Protein AF-A0A084Q913-F1 (afdb_monomer_lite)

InterPro domains:
  IPR001563 Peptidase S10, serine carboxypeptidase [PF00450] (87-529)
  IPR001563 Peptidase S10, serine carboxypeptidase [PR00724] (131-143)
  IPR001563 Peptidase S10, serine carboxypeptidase [PR00724] (144-154)
  IPR001563 Peptidase S10, serine carboxypeptidase [PR00724] (502-515)
  IPR001563 Peptidase S10, serine carboxypeptidase [PTHR11802] (35-519)
  IPR029058 Alpha/Beta hydrolase fold [G3DSA:3.40.50.1820] (17-543)
  IPR029058 Alpha/Beta hydrolase fold [SSF53474] (23-534)

Foldseek 3Di:
DDDDDPDPDDFLCPPQWDWDKFWFPALNPQPFKIKIKTWTWHAPVLQPLLPLPDNPWTKTKIKIKIAGDDDDDDPPDPDDDDDDDDCWRSNCRQAAEEEEEEEALPQFFLLFLLALGQWDQDLLLAGTGGRPLHLSGHHTYMGIRDDAQHWLIETAKFKWKAFLLVRDTGGDDPPDDDPDDDLRIDIWIGHPLPPSRFDQALLSGLSVVLSVCQCCLRPVPPNNYPDLEYEYAYFANCLCNQLSNLLLLVVQLVCVVVVHDGSDRSGDRRHYAAYEYELYLNALLLLQLVQLCCCCAAQAPHNLDDPVLSVVLVCQQPPCCRHLNNLLVVLQVCCVVPVVSPSLPDVVSQVSLLSSLCHSPLNNSVVSLVRFQAPLQFNLAGQQADPPPRSNLLSQQDPVNCVSSVRPTHTDSGDLSNSLSHNSSNNSSHDHLVSVQVCVQVPHQYEAEYESRRSSSHLSSVVSSLQVHDHPCSVLLLVFAWAFQDLDPPDTQFIWWDFQRDIRTYGYPAGGSRCSGCVSLSSLQSVCRSQCADRRYSPDRSVVVRGDTHHDHSDCSNVHHHRDDFDWQWQASSNNNRGHDPVQSVCVVVVVFDDRSRTGPPPHTDTPVPVPRVDHPPDPDDDDDDDDDDDDDDDDDDDDDDDDDPDPVVVVSVVSSVSVSSVD

pLDDT: mean 85.12, std 22.08, range [20.58, 98.88]

Secondary structure (DSSP, 8-state):
--------PPPTTTTT----EEEE-TT---TTEEEEEEEEEEEGGG-TTGGGS-TT-EEEEEEEEEEE--S---TT---S--------TTT-TTT--EEEEE--TTTB-TTSS-S--SEEEPTTSS-EEE-TT-GGGTSEEEEE--STTSBT-BSSEEEEEEETTTTEEEE--TTSPPPPP-SSEEEEEEE---TTT---SHHHHHHHHHHHHHHHHHH-TT---S---EEEEEEETHHHHHHHHHHHHHHHHHHHHTT---SSTT-----EEEEEEEEE---HHHHTTHHHHHHHH-TT----S-HHHHHHHHHHHH-TTTSHHHHHHHHHHHHHHH-TT--S--HHHHHHHHHHHIIIIIIIITHHHHH-SB-SS-TTSBTT--SS--THHHHTTSHHHHHHHT-SS--BSB-HHHHHHHHHHTHHHH--THHHHHHHHTT-EEEEEEETT-STT-HHHHHHHHHH--STTHHHHHHPPPEEEEEETTEEEEEEEEETTEEEEEETT--SSGGGT-HHHHHHHHHHHHTTB-TTTS-SBGGG-TT-B--S-S--TT---PPPPPPBP--BGGGHHHH--HHHHHHHHHT--EEETTEEEESPP-BGGGS-TTS----TT--------------------------THHHHHHHHHHHHTTT-

Radius of gyration: 25.47 Å; chains: 1; bounding box: 56×90×84 Å

Organism: Stachybotrys chlorohalonatus (strain IBT 40285) (NCBI:txid1283841)

Sequence (664 aa):
MCVTPAKAALPPFAGLADIPIVQTSICETTAGINAYSGYVTLPKSLLPDAQGWRDDQAAHLFFWYFGKAYGKLAHSDYHRTRVTGGVEARNDPENAPTSLYLGGGPGTSSFDGMSNFPCFINADSNSTTLNQHSWNNHVNMLYVDQPVLTGFSYVTLQHVTLNFVTNEVTPVVAGVDVPELNVTVRQATLDSGNSATVPNNTMTAMRTLWAFSQVWFNEFPERRTSSSEISLWTVSYGGFYGPSFFEYVQLQNDLIEDHRAPALANATVLELATLGLADACIDARAMALGYPTFSHNNTYGLEVYPLEIYEDVVANITNSESGCYALIDQCRALAEEADASSFGINPTVNAACGAATQLCYFDLQGAYSKATDRSTYDVTLSNITAYPRPYQSAFYNQRWVQEELGVPLNFSLLSHITSVAFFQLGDPMRRSVHSLERVLDNGINVALMYGDRDYQCNWYGGERISVSLDFLSSQAFRNAGYAPIITNATYQGGLVREHGNLSFSRIFQAGHGAAGYQPETMSRLFDRAMFRRDMATGEVELATNEDYTTEGPRIVYDVLSELPDPQENVCFLHQAPTTCTREQLAALVDGSAVVRDFIVIEPRGVLASGLDSSNPPSEAGNGSYGERASGETESVGAAAGGTIRTTTAALALVIVIMVMQAFF

Structure (mmCIF, N/CA/C/O backbone):
data_AF-A0A084Q913-F1
#
_entry.id   AF-A0A084Q913-F1
#
loop_
_atom_site.group_PDB
_atom_site.id
_atom_site.type_symbol
_atom_site.label_atom_id
_atom_site.label_alt_id
_atom_site.label_comp_id
_atom_site.label_asym_id
_atom_site.label_entity_id
_atom_site.label_seq_id
_atom_site.pdbx_PDB_ins_code
_atom_site.Cartn_x
_atom_site.Cartn_y
_atom_site.Cartn_z
_atom_site.occupancy
_atom_site.B_iso_or_equiv
_atom_site.auth_seq_id
_atom_site.auth_comp_id
_atom_site.auth_asym_id
_atom_site.auth_atom_id
_atom_site.pdbx_PDB_model_num
ATOM 1 N N . MET A 1 1 ? -24.117 -11.377 51.839 1.00 35.75 1 MET A N 1
ATOM 2 C CA . MET A 1 1 ? -23.206 -10.771 50.849 1.00 35.75 1 MET A CA 1
ATOM 3 C C . MET A 1 1 ? -24.070 -10.191 49.747 1.00 35.75 1 MET A C 1
ATOM 5 O O . MET A 1 1 ? -24.693 -10.955 49.024 1.00 35.75 1 MET A O 1
ATOM 9 N N . CYS A 1 2 ? -24.214 -8.866 49.703 1.00 30.44 2 CYS A N 1
ATOM 10 C CA . CYS A 1 2 ? -24.892 -8.197 48.596 1.00 30.44 2 CYS A CA 1
ATOM 11 C C . CYS A 1 2 ? -23.942 -8.203 47.401 1.00 30.44 2 CYS A C 1
ATOM 13 O O . CYS A 1 2 ? -22.867 -7.614 47.472 1.00 30.44 2 CYS A O 1
ATOM 15 N N . VAL A 1 3 ? -24.333 -8.895 46.335 1.00 34.00 3 VAL A N 1
ATOM 16 C CA . VAL A 1 3 ? -23.681 -8.795 45.032 1.00 34.00 3 VAL A CA 1
ATOM 17 C C . VAL A 1 3 ? -24.064 -7.431 44.470 1.00 34.00 3 VAL A C 1
ATOM 19 O O . VAL A 1 3 ? -25.225 -7.189 44.145 1.00 34.00 3 VAL A O 1
ATOM 22 N N . THR A 1 4 ? -23.112 -6.506 44.430 1.00 30.16 4 THR A N 1
ATOM 23 C CA . THR A 1 4 ? -23.247 -5.277 43.648 1.00 30.16 4 THR A CA 1
ATOM 24 C C . THR A 1 4 ? -23.280 -5.656 42.168 1.00 30.16 4 THR A C 1
ATOM 26 O O . THR A 1 4 ? -22.373 -6.363 41.725 1.00 30.16 4 THR A O 1
ATOM 29 N N . PRO A 1 5 ? -24.284 -5.219 41.391 1.00 34.84 5 PRO A N 1
ATOM 30 C CA . PRO A 1 5 ? -24.264 -5.413 39.951 1.00 34.84 5 PRO A CA 1
ATOM 31 C C . PRO A 1 5 ? -23.097 -4.604 39.380 1.00 34.84 5 PRO A C 1
ATOM 33 O O . PRO A 1 5 ? -22.962 -3.414 39.679 1.00 34.84 5 PRO A O 1
ATOM 36 N N . ALA A 1 6 ? -22.244 -5.249 38.584 1.00 34.25 6 ALA A N 1
ATOM 37 C CA . ALA A 1 6 ? -21.279 -4.543 37.758 1.00 34.25 6 ALA A CA 1
ATOM 38 C C . ALA A 1 6 ? -22.071 -3.561 36.884 1.00 34.25 6 ALA A C 1
ATOM 40 O O . ALA A 1 6 ? -22.900 -3.975 36.073 1.00 34.25 6 ALA A O 1
ATOM 41 N N . LYS A 1 7 ? -21.877 -2.253 37.092 1.00 33.84 7 LYS A N 1
ATOM 42 C CA . LYS A 1 7 ? -22.281 -1.264 36.093 1.00 33.84 7 LYS A CA 1
ATOM 43 C C . LYS A 1 7 ? -21.545 -1.657 34.818 1.00 33.84 7 LYS A C 1
ATOM 45 O O . LYS A 1 7 ? -20.317 -1.648 34.826 1.00 33.84 7 LYS A O 1
ATOM 50 N N . ALA A 1 8 ? -22.277 -2.017 33.768 1.00 39.56 8 ALA A N 1
ATOM 51 C CA . ALA A 1 8 ? -21.707 -2.057 32.431 1.00 39.56 8 ALA A CA 1
ATOM 52 C C . ALA A 1 8 ? -21.066 -0.683 32.195 1.00 39.56 8 ALA A C 1
ATOM 54 O O . ALA A 1 8 ? -21.763 0.336 32.241 1.00 39.56 8 ALA A O 1
ATOM 55 N N . ALA A 1 9 ? -19.737 -0.644 32.095 1.00 50.97 9 ALA A N 1
ATOM 56 C CA . ALA A 1 9 ? -19.043 0.565 31.690 1.00 50.97 9 ALA A CA 1
ATOM 57 C C . ALA A 1 9 ? -19.575 0.937 30.301 1.00 50.97 9 ALA A C 1
ATOM 59 O O . ALA A 1 9 ? -19.778 0.057 29.463 1.00 50.97 9 ALA A O 1
ATOM 60 N N . LEU A 1 10 ? -19.887 2.215 30.093 1.00 51.34 10 LEU A N 1
ATOM 61 C CA . LEU A 1 10 ? -20.239 2.695 28.760 1.00 51.34 10 LEU A CA 1
ATOM 62 C C . LEU A 1 10 ? -19.049 2.434 27.816 1.00 51.34 10 LEU A C 1
ATOM 64 O O . LEU A 1 10 ? -17.910 2.515 28.286 1.00 51.34 10 LEU A O 1
ATOM 68 N N . PRO A 1 11 ? -19.296 2.129 26.528 1.00 61.28 11 PRO A N 1
ATOM 69 C CA . PRO A 1 11 ? -18.234 2.021 25.534 1.00 61.28 11 PRO A CA 1
ATOM 70 C C . PRO A 1 11 ? -17.318 3.256 25.567 1.00 61.28 11 PRO A C 1
ATOM 72 O O . PRO A 1 11 ? -17.822 4.357 25.828 1.00 61.28 11 PRO A O 1
ATOM 75 N N . PRO A 1 12 ? -16.004 3.109 25.317 1.00 62.44 12 PRO A N 1
ATOM 76 C CA . PRO A 1 12 ? -15.042 4.201 25.475 1.00 62.44 12 PRO A CA 1
ATOM 77 C C . PRO A 1 12 ? -15.374 5.456 24.647 1.00 62.44 12 PRO A C 1
ATOM 79 O O . PRO A 1 12 ? -15.057 6.567 25.085 1.00 62.44 12 PRO A O 1
ATOM 82 N N . PHE A 1 13 ? -16.067 5.292 23.512 1.00 70.31 13 PHE A N 1
ATOM 83 C CA . PHE A 1 13 ? -16.444 6.344 22.564 1.00 70.31 13 PHE A CA 1
ATOM 84 C C . PHE A 1 13 ? -17.967 6.470 22.365 1.00 70.31 13 PHE A C 1
ATOM 86 O O . PHE A 1 13 ? -18.422 7.078 21.392 1.00 70.31 13 PHE A O 1
ATOM 93 N N . ALA A 1 14 ? -18.773 5.974 23.313 1.00 61.78 14 ALA A N 1
ATOM 94 C CA . ALA A 1 14 ? -20.232 5.994 23.227 1.00 61.78 14 ALA A CA 1
ATOM 95 C C . ALA A 1 14 ? -20.796 7.399 22.922 1.00 61.78 14 ALA A C 1
ATOM 97 O O . ALA A 1 14 ? -20.686 8.322 23.732 1.00 61.78 14 ALA A O 1
ATOM 98 N N . GLY A 1 15 ? -21.449 7.541 21.763 1.00 61.59 15 GLY A N 1
ATOM 99 C CA . GLY A 1 15 ? -22.062 8.792 21.299 1.00 61.59 15 GLY A CA 1
ATOM 100 C C . GLY A 1 15 ? -21.135 9.730 20.513 1.00 61.59 15 GLY A C 1
ATOM 101 O O . GLY A 1 15 ? -21.577 10.816 20.143 1.00 61.59 15 GLY A O 1
ATOM 102 N N . LEU A 1 16 ? -19.881 9.334 20.257 1.00 61.72 16 LEU A N 1
ATOM 103 C CA . LEU A 1 16 ? -18.906 10.099 19.464 1.00 61.72 16 LEU A CA 1
ATOM 104 C C . LEU A 1 16 ? -18.699 9.543 18.047 1.00 61.72 16 LEU A C 1
ATOM 106 O O . LEU A 1 16 ? -18.263 10.289 17.174 1.00 61.72 16 LEU A O 1
ATOM 110 N N . ALA A 1 17 ? -19.026 8.270 17.815 1.00 62.66 17 ALA A N 1
ATOM 111 C CA . ALA A 1 17 ? -18.966 7.614 16.513 1.00 62.66 17 ALA A CA 1
ATOM 112 C C . ALA A 1 17 ? -20.184 6.690 16.319 1.00 62.66 17 ALA A C 1
ATOM 114 O O . ALA A 1 17 ? -20.733 6.166 17.289 1.00 62.66 17 ALA A O 1
ATOM 115 N N . ASP A 1 18 ? -20.610 6.520 15.067 1.00 68.38 18 ASP A N 1
ATOM 116 C CA . ASP A 1 18 ? -21.632 5.552 14.651 1.00 68.38 18 ASP A CA 1
ATOM 117 C C . ASP A 1 18 ? -20.996 4.563 13.667 1.00 68.38 18 ASP A C 1
ATOM 119 O O . ASP A 1 18 ? -20.134 4.953 12.866 1.00 68.38 18 ASP A O 1
ATOM 123 N N . ILE A 1 19 ? -21.411 3.297 13.746 1.00 76.06 19 ILE A N 1
ATOM 124 C CA . ILE A 1 19 ? -20.952 2.218 12.869 1.00 76.06 19 ILE A CA 1
ATOM 125 C C . ILE A 1 19 ? -22.171 1.604 12.167 1.00 76.06 19 ILE A C 1
ATOM 127 O O . ILE A 1 19 ? -22.668 0.557 12.593 1.00 76.06 19 ILE A O 1
ATOM 131 N N . PRO A 1 20 ? -22.699 2.243 11.104 1.00 81.06 20 PRO A N 1
ATOM 132 C CA . PRO A 1 20 ? -23.711 1.619 10.265 1.00 81.06 20 PRO A CA 1
ATOM 133 C C . PRO A 1 20 ? -23.102 0.403 9.559 1.00 81.06 20 PRO A C 1
ATOM 135 O O . PRO A 1 20 ? -22.081 0.525 8.879 1.00 81.06 20 PRO A O 1
ATOM 138 N N . ILE A 1 21 ? -23.734 -0.762 9.729 1.00 88.31 21 ILE A N 1
ATOM 139 C CA . ILE A 1 21 ? -23.277 -2.036 9.162 1.00 88.31 21 ILE A CA 1
ATOM 140 C C . ILE A 1 21 ? -24.314 -2.631 8.220 1.00 88.31 21 ILE A C 1
ATOM 142 O O . ILE A 1 21 ? -25.518 -2.596 8.486 1.00 88.31 21 ILE A O 1
ATOM 146 N N . VAL A 1 22 ? -23.824 -3.241 7.150 1.00 92.56 22 VAL A N 1
ATOM 147 C CA . VAL A 1 22 ? -24.592 -4.084 6.242 1.00 92.56 22 VAL A CA 1
ATOM 148 C C . VAL A 1 22 ? -23.928 -5.452 6.207 1.00 92.56 22 VAL A C 1
ATOM 150 O O . VAL A 1 22 ? -22.717 -5.568 6.042 1.00 92.56 22 VAL A O 1
ATOM 153 N N . GLN A 1 23 ? -24.721 -6.504 6.402 1.00 92.38 23 GLN A N 1
ATOM 154 C CA . GLN A 1 23 ? -24.261 -7.865 6.155 1.00 92.38 23 GLN A CA 1
ATOM 155 C C . GLN A 1 23 ? -24.426 -8.166 4.663 1.00 92.38 23 GLN A C 1
ATOM 157 O O . GLN A 1 23 ? -25.507 -7.962 4.112 1.00 92.38 23 GLN A O 1
ATOM 162 N N . THR A 1 24 ? -23.374 -8.674 4.030 1.00 92.81 24 THR A N 1
ATOM 163 C CA . THR A 1 24 ? -23.318 -8.959 2.591 1.00 92.81 24 THR A CA 1
ATOM 164 C C . THR A 1 24 ? -22.917 -10.413 2.342 1.00 92.81 24 THR A C 1
ATOM 166 O O . THR A 1 24 ? -22.310 -11.058 3.199 1.00 92.81 24 THR A O 1
ATOM 169 N N . SER A 1 25 ? -23.291 -10.937 1.176 1.00 91.12 25 SER A N 1
ATOM 170 C CA . SER A 1 25 ? -22.871 -12.252 0.679 1.00 91.12 25 SER A CA 1
ATOM 171 C C . SER A 1 25 ? -21.780 -12.168 -0.389 1.00 91.12 25 SER A C 1
ATOM 173 O O . SER A 1 25 ? -21.222 -13.188 -0.803 1.00 91.12 25 SER A O 1
ATOM 175 N N . ILE A 1 26 ? -21.458 -10.954 -0.846 1.00 94.56 26 ILE A N 1
ATOM 176 C CA . ILE A 1 26 ? -20.405 -10.741 -1.830 1.00 94.56 26 ILE A CA 1
ATOM 177 C C . ILE A 1 26 ? -19.088 -11.244 -1.242 1.00 94.56 26 ILE A C 1
ATOM 179 O O . ILE A 1 26 ? -18.721 -10.920 -0.115 1.00 94.56 26 ILE A O 1
ATOM 183 N N . CYS A 1 27 ? -18.378 -12.055 -2.025 1.00 94.06 27 CYS A N 1
ATOM 184 C CA . CYS A 1 27 ? -17.070 -12.606 -1.682 1.00 94.06 27 CYS A CA 1
ATOM 185 C C . CYS A 1 27 ? -17.014 -13.526 -0.458 1.00 94.06 27 CYS A C 1
ATOM 187 O O . CYS A 1 27 ? -15.930 -13.994 -0.114 1.00 94.06 27 CYS A O 1
ATOM 189 N N . GLU A 1 28 ? -18.153 -13.852 0.154 1.00 92.12 28 GLU A N 1
ATOM 190 C CA . GLU A 1 28 ? -18.211 -14.820 1.238 1.00 92.12 28 GLU A CA 1
ATOM 191 C C . GLU A 1 28 ? -19.569 -15.522 1.280 1.00 92.12 28 GLU A C 1
ATOM 193 O O . GLU A 1 28 ? -20.584 -14.973 1.705 1.00 92.12 28 GLU A O 1
ATOM 198 N N . THR A 1 29 ? -19.573 -16.775 0.831 1.00 89.19 29 THR A N 1
ATOM 199 C CA . THR A 1 29 ? -20.752 -17.650 0.826 1.00 89.19 29 THR A CA 1
ATOM 200 C C . THR A 1 29 ? -20.539 -18.903 1.678 1.00 89.19 29 THR A C 1
ATOM 202 O O . THR A 1 29 ? -21.341 -19.837 1.619 1.00 89.19 29 THR A O 1
ATOM 205 N N . THR A 1 30 ? -19.439 -18.973 2.434 1.00 85.75 30 THR A N 1
ATOM 206 C CA . THR A 1 30 ? -19.097 -20.115 3.287 1.00 85.75 30 THR A CA 1
ATOM 207 C C . THR A 1 30 ? -20.059 -20.187 4.466 1.00 85.75 30 THR A C 1
ATOM 209 O O . THR A 1 30 ? -20.273 -19.216 5.192 1.00 85.75 30 THR A O 1
ATOM 212 N N . ALA A 1 31 ? -20.646 -21.363 4.690 1.00 82.75 31 ALA A N 1
ATOM 213 C CA . ALA A 1 31 ? -21.570 -21.563 5.798 1.00 82.75 31 ALA A CA 1
ATOM 214 C C . ALA A 1 31 ? -20.881 -21.293 7.148 1.00 82.75 31 ALA A C 1
ATOM 216 O O . ALA A 1 31 ? -19.858 -21.896 7.456 1.00 82.75 31 ALA A O 1
ATOM 217 N N . GLY A 1 32 ? -21.473 -20.424 7.972 1.00 77.00 32 GLY A N 1
ATOM 218 C CA . GLY A 1 32 ? -20.930 -20.080 9.290 1.00 77.00 32 GLY A CA 1
ATOM 219 C C . GLY A 1 32 ? -19.959 -18.894 9.301 1.00 77.00 32 GLY A C 1
ATOM 220 O O . GLY A 1 32 ? -19.507 -18.519 10.383 1.00 77.00 32 GLY A O 1
ATOM 221 N N . ILE A 1 33 ? -19.704 -18.268 8.149 1.00 83.06 33 ILE A N 1
ATOM 222 C CA . ILE A 1 33 ? -18.880 -17.062 7.995 1.00 83.06 33 ILE A CA 1
ATOM 223 C C . ILE A 1 33 ? -19.755 -15.939 7.433 1.00 83.06 33 ILE A C 1
ATOM 225 O O . ILE A 1 33 ? -20.579 -16.169 6.552 1.00 83.06 33 ILE A O 1
ATOM 229 N N . ASN A 1 34 ? -19.621 -14.740 7.995 1.00 88.00 34 ASN A N 1
ATOM 230 C CA . ASN A 1 34 ? -20.327 -13.539 7.576 1.00 88.00 34 ASN A CA 1
ATOM 231 C C . ASN A 1 34 ? -19.326 -12.497 7.082 1.00 88.00 34 ASN A C 1
ATOM 233 O O . ASN A 1 34 ? -18.237 -12.335 7.639 1.00 88.00 34 ASN A O 1
ATOM 237 N N . ALA A 1 35 ? -19.755 -11.734 6.083 1.00 93.69 35 ALA A N 1
ATOM 238 C CA . ALA A 1 35 ? -19.096 -10.511 5.677 1.00 93.69 35 ALA A CA 1
ATOM 239 C C . ALA A 1 35 ? -19.949 -9.305 6.088 1.00 93.69 35 ALA A C 1
ATOM 241 O O . ALA A 1 35 ? -21.169 -9.295 5.898 1.00 93.69 35 ALA A O 1
ATOM 242 N N . TYR A 1 36 ? -19.300 -8.293 6.655 1.00 94.94 36 TYR A N 1
ATOM 243 C CA . TYR A 1 36 ? -19.929 -7.053 7.093 1.00 94.94 36 TYR A CA 1
ATOM 244 C C . TYR A 1 36 ? -19.186 -5.867 6.496 1.00 94.94 36 TYR A C 1
ATOM 246 O O . TYR A 1 36 ? -17.992 -5.700 6.740 1.00 94.94 36 TYR A O 1
ATOM 254 N N . SER A 1 37 ? -19.887 -5.038 5.737 1.00 96.31 37 SER A N 1
ATOM 255 C CA . SER A 1 37 ? -19.385 -3.752 5.264 1.00 96.31 37 SER A CA 1
ATOM 256 C C . SER A 1 37 ? -20.004 -2.615 6.067 1.00 96.31 37 SER A C 1
ATOM 258 O O . SER A 1 37 ? -21.081 -2.757 6.653 1.00 96.31 37 SER A O 1
ATOM 260 N N . GLY A 1 38 ? -19.327 -1.476 6.122 1.00 95.69 38 GLY A N 1
ATOM 261 C CA . GLY A 1 38 ? -19.845 -0.324 6.839 1.00 95.69 38 GLY A CA 1
ATOM 262 C C . GLY A 1 38 ? -18.873 0.835 6.889 1.00 95.69 38 GLY A C 1
ATOM 263 O O . GLY A 1 38 ? -17.830 0.830 6.238 1.00 95.69 38 GLY A O 1
ATOM 264 N N . TYR A 1 39 ? -19.226 1.825 7.699 1.00 96.56 39 TYR A N 1
ATOM 265 C CA . TYR A 1 39 ? -18.409 3.010 7.916 1.00 96.56 39 TYR A CA 1
ATOM 266 C C . TYR A 1 39 ? -18.096 3.180 9.389 1.00 96.56 39 TYR A C 1
ATOM 268 O O . TYR A 1 39 ? -18.975 3.021 10.226 1.00 96.56 39 TYR A O 1
ATOM 276 N N . VAL A 1 40 ? -16.873 3.587 9.706 1.00 96.50 40 VAL A N 1
ATOM 277 C CA . VAL A 1 40 ? -16.606 4.275 10.971 1.00 96.50 40 VAL A CA 1
ATOM 278 C C . VAL A 1 40 ? -16.608 5.765 10.672 1.00 96.50 40 VAL A C 1
ATOM 280 O O . VAL A 1 40 ? -15.803 6.249 9.873 1.00 96.50 40 VAL A O 1
ATOM 283 N N . THR A 1 41 ? -17.535 6.487 11.300 1.00 95.31 41 THR A N 1
ATOM 284 C CA . THR A 1 41 ? -17.646 7.940 11.145 1.00 95.31 41 THR A CA 1
ATOM 285 C C . THR A 1 41 ? -16.893 8.647 12.266 1.00 95.31 41 THR A C 1
ATOM 287 O O . THR A 1 41 ? -17.282 8.559 13.429 1.00 95.31 41 THR A O 1
ATOM 290 N N . LEU A 1 42 ? -15.830 9.368 11.912 1.00 94.38 42 LEU A N 1
ATOM 291 C CA . LEU A 1 42 ? -14.977 10.107 12.840 1.00 94.38 42 LEU A CA 1
ATOM 292 C C . LEU A 1 42 ? -15.234 11.614 12.693 1.00 94.38 42 LEU A C 1
ATOM 294 O O . LEU A 1 42 ? -14.826 12.203 11.688 1.00 94.38 42 LEU A O 1
ATOM 298 N N . PRO A 1 43 ? -15.900 12.274 13.656 1.00 93.00 43 PRO A N 1
ATOM 299 C CA . PRO A 1 43 ? -16.070 13.720 13.608 1.00 93.00 43 PRO A CA 1
ATOM 300 C C . PRO A 1 43 ? -14.720 14.432 13.724 1.00 93.00 43 PRO A C 1
ATOM 302 O O . PRO A 1 43 ? -13.777 13.919 14.332 1.00 93.00 43 PRO A O 1
ATOM 305 N N . LYS A 1 44 ? -14.658 15.670 13.221 1.00 91.56 44 LYS A N 1
ATOM 306 C CA . LYS A 1 44 ? -13.487 16.558 13.329 1.00 91.56 44 LYS A CA 1
ATOM 307 C C . LYS A 1 44 ? -12.860 16.586 14.731 1.00 91.56 44 LYS A C 1
ATOM 309 O O . LYS A 1 44 ? -11.645 16.665 14.856 1.00 91.56 44 LYS A O 1
ATOM 314 N N . SER A 1 45 ? -13.661 16.493 15.795 1.00 88.81 45 SER A N 1
ATOM 315 C CA . SER A 1 45 ? -13.176 16.505 17.184 1.00 88.81 45 SER A CA 1
ATOM 316 C C . SER A 1 45 ? -12.267 15.329 17.559 1.00 88.81 45 SER A C 1
ATOM 318 O O . SER A 1 45 ? -11.538 15.438 18.540 1.00 88.81 45 SER A O 1
ATOM 320 N N . LEU A 1 46 ? -12.311 14.217 16.817 1.00 90.31 46 LEU A N 1
ATOM 321 C CA . LEU A 1 46 ? -11.417 13.066 17.004 1.00 90.31 46 LEU A CA 1
ATOM 322 C C . LEU A 1 46 ? -10.175 13.130 16.101 1.00 90.31 46 LEU A C 1
ATOM 324 O O . LEU A 1 46 ? -9.309 12.265 16.191 1.00 90.31 46 LEU A O 1
ATOM 328 N N . LEU A 1 47 ? -10.085 14.135 15.226 1.00 91.25 47 LEU A N 1
ATOM 329 C CA . LEU A 1 47 ? -9.070 14.234 14.184 1.00 91.25 47 LEU A CA 1
ATOM 330 C C . LEU A 1 47 ? -8.246 15.517 14.381 1.00 91.25 47 LEU A C 1
ATOM 332 O O . LEU A 1 47 ? -8.638 16.582 13.900 1.00 91.25 47 LEU A O 1
ATOM 336 N N . PRO A 1 48 ? -7.090 15.459 15.065 1.00 84.25 48 PRO A N 1
ATOM 337 C CA . PRO A 1 48 ? -6.288 16.654 15.348 1.00 84.25 48 PRO A CA 1
ATOM 338 C C . PRO A 1 48 ? -5.776 17.356 14.077 1.00 84.25 48 PRO A C 1
ATOM 340 O O . PRO A 1 48 ? -5.567 18.570 14.077 1.00 84.25 48 PRO A O 1
ATOM 343 N N . ASP A 1 49 ? -5.616 16.606 12.986 1.00 88.25 49 ASP A N 1
ATOM 344 C CA . ASP A 1 49 ? -5.205 17.086 11.665 1.00 88.25 49 ASP A CA 1
ATOM 345 C C . ASP A 1 49 ? -6.323 17.791 10.878 1.00 88.25 49 ASP A C 1
ATOM 347 O O . ASP A 1 49 ? -6.057 18.498 9.908 1.00 88.25 49 ASP A O 1
ATOM 351 N N . ALA A 1 50 ? -7.582 17.651 11.298 1.00 87.69 50 ALA A N 1
ATOM 352 C CA . ALA A 1 50 ? -8.751 18.161 10.584 1.00 87.69 50 ALA A CA 1
ATOM 353 C C . ALA A 1 50 ? -9.016 19.662 10.833 1.00 87.69 50 ALA A C 1
ATOM 355 O O . ALA A 1 50 ? -10.159 20.120 10.841 1.00 87.69 50 ALA A O 1
ATOM 356 N N . GLN A 1 51 ? -7.974 20.474 11.046 1.00 79.94 51 GLN A N 1
ATOM 357 C CA . GLN A 1 51 ? -8.133 21.895 11.395 1.00 79.94 51 GLN A CA 1
ATOM 358 C C . GLN A 1 51 ? -8.835 22.706 10.294 1.00 79.94 51 GLN A C 1
ATOM 360 O O . GLN A 1 51 ? -9.592 23.626 10.602 1.00 79.94 51 GLN A O 1
ATOM 365 N N . GLY A 1 52 ? -8.621 22.340 9.025 1.00 83.06 52 GLY A N 1
ATOM 366 C CA . GLY A 1 52 ? -9.258 22.966 7.860 1.00 83.06 52 GLY A CA 1
ATOM 367 C C . GLY A 1 52 ? -10.718 22.559 7.628 1.00 83.06 52 GLY A C 1
ATOM 368 O O . GLY A 1 52 ? -11.362 23.092 6.726 1.00 83.06 52 GLY A O 1
ATOM 369 N N . TRP A 1 53 ? -11.247 21.623 8.418 1.00 92.94 53 TRP A N 1
ATOM 370 C CA . TRP A 1 53 ? -12.586 21.077 8.227 1.00 92.94 53 TRP A CA 1
ATOM 371 C C . TRP A 1 53 ? -13.628 21.972 8.893 1.00 92.94 53 TRP A C 1
ATOM 373 O O . TRP A 1 53 ? -13.368 22.621 9.912 1.00 92.94 53 TRP A O 1
ATOM 383 N N . ARG A 1 54 ? -14.845 21.985 8.355 1.00 92.69 54 ARG A N 1
ATOM 384 C CA . ARG A 1 54 ? -15.997 22.570 9.045 1.00 92.69 54 ARG A CA 1
ATOM 385 C C . ARG A 1 54 ? -16.403 21.690 10.227 1.00 92.69 54 ARG A C 1
ATOM 387 O O . ARG A 1 54 ? -16.142 20.491 10.238 1.00 92.69 54 ARG A O 1
ATOM 394 N N . ASP A 1 55 ? -17.061 22.285 11.215 1.00 89.62 55 ASP A N 1
ATOM 395 C CA . ASP A 1 55 ? -17.443 21.571 12.442 1.00 89.62 55 ASP A CA 1
ATOM 396 C C . ASP A 1 55 ? -18.531 20.506 12.212 1.00 89.62 55 ASP A C 1
ATOM 398 O O . ASP A 1 55 ? -18.694 19.615 13.039 1.00 89.62 55 ASP A O 1
ATOM 402 N N . ASP A 1 56 ? -19.249 20.576 11.087 1.00 90.56 56 ASP A N 1
ATOM 403 C CA . ASP A 1 56 ? -20.248 19.593 10.659 1.00 90.56 56 ASP A CA 1
ATOM 404 C C . ASP A 1 56 ? -19.667 18.443 9.815 1.00 90.56 56 ASP A C 1
ATOM 406 O O . ASP A 1 56 ? -20.396 17.516 9.470 1.00 90.56 56 ASP A O 1
ATOM 410 N N . GLN A 1 57 ? -18.378 18.492 9.463 1.00 93.88 57 GLN A N 1
ATOM 411 C CA . GLN A 1 57 ? -17.729 17.464 8.649 1.00 93.88 57 GLN A CA 1
ATOM 412 C C . GLN A 1 57 ? -17.148 16.329 9.502 1.00 93.88 57 GLN A C 1
ATOM 414 O O . GLN A 1 57 ? -16.637 16.533 10.609 1.00 93.88 57 GLN A O 1
ATOM 419 N N . ALA A 1 58 ? -17.183 15.124 8.937 1.00 95.62 58 ALA A N 1
ATOM 420 C CA . ALA A 1 58 ? -16.647 13.905 9.526 1.00 95.62 58 ALA A CA 1
ATOM 421 C C . ALA A 1 58 ? -15.962 13.047 8.454 1.00 95.62 58 ALA A C 1
ATOM 423 O O . ALA A 1 58 ? -16.285 13.139 7.272 1.00 95.62 58 ALA A O 1
ATOM 424 N N . ALA A 1 59 ? -14.983 12.243 8.870 1.00 96.62 59 ALA A N 1
ATOM 425 C CA . ALA A 1 59 ? -14.337 11.266 8.011 1.00 96.62 59 ALA A CA 1
ATOM 426 C C . ALA A 1 59 ? -15.175 9.995 8.056 1.00 96.62 59 ALA A C 1
ATOM 428 O O . ALA A 1 59 ? -15.393 9.449 9.136 1.00 96.62 59 ALA A O 1
ATOM 429 N N . HIS A 1 60 ? -15.624 9.515 6.907 1.00 97.31 60 HIS A N 1
ATOM 430 C CA . HIS A 1 60 ? -16.335 8.252 6.782 1.00 97.31 60 HIS A CA 1
ATOM 431 C C . HIS A 1 60 ? -15.371 7.239 6.173 1.00 97.31 60 HIS A C 1
ATOM 433 O O . HIS A 1 60 ? -15.174 7.223 4.960 1.00 97.31 60 HIS A O 1
ATOM 439 N N . LEU A 1 61 ? -14.730 6.428 7.018 1.00 98.00 61 LEU A N 1
ATOM 440 C CA . LEU A 1 61 ? -13.816 5.378 6.567 1.00 98.00 61 LEU A CA 1
ATOM 441 C C . LEU A 1 61 ? -14.591 4.084 6.342 1.00 98.00 61 LEU A C 1
ATOM 443 O O . LEU A 1 61 ? -15.158 3.531 7.288 1.00 98.00 61 LEU A O 1
ATOM 447 N N . PHE A 1 62 ? -14.621 3.628 5.093 1.00 98.38 62 PHE A N 1
ATOM 448 C CA . PHE A 1 62 ? -15.250 2.376 4.713 1.00 98.38 62 PHE A CA 1
ATOM 449 C C . PHE A 1 62 ? -14.389 1.191 5.145 1.00 98.38 62 PHE A C 1
ATOM 451 O O . PHE A 1 62 ? -13.166 1.187 4.970 1.00 98.38 62 PHE A O 1
ATOM 458 N N . PHE A 1 63 ? -15.043 0.168 5.681 1.00 97.81 63 PHE A N 1
ATOM 459 C CA . PHE A 1 63 ? -14.413 -1.099 6.000 1.00 97.81 63 PHE A CA 1
ATOM 460 C C . PHE A 1 63 ? -15.232 -2.272 5.477 1.00 97.81 63 PHE A C 1
ATOM 462 O O . PHE A 1 63 ? -16.456 -2.197 5.349 1.00 97.81 63 PHE A O 1
ATOM 469 N N . TRP A 1 64 ? -14.543 -3.385 5.247 1.00 97.44 64 TRP A N 1
ATOM 470 C CA . TRP A 1 64 ? -15.151 -4.670 4.945 1.00 97.44 64 TRP A CA 1
ATOM 471 C C . TRP A 1 64 ? -14.490 -5.758 5.786 1.00 97.44 64 TRP A C 1
ATOM 473 O O . TRP A 1 64 ? -13.299 -6.046 5.654 1.00 97.44 64 TRP A O 1
ATOM 483 N N . TYR A 1 65 ? -15.267 -6.323 6.700 1.00 96.12 65 TYR A N 1
ATOM 484 C CA . TYR A 1 65 ? -14.835 -7.329 7.655 1.00 96.12 65 TYR A CA 1
ATOM 485 C C . TYR A 1 65 ? -15.356 -8.710 7.268 1.00 96.12 65 TYR A C 1
ATOM 487 O O . TYR A 1 65 ? -16.545 -8.870 6.995 1.00 96.12 65 TYR A O 1
ATOM 495 N N . PHE A 1 66 ? -14.480 -9.708 7.314 1.00 93.31 66 PHE A N 1
ATOM 496 C CA . PHE A 1 66 ? -14.796 -11.110 7.070 1.00 93.31 66 PHE A CA 1
ATOM 497 C C . PHE A 1 66 ? -14.471 -11.913 8.329 1.00 93.31 66 PHE A C 1
ATOM 499 O O . PHE A 1 66 ? -13.306 -12.039 8.712 1.00 93.31 66 PHE A O 1
ATOM 506 N N . GLY A 1 67 ? -15.510 -12.442 8.976 1.00 84.00 67 GLY A N 1
ATOM 507 C CA . GLY A 1 67 ? -15.402 -13.158 10.246 1.00 84.00 67 GLY A CA 1
ATOM 508 C C . GLY A 1 67 ? -16.610 -14.055 10.512 1.00 84.00 67 GLY A C 1
ATOM 509 O O . GLY A 1 67 ? -17.376 -14.382 9.612 1.00 84.00 67 GLY A O 1
ATOM 510 N N . LYS A 1 68 ? -16.800 -14.500 11.755 1.00 67.50 68 LYS A N 1
ATOM 511 C CA . LYS A 1 68 ? -17.857 -15.465 12.109 1.00 67.50 68 LYS A CA 1
ATOM 512 C C . LYS A 1 68 ? -19.283 -14.983 11.787 1.00 67.50 68 LYS A C 1
ATOM 514 O O . LYS A 1 68 ? -19.652 -13.858 12.116 1.00 67.50 68 LYS A O 1
ATOM 519 N N . ALA A 1 69 ? -20.130 -15.897 11.298 1.00 54.91 69 ALA A N 1
ATOM 520 C CA . ALA A 1 69 ? -21.583 -15.729 11.258 1.00 54.91 69 ALA A CA 1
ATOM 521 C C . ALA A 1 69 ? -22.293 -16.135 12.556 1.00 54.91 69 ALA A C 1
ATOM 523 O O . ALA A 1 69 ? -21.952 -17.151 13.167 1.00 54.91 69 ALA A O 1
ATOM 524 N N . TYR A 1 70 ? -23.368 -15.429 12.933 1.00 45.25 70 TYR A N 1
ATOM 525 C CA . TYR A 1 70 ? -24.276 -15.894 13.989 1.00 45.25 70 TYR A CA 1
ATOM 526 C C . TYR A 1 70 ? -25.681 -16.260 13.484 1.00 45.25 70 TYR A C 1
ATOM 528 O O . TYR A 1 70 ? -26.419 -15.438 12.951 1.00 45.25 70 TYR A O 1
ATOM 536 N N . GLY A 1 71 ? -26.069 -17.508 13.766 1.00 37.84 71 GLY A N 1
ATOM 537 C CA . GLY A 1 71 ? -27.402 -18.096 13.619 1.00 37.84 71 GLY A CA 1
ATOM 538 C C . GLY A 1 71 ? -27.321 -19.590 13.960 1.00 37.84 71 GLY A C 1
ATOM 539 O O . GLY A 1 71 ? -26.350 -20.241 13.592 1.00 37.84 71 GLY A O 1
ATOM 540 N N . LYS A 1 72 ? -28.274 -20.141 14.729 1.00 32.12 72 LYS A N 1
ATOM 541 C CA . LYS A 1 72 ? -28.253 -21.532 15.239 1.00 32.12 72 LYS A CA 1
ATOM 542 C C . LYS A 1 72 ? -27.966 -22.568 14.135 1.00 32.12 72 LYS A C 1
ATOM 544 O O . LYS A 1 72 ? -28.895 -23.011 13.465 1.00 32.12 72 LYS A O 1
ATOM 549 N N . LEU A 1 73 ? -26.733 -23.060 14.037 1.00 36.47 73 LEU A N 1
ATOM 550 C CA . LEU A 1 73 ? -26.495 -24.393 13.491 1.00 36.47 73 LEU A CA 1
ATOM 551 C C . LEU A 1 73 ? -26.836 -25.400 14.590 1.00 36.47 73 LEU A C 1
ATOM 553 O O . LEU A 1 73 ? -26.278 -25.378 15.688 1.00 36.47 73 LEU A O 1
ATOM 557 N N . ALA A 1 74 ? -27.844 -26.226 14.314 1.00 34.28 74 ALA A N 1
ATOM 558 C CA . ALA A 1 74 ? -28.231 -27.321 15.182 1.00 34.28 74 ALA A CA 1
ATOM 559 C C . ALA A 1 74 ? -27.039 -28.265 15.382 1.00 34.28 74 ALA A C 1
ATOM 561 O O . ALA A 1 74 ? -26.262 -28.541 14.473 1.00 34.28 74 ALA A O 1
ATOM 562 N N . HIS A 1 75 ? -26.920 -28.752 16.607 1.00 37.44 75 HIS A N 1
ATOM 563 C CA . HIS A 1 75 ? -25.812 -29.528 17.147 1.00 37.44 75 HIS A CA 1
ATOM 564 C C . HIS A 1 75 ? -25.730 -30.969 16.583 1.00 37.44 75 HIS A C 1
ATOM 566 O O . HIS A 1 75 ? -25.499 -31.898 17.352 1.00 37.44 75 HIS A O 1
ATOM 572 N N . SER A 1 76 ? -25.982 -31.199 15.284 1.00 36.56 76 SER A N 1
ATOM 573 C CA . SER A 1 76 ? -26.179 -32.558 14.745 1.00 36.56 76 SER A CA 1
ATOM 574 C C . SER A 1 76 ? -25.319 -33.017 13.563 1.00 36.56 76 SER A C 1
ATOM 576 O O . SER A 1 76 ? -25.371 -34.209 13.294 1.00 36.56 76 SER A O 1
ATOM 578 N N . ASP A 1 77 ? -24.474 -32.196 12.927 1.00 36.28 77 ASP A N 1
ATOM 579 C CA . ASP A 1 77 ? -23.690 -32.659 11.752 1.00 36.28 77 ASP A CA 1
ATOM 580 C C . ASP A 1 77 ? -22.159 -32.701 11.946 1.00 36.28 77 ASP A C 1
ATOM 582 O O . ASP A 1 77 ? -21.392 -32.732 10.987 1.00 36.28 77 ASP A O 1
ATOM 586 N N . TYR A 1 78 ? -21.672 -32.814 13.187 1.00 36.41 78 TYR A N 1
ATOM 587 C CA . TYR A 1 78 ? -20.230 -32.897 13.493 1.00 36.41 78 TYR A CA 1
ATOM 588 C C . TYR A 1 78 ? -19.580 -34.281 13.227 1.00 36.41 78 TYR A C 1
ATOM 590 O O . TYR A 1 78 ? -18.604 -34.660 13.873 1.00 36.41 78 TYR A O 1
ATOM 598 N N . HIS A 1 79 ? -20.072 -35.087 12.281 1.00 34.88 79 HIS A N 1
ATOM 599 C CA . HIS A 1 79 ? -19.470 -36.398 11.993 1.00 34.88 79 HIS A CA 1
ATOM 600 C C . HIS A 1 79 ? -19.422 -36.750 10.501 1.00 34.88 79 HIS A C 1
ATOM 602 O O . HIS A 1 79 ? -20.249 -37.523 10.025 1.00 34.88 79 HIS A O 1
ATOM 608 N N . ARG A 1 80 ? -18.376 -36.279 9.798 1.00 37.25 80 ARG A N 1
ATOM 609 C CA . ARG A 1 80 ? -17.475 -37.079 8.925 1.00 37.25 80 ARG A CA 1
ATOM 610 C C . ARG A 1 80 ? -16.667 -36.187 7.971 1.00 37.25 80 ARG A C 1
ATOM 612 O O . ARG A 1 80 ? -17.131 -35.917 6.878 1.00 37.25 80 ARG A O 1
ATOM 619 N N . THR A 1 81 ? -15.421 -35.894 8.345 1.00 30.73 81 THR A N 1
ATOM 620 C CA . THR A 1 81 ? -14.213 -36.114 7.519 1.00 30.73 81 THR A CA 1
ATOM 621 C C . THR A 1 81 ? -12.987 -35.809 8.374 1.00 30.73 81 THR A C 1
ATOM 623 O O . THR A 1 81 ? -12.704 -34.664 8.695 1.00 30.73 81 THR A O 1
ATOM 626 N N . ARG A 1 82 ? -12.264 -36.857 8.781 1.00 32.47 82 ARG A N 1
ATOM 627 C CA . ARG A 1 82 ? -10.911 -36.736 9.333 1.00 32.47 82 ARG A CA 1
ATOM 628 C C . ARG A 1 82 ? -9.964 -36.595 8.140 1.00 32.47 82 ARG A C 1
ATOM 630 O O . ARG A 1 82 ? -9.610 -37.602 7.533 1.00 32.47 82 ARG A O 1
ATOM 637 N N . VAL A 1 83 ? -9.593 -35.365 7.810 1.00 35.88 83 VAL A N 1
ATOM 638 C CA . VAL A 1 83 ? -8.325 -35.062 7.138 1.00 35.88 83 VAL A CA 1
ATOM 639 C C . VAL A 1 83 ? -7.468 -34.349 8.181 1.00 35.88 83 VAL A C 1
ATOM 641 O O . VAL A 1 83 ? -7.958 -33.551 8.973 1.00 35.88 83 VAL A O 1
ATOM 644 N N . THR A 1 84 ? -6.226 -34.785 8.299 1.00 31.72 84 THR A N 1
ATOM 645 C CA . THR A 1 84 ? -5.268 -34.409 9.337 1.00 31.72 84 THR A CA 1
ATOM 646 C C . THR A 1 84 ? -4.752 -32.979 9.163 1.00 31.72 84 THR A C 1
ATOM 648 O O . THR A 1 84 ? -4.135 -32.707 8.141 1.00 31.72 84 THR A O 1
ATOM 651 N N . GLY A 1 85 ? -4.901 -32.151 10.206 1.00 30.22 85 GLY A N 1
ATOM 652 C CA . GLY A 1 85 ? -4.006 -31.028 10.534 1.00 30.22 85 GLY A CA 1
ATOM 653 C C . GLY A 1 85 ? -4.361 -29.661 9.940 1.00 30.22 85 GLY A C 1
ATOM 654 O O . GLY A 1 85 ? -3.968 -29.368 8.821 1.00 30.22 85 GLY A O 1
ATOM 655 N N . GLY A 1 86 ? -5.017 -28.814 10.740 1.00 31.30 86 GLY A N 1
ATOM 656 C CA . GLY A 1 86 ? -5.237 -27.388 10.467 1.00 31.30 86 GLY A CA 1
ATOM 657 C C . GLY A 1 86 ? -6.418 -26.850 11.278 1.00 31.30 86 GLY A C 1
ATOM 658 O O . GLY A 1 86 ? -7.546 -27.299 11.092 1.00 31.30 86 GLY A O 1
ATOM 659 N N . VAL A 1 87 ? -6.163 -25.950 12.228 1.00 32.97 87 VAL A N 1
ATOM 660 C CA . VAL A 1 87 ? -7.209 -25.151 12.887 1.00 32.97 87 VAL A CA 1
ATOM 661 C C . VAL A 1 87 ? -7.272 -23.845 12.090 1.00 32.97 87 VAL A C 1
ATOM 663 O O . VAL A 1 87 ? -6.276 -23.134 12.026 1.00 32.97 87 VAL A O 1
ATOM 666 N N . GLU A 1 88 ? -8.382 -23.596 11.396 1.00 40.22 88 GLU A N 1
ATOM 667 C CA . GLU A 1 88 ? -8.564 -22.512 10.403 1.00 40.22 88 GLU A CA 1
ATOM 668 C C . GLU A 1 88 ? -9.583 -21.482 10.929 1.00 40.22 88 GLU A C 1
ATOM 670 O O . GLU A 1 88 ? -10.327 -21.833 11.811 1.00 40.22 88 GLU A O 1
ATOM 675 N N . ALA A 1 89 ? -9.685 -20.242 10.449 1.00 42.94 89 ALA A N 1
ATOM 676 C CA . ALA A 1 89 ? -10.679 -19.216 10.824 1.00 42.94 89 ALA A CA 1
ATOM 677 C C . ALA A 1 89 ? -11.981 -19.297 10.021 1.00 42.94 89 ALA A C 1
ATOM 679 O O . ALA A 1 89 ? -13.031 -18.934 10.540 1.00 42.94 89 ALA A O 1
ATOM 680 N N . ARG A 1 90 ? -11.970 -19.889 8.821 1.00 52.97 90 ARG A N 1
ATOM 681 C CA . ARG A 1 90 ? -13.182 -20.530 8.285 1.00 52.97 90 ARG A CA 1
ATOM 682 C C . ARG A 1 90 ? -13.591 -21.760 9.126 1.00 52.97 90 ARG A C 1
ATOM 684 O O . ARG A 1 90 ? -14.738 -22.190 9.031 1.00 52.97 90 ARG A O 1
ATOM 691 N N . ASN A 1 91 ? -12.712 -22.256 10.015 1.00 59.28 91 ASN A N 1
ATOM 692 C CA . ASN A 1 91 ? -12.943 -23.439 10.863 1.00 59.28 91 ASN A CA 1
ATOM 693 C C . ASN A 1 91 ? -13.027 -23.175 12.396 1.00 59.28 91 ASN A C 1
ATOM 695 O O . ASN A 1 91 ? -13.487 -24.059 13.116 1.00 59.28 91 ASN A O 1
ATOM 699 N N . ASP A 1 92 ? -12.618 -22.000 12.894 1.00 67.56 92 ASP A N 1
ATOM 700 C CA . ASP A 1 92 ? -12.495 -21.552 14.297 1.00 67.56 92 ASP A CA 1
ATOM 701 C C . ASP A 1 92 ? -12.289 -20.013 14.393 1.00 67.56 92 ASP A C 1
ATOM 703 O O . ASP A 1 92 ? -11.302 -19.506 14.939 1.00 67.56 92 ASP A O 1
ATOM 707 N N . PRO A 1 93 ? -13.226 -19.214 13.858 1.00 69.75 93 PRO A N 1
ATOM 708 C CA . PRO A 1 93 ? -13.110 -17.754 13.890 1.00 69.75 93 PRO A CA 1
ATOM 709 C C . PRO A 1 93 ? -13.184 -17.164 15.310 1.00 69.75 93 PRO A C 1
ATOM 711 O O . PRO A 1 93 ? -12.865 -15.991 15.496 1.00 69.75 93 PRO A O 1
ATOM 714 N N . GLU A 1 94 ? -13.600 -17.955 16.310 1.00 75.56 94 GLU A N 1
ATOM 715 C CA . GLU A 1 94 ? -13.708 -17.525 17.711 1.00 75.56 94 GLU A CA 1
ATOM 716 C C . GLU A 1 94 ? -12.351 -17.360 18.392 1.00 75.56 94 GLU A C 1
ATOM 718 O O . GLU A 1 94 ? -12.277 -16.635 19.377 1.00 75.56 94 GLU A O 1
ATOM 723 N N . ASN A 1 95 ? -11.296 -18.007 17.892 1.00 82.56 95 ASN A N 1
ATOM 724 C CA . ASN A 1 95 ? -9.944 -17.900 18.451 1.00 82.56 95 ASN A CA 1
ATOM 725 C C . ASN A 1 95 ? -8.945 -17.266 17.476 1.00 82.56 95 ASN A C 1
ATOM 727 O O . ASN A 1 95 ? -7.803 -16.999 17.846 1.00 82.56 95 ASN A O 1
ATOM 731 N N . ALA A 1 96 ? -9.368 -17.005 16.238 1.00 86.31 96 ALA A N 1
ATOM 732 C CA . ALA A 1 96 ? -8.509 -16.430 15.218 1.00 86.31 96 ALA A CA 1
ATOM 733 C C . ALA A 1 96 ? -8.153 -14.960 15.526 1.00 86.31 96 ALA A C 1
ATOM 735 O O . ALA A 1 96 ? -9.045 -14.177 15.899 1.00 86.31 96 ALA A O 1
ATOM 736 N N . PRO A 1 97 ? -6.886 -14.548 15.327 1.00 92.00 97 PRO A N 1
ATOM 737 C CA . PRO A 1 97 ? -6.494 -13.146 15.434 1.00 92.00 97 PRO A CA 1
ATOM 738 C C . PRO A 1 97 ? -7.220 -12.299 14.383 1.00 92.00 97 PRO A C 1
ATOM 740 O O . PRO A 1 97 ? -7.805 -12.816 13.425 1.00 92.00 97 PRO A O 1
ATOM 743 N N . THR A 1 98 ? -7.205 -10.978 14.566 1.00 94.56 98 THR A N 1
ATOM 744 C CA . THR A 1 98 ? -7.719 -10.040 13.558 1.00 94.56 98 THR A CA 1
ATOM 745 C C . THR A 1 98 ? -6.554 -9.367 12.847 1.00 94.56 98 THR A C 1
ATOM 747 O O . THR A 1 98 ? -5.652 -8.844 13.500 1.00 94.56 98 THR A O 1
ATOM 750 N N . SER A 1 99 ? -6.580 -9.343 11.516 1.00 96.94 99 SER A N 1
ATOM 751 C CA . SER A 1 99 ? -5.609 -8.587 10.728 1.00 96.94 99 SER A CA 1
ATOM 752 C C . SER A 1 99 ? -6.291 -7.534 9.878 1.00 96.94 99 SER A C 1
ATOM 754 O O . SER A 1 99 ? -7.262 -7.821 9.178 1.00 96.94 99 SER A O 1
ATOM 756 N N . LEU A 1 100 ? -5.734 -6.326 9.894 1.00 98.19 100 LEU A N 1
ATOM 757 C CA . LEU A 1 100 ? -6.058 -5.307 8.911 1.00 98.19 100 LEU A CA 1
ATOM 758 C C . LEU A 1 100 ? -5.326 -5.594 7.598 1.00 98.19 100 LEU A C 1
ATOM 760 O O . LEU A 1 100 ? -4.213 -6.128 7.617 1.00 98.19 100 LEU A O 1
ATOM 764 N N . TYR A 1 101 ? -5.921 -5.188 6.479 1.00 98.50 101 TYR A N 1
ATOM 765 C CA . TYR A 1 101 ? -5.216 -5.011 5.213 1.00 98.50 101 TYR A CA 1
ATOM 766 C C . TYR A 1 101 ? -5.398 -3.590 4.689 1.00 98.50 101 TYR A C 1
ATOM 768 O O . TYR A 1 101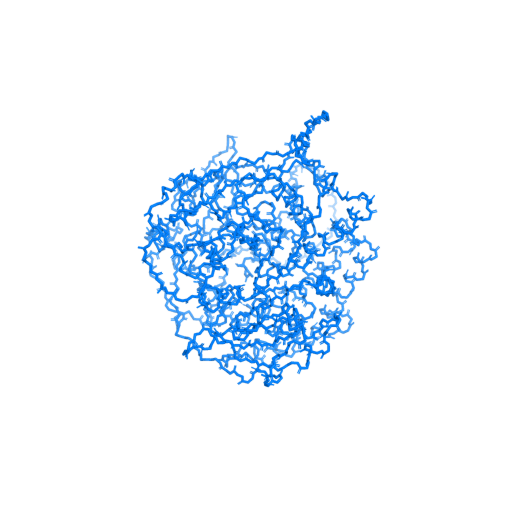 ? -6.527 -3.087 4.661 1.00 98.50 101 TYR A O 1
ATOM 776 N N . LEU A 1 102 ? -4.294 -2.979 4.253 1.00 98.12 102 LEU A N 1
ATOM 777 C CA . LEU A 1 102 ? -4.281 -1.666 3.618 1.00 98.12 102 LEU A CA 1
ATOM 778 C C . LEU A 1 102 ? -3.653 -1.734 2.223 1.00 98.12 102 LEU A C 1
ATOM 780 O O . LEU A 1 102 ? -2.514 -2.186 2.069 1.00 98.12 102 LEU A O 1
ATOM 784 N N . GLY A 1 103 ? -4.372 -1.192 1.243 1.00 95.44 103 GLY A N 1
ATOM 785 C CA . GLY A 1 103 ? -3.821 -0.843 -0.062 1.00 95.44 103 GLY A CA 1
ATOM 786 C C . GLY A 1 103 ? -2.736 0.241 0.029 1.00 95.44 103 GLY A C 1
ATOM 787 O O . GLY A 1 103 ? -2.509 0.865 1.073 1.00 95.44 103 GLY A O 1
ATOM 788 N N . GLY A 1 104 ? -2.044 0.453 -1.091 1.00 95.00 104 GLY A N 1
ATOM 789 C CA . GLY A 1 104 ? -0.948 1.415 -1.211 1.00 95.00 104 GLY A CA 1
ATOM 790 C C . GLY A 1 104 ? -1.338 2.724 -1.903 1.00 95.00 104 GLY A C 1
ATOM 791 O O . GLY A 1 104 ? -2.221 3.458 -1.454 1.00 95.00 104 GLY A O 1
ATOM 792 N N . GLY A 1 105 ? -0.639 3.043 -2.997 1.00 93.06 105 GLY A N 1
ATOM 793 C CA . GLY A 1 105 ? -0.818 4.268 -3.778 1.00 93.06 105 GLY A CA 1
ATOM 794 C C . GLY A 1 105 ? 0.290 5.302 -3.545 1.00 93.06 105 GLY A C 1
ATOM 795 O O . GLY A 1 105 ? 1.382 5.122 -4.082 1.00 93.06 105 GLY A O 1
ATOM 796 N N . PRO A 1 106 ? 0.041 6.386 -2.786 1.00 95.06 106 PRO A N 1
ATOM 797 C CA . PRO A 1 106 ? -0.949 6.510 -1.717 1.00 95.06 106 PRO A CA 1
ATOM 798 C C . PRO A 1 106 ? -2.371 6.805 -2.209 1.00 95.06 106 PRO A C 1
ATOM 800 O O . PRO A 1 106 ? -2.570 7.476 -3.219 1.00 95.06 106 PRO A O 1
ATOM 803 N N . GLY A 1 107 ? -3.369 6.310 -1.474 1.00 95.25 107 GLY A N 1
ATOM 804 C CA . GLY A 1 107 ? -4.787 6.494 -1.793 1.00 95.25 107 GLY A CA 1
ATOM 805 C C . GLY A 1 107 ? -5.379 5.439 -2.728 1.00 95.25 107 GLY A C 1
ATOM 806 O O . GLY A 1 107 ? -6.383 5.716 -3.382 1.00 95.25 107 GLY A O 1
ATOM 807 N N . THR A 1 108 ? -4.756 4.261 -2.832 1.00 95.88 108 THR A N 1
ATOM 808 C CA . THR A 1 108 ? -5.345 3.103 -3.522 1.00 95.88 108 THR A CA 1
ATOM 809 C C . THR A 1 108 ? -6.214 2.303 -2.558 1.00 95.88 108 THR A C 1
ATOM 811 O O . THR A 1 108 ? -5.829 2.084 -1.411 1.00 95.88 108 THR A O 1
ATOM 814 N N . SER A 1 109 ? -7.388 1.877 -3.018 1.00 97.19 109 SER A N 1
ATOM 815 C CA . SER A 1 109 ? -8.330 1.088 -2.226 1.00 97.19 109 SER A CA 1
ATOM 816 C C . SER A 1 109 ? -7.734 -0.232 -1.748 1.00 97.19 109 SER A C 1
ATOM 818 O O . SER A 1 109 ? -6.980 -0.885 -2.461 1.00 97.19 109 SER A O 1
ATOM 820 N N . SER A 1 110 ? -8.160 -0.677 -0.568 1.00 97.06 110 SER A N 1
ATOM 821 C CA . SER A 1 110 ? -7.816 -1.995 -0.018 1.00 97.06 110 SER A CA 1
ATOM 822 C C . SER A 1 110 ? -8.533 -3.156 -0.722 1.00 97.06 110 SER A C 1
ATOM 824 O O . SER A 1 110 ? -8.332 -4.317 -0.367 1.00 97.06 110 SER A O 1
ATOM 826 N N . PHE A 1 111 ? -9.356 -2.855 -1.730 1.00 93.25 111 PHE A N 1
ATOM 827 C CA . PHE A 1 111 ? -10.009 -3.811 -2.627 1.00 93.25 111 PHE A CA 1
ATOM 828 C C . PHE A 1 111 ? -9.309 -3.876 -3.996 1.00 93.25 111 PHE A C 1
ATOM 830 O O . PHE A 1 111 ? -9.949 -4.088 -5.027 1.00 93.25 111 PHE A O 1
ATOM 837 N N . ASP A 1 112 ? -7.993 -3.660 -3.997 1.00 81.88 112 ASP A N 1
ATOM 838 C CA . ASP A 1 112 ? -7.107 -3.583 -5.166 1.00 81.88 112 ASP A CA 1
ATOM 839 C C . ASP A 1 112 ? -6.860 -4.921 -5.883 1.00 81.88 112 ASP A C 1
ATOM 841 O O . ASP A 1 112 ? -6.462 -4.926 -7.047 1.00 81.88 112 ASP A O 1
ATOM 845 N N . GLY A 1 113 ? -7.118 -6.049 -5.217 1.00 82.38 113 GLY A N 1
ATOM 846 C CA . GLY A 1 113 ? -6.813 -7.387 -5.731 1.00 82.38 113 GLY A CA 1
ATOM 847 C C . GLY A 1 113 ? -5.346 -7.803 -5.565 1.00 82.38 113 GLY A C 1
ATOM 848 O O . GLY A 1 113 ? -4.930 -8.796 -6.158 1.00 82.38 113 GLY A O 1
ATOM 849 N N . MET A 1 114 ? -4.566 -7.069 -4.765 1.00 88.31 114 MET A N 1
ATOM 850 C CA . MET A 1 114 ? -3.146 -7.336 -4.498 1.00 88.31 114 MET A CA 1
ATOM 851 C C . MET A 1 114 ? -2.914 -8.190 -3.245 1.00 88.31 114 MET A C 1
ATOM 853 O O . MET A 1 114 ? -1.807 -8.684 -3.029 1.00 88.31 114 MET A O 1
ATOM 857 N N . SER A 1 115 ? -3.954 -8.397 -2.435 1.00 90.94 115 SER A N 1
ATOM 858 C CA . SER A 1 115 ? -3.977 -9.389 -1.358 1.00 90.94 115 SER A CA 1
ATOM 859 C C . SER A 1 115 ? -4.590 -10.709 -1.820 1.00 90.94 115 SER A C 1
ATOM 861 O O . SER A 1 115 ? -5.283 -10.785 -2.836 1.00 90.94 115 SER A O 1
ATOM 863 N N . ASN A 1 116 ? -4.435 -11.757 -1.010 1.00 94.62 116 ASN A N 1
ATOM 864 C CA . ASN A 1 116 ? -5.269 -12.955 -1.097 1.00 94.62 116 ASN A CA 1
ATOM 865 C C . ASN A 1 116 ? -6.694 -12.668 -0.566 1.00 94.62 116 ASN A C 1
ATOM 867 O O . ASN A 1 116 ? -7.140 -13.229 0.443 1.00 94.62 116 ASN A O 1
ATOM 871 N N . PHE A 1 117 ? -7.409 -11.776 -1.253 1.00 95.75 117 PHE A N 1
ATOM 872 C CA . PHE A 1 117 ? -8.773 -11.357 -0.932 1.00 95.75 117 PHE A CA 1
ATOM 873 C C . PHE A 1 117 ? -9.740 -12.564 -0.877 1.00 95.75 117 PHE A C 1
ATOM 875 O O . PHE A 1 117 ? -9.464 -13.575 -1.533 1.00 95.75 117 PHE A O 1
ATOM 882 N N . PRO A 1 118 ? -10.860 -12.516 -0.121 1.00 95.31 118 PRO A N 1
ATOM 883 C CA . PRO A 1 118 ? -11.800 -13.643 0.034 1.00 95.31 118 PRO A CA 1
ATOM 884 C C . PRO A 1 118 ? -12.368 -14.238 -1.258 1.00 95.31 118 PRO A C 1
ATOM 886 O O . PRO A 1 118 ? -12.753 -15.412 -1.290 1.00 95.31 118 PRO A O 1
ATOM 889 N N . CYS A 1 119 ? -12.364 -13.469 -2.342 1.00 95.06 119 CYS A N 1
ATOM 890 C CA . CYS A 1 119 ? -12.839 -13.875 -3.656 1.00 95.06 119 CYS A CA 1
ATOM 891 C C . CYS A 1 119 ? -11.943 -13.325 -4.771 1.00 95.06 119 CYS A C 1
ATOM 893 O O . CYS A 1 119 ? -11.217 -12.348 -4.590 1.00 95.06 119 CYS A O 1
ATOM 895 N N . PHE A 1 120 ? -12.089 -13.907 -5.954 1.00 94.88 120 PHE A N 1
ATOM 896 C CA . PHE A 1 120 ? -11.732 -13.281 -7.217 1.00 94.88 120 PHE A CA 1
ATOM 897 C C . PHE A 1 120 ? -12.974 -12.653 -7.845 1.00 94.88 120 PHE A C 1
ATOM 899 O O . PHE A 1 120 ? -14.057 -13.245 -7.824 1.00 94.88 120 PHE A O 1
ATOM 906 N N . ILE A 1 121 ? -12.801 -11.478 -8.446 1.00 96.00 121 ILE A N 1
ATOM 907 C CA . ILE A 1 121 ? -13.801 -10.889 -9.335 1.00 96.00 121 ILE A CA 1
ATOM 908 C C . ILE A 1 121 ? -13.651 -11.539 -10.712 1.00 96.00 121 ILE A C 1
ATOM 910 O O . ILE A 1 121 ? -12.550 -11.587 -11.265 1.00 96.00 121 ILE A O 1
ATOM 914 N N . ASN A 1 122 ? -14.744 -12.071 -11.255 1.00 95.88 122 ASN A N 1
ATOM 915 C CA . ASN A 1 122 ? -14.719 -12.786 -12.526 1.00 95.88 122 ASN A CA 1
ATOM 916 C C . ASN A 1 122 ? -14.675 -11.817 -13.720 1.00 95.88 122 ASN A C 1
ATOM 918 O O . ASN A 1 122 ? -14.955 -10.625 -13.603 1.00 95.88 122 ASN A O 1
ATOM 922 N N . ALA A 1 123 ? -14.342 -12.350 -14.898 1.00 94.69 123 ALA A N 1
ATOM 923 C CA . ALA A 1 123 ? -14.144 -11.563 -16.117 1.00 94.69 123 ALA A CA 1
ATOM 924 C C . ALA A 1 123 ? -15.413 -10.887 -16.671 1.00 94.69 123 ALA A C 1
ATOM 926 O O . ALA A 1 123 ? -15.308 -10.024 -17.534 1.00 94.69 123 ALA A O 1
ATOM 927 N N . ASP A 1 124 ? -16.596 -11.275 -16.189 1.00 95.56 124 ASP A N 1
ATOM 928 C CA . ASP A 1 124 ? -17.863 -10.595 -16.485 1.00 95.56 124 ASP A CA 1
ATOM 929 C C . ASP A 1 124 ? -18.040 -9.303 -15.666 1.00 95.56 124 ASP A C 1
ATOM 931 O O . ASP A 1 124 ? -19.032 -8.593 -15.834 1.00 95.56 124 ASP A O 1
ATOM 935 N N . SER A 1 125 ? -17.115 -9.032 -14.734 1.00 96.44 125 SER A N 1
ATOM 936 C CA . SER A 1 125 ? -17.198 -7.976 -13.728 1.00 96.44 125 SER A CA 1
ATOM 937 C C . SER A 1 125 ? -18.525 -7.970 -12.973 1.00 96.44 125 SER A C 1
ATOM 939 O O . SER A 1 125 ? -18.901 -6.935 -12.438 1.00 96.44 125 SER A O 1
ATOM 941 N N . ASN A 1 126 ? -19.241 -9.097 -12.921 1.00 96.62 126 ASN A N 1
ATOM 942 C CA . ASN A 1 126 ? -20.608 -9.220 -12.408 1.00 96.62 126 ASN A CA 1
ATOM 943 C C . ASN A 1 126 ? -20.801 -10.431 -11.492 1.00 96.62 126 ASN A C 1
ATOM 945 O O . ASN A 1 126 ? -21.856 -10.598 -10.887 1.00 96.62 126 ASN A O 1
ATOM 949 N N . SER A 1 127 ? -19.792 -11.285 -11.372 1.00 96.31 127 SER A N 1
ATOM 950 C CA . SER A 1 127 ? -19.800 -12.410 -10.452 1.00 96.31 127 SER A CA 1
ATOM 951 C C . SER A 1 127 ? -18.466 -12.537 -9.726 1.00 96.31 127 SER A C 1
ATOM 953 O O . SER A 1 127 ? -17.451 -11.957 -10.117 1.00 96.31 127 SER A O 1
ATOM 955 N N . THR A 1 128 ? -18.479 -13.298 -8.634 1.00 96.69 128 THR A N 1
ATOM 956 C CA . THR A 1 128 ? -17.289 -13.568 -7.825 1.00 96.69 128 THR A CA 1
ATOM 957 C C . THR A 1 128 ? -17.105 -15.068 -7.646 1.00 96.69 128 THR A C 1
ATOM 959 O O . THR A 1 128 ? -18.072 -15.831 -7.686 1.00 96.69 128 THR A O 1
ATOM 962 N N . THR A 1 129 ? -15.858 -15.495 -7.470 1.00 95.25 129 THR A N 1
ATOM 963 C CA . THR A 1 129 ? -15.493 -16.882 -7.156 1.00 95.25 129 THR A CA 1
ATOM 964 C C . THR A 1 129 ? -14.707 -16.894 -5.854 1.00 95.25 129 THR A C 1
ATOM 966 O O . THR A 1 129 ? -13.787 -16.097 -5.703 1.00 95.25 129 THR A O 1
ATOM 969 N N . LEU A 1 130 ? -15.037 -17.784 -4.913 1.00 94.56 130 LEU A N 1
ATOM 970 C CA . LEU A 1 130 ? -14.291 -17.877 -3.654 1.00 94.56 130 LEU A CA 1
ATOM 971 C C . LEU A 1 130 ? -12.811 -18.185 -3.907 1.00 94.56 130 LEU A C 1
ATOM 973 O O . LEU A 1 130 ? -12.466 -19.062 -4.701 1.00 94.56 130 LEU A O 1
ATOM 977 N N . ASN A 1 131 ? -11.941 -17.479 -3.191 1.00 94.25 131 ASN A N 1
ATOM 978 C CA . ASN A 1 131 ? -10.510 -17.709 -3.234 1.00 94.25 131 ASN A CA 1
ATOM 979 C C . ASN A 1 131 ? -10.137 -18.809 -2.232 1.00 94.25 131 ASN A C 1
ATOM 981 O O . ASN A 1 131 ? -10.228 -18.626 -1.015 1.00 94.25 131 ASN A O 1
ATOM 985 N N . GLN A 1 132 ? -9.692 -19.955 -2.748 1.00 94.00 132 GLN A N 1
ATOM 986 C CA . GLN A 1 132 ? -9.241 -21.083 -1.927 1.00 94.00 132 GLN A CA 1
ATOM 987 C C . GLN A 1 132 ? -7.977 -20.767 -1.112 1.00 94.00 132 GLN A C 1
ATOM 989 O O . GLN A 1 132 ? -7.714 -21.425 -0.112 1.00 94.00 132 GLN A O 1
ATOM 994 N N . HIS A 1 133 ? -7.211 -19.756 -1.521 1.00 94.62 133 HIS A N 1
ATOM 995 C CA . HIS A 1 133 ? -6.003 -19.291 -0.847 1.00 94.62 133 HIS A CA 1
ATOM 996 C C . HIS A 1 133 ? -6.252 -17.991 -0.081 1.00 94.62 133 HIS A C 1
ATOM 998 O O . HIS A 1 133 ? -5.318 -17.218 0.099 1.00 94.62 133 HIS A O 1
ATOM 1004 N N . SER A 1 134 ? -7.496 -17.680 0.298 1.00 94.94 134 SER A N 1
ATOM 1005 C CA . SER A 1 134 ? -7.755 -16.427 0.998 1.00 94.94 134 SER A CA 1
ATOM 1006 C C . SER A 1 134 ? -7.096 -16.392 2.375 1.00 94.94 134 SER A C 1
ATOM 1008 O O . SER A 1 134 ? -7.125 -17.370 3.118 1.00 94.94 134 SER A O 1
ATOM 1010 N N . TRP A 1 135 ? -6.587 -15.225 2.759 1.00 94.81 135 TRP A N 1
ATOM 1011 C CA . TRP A 1 135 ? -6.120 -14.973 4.121 1.00 94.81 135 TRP A CA 1
ATOM 1012 C C . TRP A 1 135 ? -7.229 -15.106 5.171 1.00 94.81 135 TRP A C 1
ATOM 1014 O O . TRP A 1 135 ? -6.948 -15.472 6.314 1.00 94.81 135 TRP A O 1
ATOM 1024 N N . ASN A 1 136 ? -8.502 -14.926 4.786 1.00 92.25 136 ASN A N 1
ATOM 1025 C CA . ASN A 1 136 ? -9.616 -15.162 5.704 1.00 92.25 136 ASN A CA 1
ATOM 1026 C C . ASN A 1 136 ? -9.868 -16.650 6.009 1.00 92.25 136 ASN A C 1
ATOM 1028 O O . ASN A 1 136 ? -10.730 -16.974 6.825 1.00 92.25 136 ASN A O 1
ATOM 1032 N N . ASN A 1 137 ? -9.093 -17.559 5.404 1.00 89.44 137 ASN A N 1
ATOM 1033 C CA . ASN A 1 137 ? -9.098 -18.968 5.769 1.00 89.44 137 ASN A CA 1
ATOM 1034 C C . ASN A 1 137 ? -8.649 -19.186 7.214 1.00 89.44 137 ASN A C 1
ATOM 1036 O O . ASN A 1 137 ? -9.253 -20.032 7.856 1.00 89.44 137 ASN A O 1
ATOM 1040 N N . HIS A 1 138 ? -7.653 -18.448 7.735 1.00 86.81 138 HIS A N 1
ATOM 1041 C CA . HIS A 1 138 ? -7.085 -18.638 9.088 1.00 86.81 138 HIS A CA 1
ATOM 1042 C C . HIS A 1 138 ? -7.107 -17.391 9.982 1.00 86.81 138 HIS A C 1
ATOM 1044 O O . HIS A 1 138 ? -6.851 -17.494 11.179 1.00 86.81 138 HIS A O 1
ATOM 1050 N N . VAL A 1 139 ? -7.475 -16.229 9.443 1.00 92.19 139 VAL A N 1
ATOM 1051 C CA . VAL A 1 139 ? -7.474 -14.955 10.171 1.00 92.19 139 VAL A CA 1
ATOM 1052 C C . VAL A 1 139 ? -8.784 -14.210 9.932 1.00 92.19 139 VAL A C 1
ATOM 1054 O O . VAL A 1 139 ? -9.334 -14.248 8.838 1.00 92.19 139 VAL A O 1
ATOM 1057 N N . ASN A 1 140 ? -9.300 -13.503 10.939 1.00 94.50 140 ASN A N 1
ATOM 1058 C CA . ASN A 1 140 ? -10.408 -12.577 10.711 1.00 94.50 140 ASN A CA 1
ATOM 1059 C C . ASN A 1 140 ? -9.864 -11.335 9.982 1.00 94.50 140 ASN A C 1
ATOM 1061 O O . ASN A 1 140 ? -9.046 -10.602 10.543 1.00 94.50 140 ASN A O 1
ATOM 1065 N N . MET A 1 141 ? -10.295 -11.095 8.743 1.00 96.38 141 MET A N 1
ATOM 1066 C CA . MET A 1 141 ? -9.726 -10.040 7.895 1.00 96.38 141 MET A CA 1
ATOM 1067 C C . MET A 1 141 ? -10.569 -8.765 7.931 1.00 96.38 141 MET A C 1
ATOM 1069 O O . MET A 1 141 ? -11.777 -8.811 7.703 1.00 96.38 141 MET A O 1
ATOM 1073 N N . LEU A 1 142 ? -9.921 -7.625 8.180 1.00 97.75 142 LEU A N 1
ATOM 1074 C CA . LEU A 1 142 ? -10.506 -6.286 8.136 1.00 97.75 142 LEU A CA 1
ATOM 1075 C C . LEU A 1 142 ? -9.837 -5.451 7.038 1.00 97.75 142 LEU A C 1
ATOM 1077 O O . LEU A 1 142 ? -8.726 -4.956 7.198 1.00 97.75 142 LEU A O 1
ATOM 1081 N N . TYR A 1 143 ? -10.528 -5.254 5.925 1.00 98.44 143 TYR A N 1
ATOM 1082 C CA . TYR A 1 143 ? -10.075 -4.379 4.848 1.00 98.44 143 TYR A CA 1
ATOM 1083 C C . TYR A 1 143 ? -10.566 -2.960 5.117 1.00 98.44 143 TYR A C 1
ATOM 1085 O O . TYR A 1 143 ? -11.747 -2.778 5.412 1.00 98.44 143 TYR A O 1
ATOM 1093 N N . VAL A 1 144 ? -9.685 -1.961 5.029 1.00 98.56 144 VAL A N 1
ATOM 1094 C CA . VAL A 1 144 ? -10.042 -0.560 5.311 1.00 98.56 144 VAL A CA 1
ATOM 1095 C C . VAL A 1 144 ? -9.584 0.328 4.170 1.00 98.56 144 VAL A C 1
ATOM 1097 O O . VAL A 1 144 ? -8.396 0.366 3.856 1.00 98.56 144 VAL A O 1
ATOM 1100 N N . ASP A 1 145 ? -10.502 1.077 3.571 1.00 98.44 145 ASP A N 1
ATOM 1101 C CA . ASP A 1 145 ? -10.146 2.094 2.589 1.00 98.44 145 ASP A CA 1
ATOM 1102 C C . ASP A 1 145 ? -9.581 3.325 3.301 1.00 98.44 145 ASP A C 1
ATOM 1104 O O . ASP A 1 145 ? -10.310 4.107 3.916 1.00 98.44 145 ASP A O 1
ATOM 1108 N N . GLN A 1 146 ? -8.265 3.501 3.218 1.00 96.81 146 GLN A N 1
ATOM 1109 C CA . GLN A 1 146 ? -7.549 4.615 3.829 1.00 96.81 146 GLN A CA 1
ATOM 1110 C C . GLN A 1 146 ? -6.427 5.099 2.897 1.00 96.81 146 GLN A C 1
ATOM 1112 O O . GLN A 1 146 ? -5.882 4.284 2.154 1.00 96.81 146 GLN A O 1
ATOM 1117 N N . PRO A 1 147 ? -6.028 6.382 2.949 1.00 97.31 147 PRO A N 1
ATOM 1118 C CA . PRO A 1 147 ? -6.577 7.473 3.767 1.00 97.31 147 PRO A CA 1
ATOM 1119 C C . PRO A 1 147 ? -8.026 7.840 3.391 1.00 97.31 147 PRO A C 1
ATOM 1121 O O . PRO A 1 147 ? -8.535 7.372 2.375 1.00 97.31 147 PRO A O 1
ATOM 1124 N N . VAL A 1 148 ? -8.705 8.692 4.171 1.00 95.94 148 VAL A N 1
ATOM 1125 C CA . VAL A 1 148 ? -10.037 9.201 3.774 1.00 95.94 148 VAL A CA 1
ATOM 1126 C C . VAL A 1 148 ? -9.971 9.816 2.359 1.00 95.94 148 VAL A C 1
ATOM 1128 O O . VAL A 1 148 ? -8.945 10.405 2.023 1.00 95.94 148 VAL A O 1
ATOM 1131 N N . LEU A 1 149 ? -11.036 9.654 1.554 1.00 95.69 149 LEU A N 1
ATOM 1132 C CA . LEU A 1 149 ? -11.136 9.857 0.085 1.00 95.69 149 LEU A CA 1
ATOM 1133 C C . LEU A 1 149 ? -10.733 8.647 -0.782 1.00 95.69 149 LEU A C 1
ATOM 1135 O O . LEU A 1 149 ? -10.913 8.682 -1.995 1.00 95.69 149 LEU A O 1
ATOM 1139 N N . THR A 1 150 ? -10.188 7.584 -0.195 1.00 97.31 150 THR A N 1
ATOM 1140 C CA . THR A 1 150 ? -9.800 6.367 -0.928 1.00 97.31 150 THR A CA 1
ATOM 1141 C C . THR A 1 150 ? -10.990 5.432 -1.120 1.00 97.31 150 THR A C 1
ATOM 1143 O O . THR A 1 150 ? -11.732 5.218 -0.167 1.00 97.31 150 THR A O 1
ATOM 1146 N N . GLY A 1 151 ? -11.151 4.827 -2.303 1.00 96.81 151 GLY A N 1
ATOM 1147 C CA . GLY A 1 151 ? -12.178 3.805 -2.535 1.00 96.81 151 GLY A CA 1
ATOM 1148 C C . GLY A 1 151 ? -13.588 4.301 -2.221 1.00 96.81 151 GLY A C 1
ATOM 1149 O O . GLY A 1 151 ? -14.090 5.215 -2.873 1.00 96.81 151 GLY A O 1
ATOM 1150 N N . PHE A 1 152 ? -14.223 3.694 -1.221 1.00 98.12 152 PHE A N 1
ATOM 1151 C CA . PHE A 1 152 ? -15.538 4.087 -0.719 1.00 98.12 152 PHE A CA 1
ATOM 1152 C C . PHE A 1 152 ? -15.496 5.037 0.490 1.00 98.12 152 PHE A C 1
ATOM 1154 O O . PHE A 1 152 ? -16.552 5.406 1.009 1.00 98.12 152 PHE A O 1
ATOM 1161 N N . SER A 1 153 ? -14.318 5.447 0.958 1.00 98.19 153 SER A N 1
ATOM 1162 C CA . SER A 1 153 ? -14.157 6.399 2.062 1.00 98.19 153 SER A CA 1
ATOM 1163 C C . SER A 1 153 ? -14.299 7.847 1.594 1.00 98.19 153 SER A C 1
ATOM 1165 O O . SER A 1 153 ? -13.742 8.231 0.571 1.00 98.19 153 SER A O 1
ATOM 1167 N N . TYR A 1 154 ? -14.983 8.694 2.366 1.00 97.75 154 TYR A N 1
ATOM 1168 C CA . TYR A 1 154 ? -15.284 10.077 1.966 1.00 97.75 154 TYR A CA 1
ATOM 1169 C C . TYR A 1 154 ? -15.431 11.038 3.157 1.00 97.75 154 TYR A C 1
ATOM 1171 O O . TYR A 1 154 ? -15.503 10.626 4.313 1.00 97.75 154 TYR A O 1
ATOM 1179 N N . VAL A 1 155 ? -15.495 12.337 2.865 1.00 96.62 155 VAL A N 1
ATOM 1180 C CA . VAL A 1 155 ? -15.834 13.428 3.797 1.00 96.62 155 VAL A CA 1
ATOM 1181 C C . VAL A 1 155 ? -17.080 14.176 3.329 1.00 96.62 155 VAL A C 1
ATOM 1183 O O . VAL A 1 155 ? -17.945 14.538 4.123 1.00 96.62 155 VAL A O 1
ATOM 1186 N N . THR A 1 156 ? -17.196 14.474 2.036 1.00 95.50 156 THR A N 1
ATOM 1187 C CA . THR A 1 156 ? -18.328 15.224 1.482 1.00 95.50 156 THR A CA 1
ATOM 1188 C C . THR A 1 156 ? -18.653 14.713 0.091 1.00 95.50 156 THR A C 1
ATOM 1190 O O . THR A 1 156 ? -17.863 14.876 -0.829 1.00 95.50 156 THR A O 1
ATOM 1193 N N . LEU A 1 157 ? -19.842 14.133 -0.067 1.00 96.31 157 LEU A N 1
ATOM 1194 C CA . LEU A 1 157 ? -20.298 13.602 -1.348 1.00 96.31 157 LEU A CA 1
ATOM 1195 C C . LEU A 1 157 ? -20.647 14.717 -2.337 1.00 96.31 157 LEU A C 1
ATOM 1197 O O . LEU A 1 157 ? -21.257 15.728 -1.978 1.00 96.31 157 LEU A O 1
ATOM 1201 N N . GLN A 1 158 ? -20.309 14.492 -3.601 1.00 95.06 158 GLN A N 1
ATOM 1202 C CA . GLN A 1 158 ? -20.601 15.372 -4.718 1.00 95.06 158 GLN A CA 1
ATOM 1203 C C . GLN A 1 158 ? -21.002 14.561 -5.951 1.00 95.06 158 GLN A C 1
ATOM 1205 O O . GLN A 1 158 ? -20.350 13.586 -6.321 1.00 95.06 158 GLN A O 1
ATOM 1210 N N . HIS A 1 159 ? -22.079 14.986 -6.613 1.00 95.75 159 HIS A N 1
ATOM 1211 C CA . HIS A 1 159 ? -22.451 14.448 -7.917 1.00 95.75 159 HIS A CA 1
ATOM 1212 C C . HIS A 1 159 ? -21.527 15.002 -9.000 1.00 95.75 159 HIS A C 1
ATOM 1214 O O . HIS A 1 159 ? -21.284 16.210 -9.063 1.00 95.75 159 HIS A O 1
ATOM 1220 N N . VAL A 1 160 ? -21.041 14.117 -9.864 1.00 94.06 160 VAL A N 1
ATOM 1221 C CA . VAL A 1 160 ? -20.066 14.418 -10.913 1.00 94.06 160 VAL A CA 1
ATOM 1222 C C . VAL A 1 160 ? -20.413 13.681 -12.208 1.00 94.06 160 VAL A C 1
ATOM 1224 O O . VAL A 1 160 ? -21.180 12.715 -12.207 1.00 94.06 160 VAL A O 1
ATOM 1227 N N . THR A 1 161 ? -19.823 14.111 -13.317 1.00 93.88 161 THR A N 1
ATOM 1228 C CA . THR A 1 161 ? -19.622 13.275 -14.502 1.00 93.88 161 THR A CA 1
ATOM 1229 C C . THR A 1 161 ? -18.166 12.846 -14.590 1.00 93.88 161 THR A C 1
ATOM 1231 O O . THR A 1 161 ? -17.271 13.647 -14.332 1.00 93.88 161 THR A O 1
ATOM 1234 N N . LEU A 1 162 ? -17.946 11.589 -14.962 1.00 91.88 162 LEU A N 1
ATOM 1235 C CA . LEU A 1 162 ? -16.643 10.969 -15.158 1.00 91.88 162 LEU A CA 1
ATOM 1236 C C . LEU A 1 162 ? -16.455 10.641 -16.626 1.00 91.88 162 LEU A C 1
ATOM 1238 O O . LEU A 1 162 ? -17.311 9.978 -17.211 1.00 91.88 162 LEU A O 1
ATOM 1242 N N . ASN A 1 163 ? -15.329 11.061 -17.189 1.00 92.38 163 ASN A N 1
ATOM 1243 C CA . ASN A 1 163 ? -14.893 10.642 -18.510 1.00 92.38 163 ASN A CA 1
ATOM 1244 C C . ASN A 1 163 ? -13.780 9.600 -18.372 1.00 92.38 163 ASN A C 1
ATOM 1246 O O . ASN A 1 163 ? -12.664 9.923 -17.980 1.00 92.38 163 ASN A O 1
ATOM 1250 N N . PHE A 1 164 ? -14.074 8.352 -18.724 1.00 91.50 164 PHE A N 1
ATOM 1251 C CA . PHE A 1 164 ? -13.135 7.241 -18.603 1.00 91.50 164 PHE A CA 1
ATOM 1252 C C . PHE A 1 164 ? -11.948 7.305 -19.570 1.00 91.50 164 PHE A C 1
ATOM 1254 O O . PHE A 1 164 ? -10.973 6.600 -19.359 1.00 91.50 164 PHE A O 1
ATOM 1261 N N . VAL A 1 165 ? -12.007 8.125 -20.623 1.00 91.50 165 VAL A N 1
ATOM 1262 C CA . VAL A 1 165 ? -10.895 8.295 -21.574 1.00 91.50 165 VAL A CA 1
ATOM 1263 C C . VAL A 1 165 ? -9.939 9.398 -21.126 1.00 91.50 165 VAL A C 1
ATOM 1265 O O . VAL A 1 165 ? -8.742 9.299 -21.363 1.00 91.50 165 VAL A O 1
ATOM 1268 N N . THR A 1 166 ? -10.443 10.457 -20.491 1.00 89.50 166 THR A N 1
ATOM 1269 C CA . THR A 1 166 ? -9.608 11.588 -20.045 1.00 89.50 166 THR A CA 1
ATOM 1270 C C . THR A 1 166 ? -9.316 11.574 -18.546 1.00 89.50 166 THR A C 1
ATOM 1272 O O . THR A 1 166 ? -8.517 12.381 -18.078 1.00 89.50 166 THR A O 1
ATOM 1275 N N . ASN A 1 167 ? -9.969 10.688 -17.785 1.00 87.75 167 ASN A N 1
ATOM 1276 C CA . ASN A 1 167 ? -10.056 10.718 -16.321 1.00 87.75 167 ASN A CA 1
ATOM 1277 C C . ASN A 1 167 ? -10.596 12.047 -15.760 1.00 87.75 167 ASN A C 1
ATOM 1279 O O . ASN A 1 167 ? -10.388 12.368 -14.589 1.00 87.75 167 ASN A O 1
ATOM 1283 N N . GLU A 1 168 ? -11.290 12.838 -16.581 1.00 88.00 168 GLU A N 1
ATOM 1284 C CA . GLU A 1 168 ? -11.857 14.106 -16.139 1.00 88.00 168 GLU A CA 1
ATOM 1285 C C . GLU A 1 168 ? -13.050 13.865 -15.209 1.00 88.00 168 GLU A C 1
ATOM 1287 O O . GLU A 1 168 ? -13.960 13.089 -15.521 1.00 88.00 168 GLU A O 1
ATOM 1292 N N . VAL A 1 169 ? -13.042 14.570 -14.076 1.00 89.12 169 VAL A N 1
ATOM 1293 C CA . VAL A 1 169 ? -14.130 14.601 -13.098 1.00 89.12 169 VAL A CA 1
ATOM 1294 C C . VAL A 1 169 ? -14.737 15.998 -13.096 1.00 89.12 169 VAL A C 1
ATOM 1296 O O . VAL A 1 169 ? -14.099 16.959 -12.667 1.00 89.12 169 VAL A O 1
ATOM 1299 N N . THR A 1 170 ? -15.981 16.119 -13.551 1.00 90.19 170 THR A N 1
ATOM 1300 C CA . THR A 1 170 ? -16.671 17.411 -13.650 1.00 90.19 170 THR A CA 1
ATOM 1301 C C . THR A 1 170 ? -17.831 17.467 -12.655 1.00 90.19 170 THR A C 1
ATOM 1303 O O . THR A 1 170 ? -18.747 16.649 -12.748 1.00 90.19 170 THR A O 1
ATOM 1306 N N . PRO A 1 171 ? -17.853 18.420 -11.706 1.00 91.31 171 PRO A N 1
ATOM 1307 C CA . PRO A 1 171 ? -18.982 18.597 -10.799 1.00 91.31 171 PRO A CA 1
ATOM 1308 C C . PRO A 1 171 ? -20.296 18.893 -11.524 1.00 91.31 171 PRO A C 1
ATOM 1310 O O . PRO A 1 171 ? -20.362 19.777 -12.378 1.00 91.31 171 PRO A O 1
ATOM 1313 N N . VAL A 1 172 ? -21.371 18.214 -11.124 1.00 90.06 172 VAL A N 1
ATOM 1314 C CA . VAL A 1 172 ? -22.728 18.526 -11.588 1.00 90.06 172 VAL A CA 1
ATOM 1315 C C . VAL A 1 172 ? -23.262 19.696 -10.766 1.00 90.06 172 VAL A C 1
ATOM 1317 O O . VAL A 1 172 ? -23.564 19.558 -9.579 1.00 90.06 172 VAL A O 1
ATOM 1320 N N . VAL A 1 173 ? -23.373 20.865 -11.399 1.00 86.88 173 VAL A N 1
ATOM 1321 C CA . VAL A 1 173 ? -23.829 22.111 -10.765 1.00 86.88 173 VAL A CA 1
ATOM 1322 C C . VAL A 1 173 ? -25.202 22.505 -11.306 1.00 86.88 173 VAL A C 1
ATOM 1324 O O . VAL A 1 173 ? -25.449 22.471 -12.509 1.00 86.88 173 VAL A O 1
ATOM 1327 N N . ALA A 1 174 ? -26.108 22.911 -10.415 1.00 83.38 174 ALA A N 1
ATOM 1328 C CA . ALA A 1 174 ? -27.445 23.347 -10.804 1.00 83.38 174 ALA A CA 1
ATOM 1329 C C . ALA A 1 174 ? -27.391 24.546 -11.771 1.00 83.38 174 ALA A C 1
ATOM 1331 O O . ALA A 1 174 ? -26.768 25.565 -11.474 1.00 83.38 174 ALA A O 1
ATOM 1332 N N . GLY A 1 175 ? -28.082 24.434 -12.908 1.00 80.69 175 GLY A N 1
ATOM 1333 C CA . GLY A 1 175 ? -28.135 25.480 -13.936 1.00 80.69 175 GLY A CA 1
ATOM 1334 C C . GLY A 1 175 ? -26.957 25.487 -14.916 1.00 80.69 175 GLY A C 1
ATOM 1335 O O . GLY A 1 175 ? -26.901 26.379 -15.759 1.00 80.69 175 GLY A O 1
ATOM 1336 N N . VAL A 1 176 ? -26.044 24.516 -14.821 1.00 85.25 176 VAL A N 1
ATOM 1337 C CA . VAL A 1 176 ? -24.988 24.262 -15.810 1.00 85.25 176 VAL A CA 1
ATOM 1338 C C . VAL A 1 176 ? -25.358 23.011 -16.604 1.00 85.25 176 VAL A C 1
ATOM 1340 O O . VAL A 1 176 ? -25.801 22.021 -16.020 1.00 85.25 176 VAL A O 1
ATOM 1343 N N . ASP A 1 177 ? -25.197 23.062 -17.926 1.00 81.81 177 ASP A N 1
ATOM 1344 C CA . ASP A 1 177 ? -25.448 21.909 -18.790 1.00 81.81 177 ASP A CA 1
ATOM 1345 C C . ASP A 1 177 ? -24.470 20.773 -18.459 1.00 81.81 177 ASP A C 1
ATOM 1347 O O . ASP A 1 177 ? -23.261 20.979 -18.342 1.00 81.81 177 ASP A O 1
ATOM 1351 N N . VAL A 1 178 ? -25.010 19.565 -18.299 1.00 81.81 178 VAL A N 1
ATOM 1352 C CA . VAL A 1 178 ? -24.228 18.350 -18.048 1.00 81.81 178 VAL A CA 1
ATOM 1353 C C . VAL A 1 178 ? -23.818 17.748 -19.397 1.00 81.81 178 VAL A C 1
ATOM 1355 O O . VAL A 1 178 ? -24.656 17.717 -20.304 1.00 81.81 178 VAL A O 1
ATOM 1358 N N . PRO A 1 179 ? -22.572 17.257 -19.553 1.00 81.06 179 PRO A N 1
ATOM 1359 C CA . PRO A 1 179 ? -22.160 16.540 -20.756 1.00 81.06 179 PRO A CA 1
ATOM 1360 C C . PRO A 1 179 ? -23.117 15.394 -21.111 1.00 81.06 179 PRO A C 1
ATOM 1362 O O . PRO A 1 179 ? -23.693 14.752 -20.228 1.00 81.06 179 PRO A O 1
ATOM 1365 N N . GLU A 1 180 ? -23.270 15.113 -22.407 1.00 84.81 180 GLU A N 1
ATOM 1366 C CA . GLU A 1 180 ? -24.068 13.974 -22.863 1.00 84.81 180 GLU A CA 1
ATOM 1367 C C . GLU A 1 180 ? -23.474 12.664 -22.327 1.00 84.81 180 GLU A C 1
ATOM 1369 O O . GLU A 1 180 ? -22.288 12.380 -22.502 1.00 84.81 180 GLU A O 1
ATOM 1374 N N . LEU A 1 181 ? -24.307 11.863 -21.658 1.00 90.06 181 LEU A N 1
ATOM 1375 C CA . LEU A 1 181 ? -23.885 10.584 -21.096 1.00 90.06 181 LEU A CA 1
ATOM 1376 C C . LEU A 1 181 ? -23.799 9.525 -22.195 1.00 90.06 181 LEU A C 1
ATOM 1378 O O . LEU A 1 181 ? -24.750 9.298 -22.941 1.00 90.06 181 LEU A O 1
ATOM 1382 N N . ASN A 1 182 ? -22.680 8.813 -22.247 1.00 90.00 182 ASN A N 1
ATOM 1383 C CA . ASN A 1 182 ? -22.412 7.761 -23.223 1.00 90.00 182 ASN A CA 1
ATOM 1384 C C . ASN A 1 182 ? -21.463 6.714 -22.615 1.00 90.00 182 ASN A C 1
ATOM 1386 O O . ASN A 1 182 ? -21.195 6.746 -21.417 1.00 90.00 182 ASN A O 1
ATOM 1390 N N . VAL A 1 183 ? -20.981 5.751 -23.407 1.00 88.56 183 VAL A N 1
ATOM 1391 C CA . VAL A 1 183 ? -20.139 4.657 -22.889 1.00 88.56 183 VAL A CA 1
ATOM 1392 C C . VAL A 1 183 ? -18.882 5.131 -22.152 1.00 88.56 183 VAL A C 1
ATOM 1394 O O . VAL A 1 183 ? -18.507 4.496 -21.170 1.00 88.56 183 VAL A O 1
ATOM 1397 N N . THR A 1 184 ? -18.296 6.260 -22.550 1.00 92.31 184 THR A N 1
ATOM 1398 C CA . THR A 1 184 ? -17.095 6.839 -21.937 1.00 92.31 184 THR A CA 1
ATOM 1399 C C . THR A 1 184 ? -17.406 7.885 -20.870 1.00 92.31 184 THR A C 1
ATOM 1401 O O . THR A 1 184 ? -16.592 8.065 -19.971 1.00 92.31 184 THR A O 1
ATOM 1404 N N . VAL A 1 185 ? -18.573 8.538 -20.921 1.00 93.06 185 VAL A N 1
ATOM 1405 C CA . VAL A 1 185 ? -18.989 9.585 -19.976 1.00 93.06 185 VAL A CA 1
ATOM 1406 C C . VAL A 1 185 ? -20.177 9.127 -19.133 1.00 93.06 185 VAL A C 1
ATOM 1408 O O . VAL A 1 185 ? -21.294 8.963 -19.632 1.00 93.06 185 VAL A O 1
ATOM 1411 N N . ARG A 1 186 ? -19.959 8.943 -17.828 1.00 92.00 186 ARG A N 1
ATOM 1412 C CA . ARG A 1 186 ? -20.975 8.461 -16.878 1.00 92.00 186 ARG A CA 1
ATOM 1413 C C . ARG A 1 186 ? -21.196 9.440 -15.739 1.00 92.00 186 ARG A C 1
ATOM 1415 O O . ARG A 1 186 ? -20.272 10.111 -15.299 1.00 92.00 186 ARG A O 1
ATOM 1422 N N . GLN A 1 187 ? -22.418 9.481 -15.223 1.00 93.38 187 GLN A N 1
ATOM 1423 C CA . GLN A 1 187 ? -22.691 10.152 -13.958 1.00 93.38 187 GLN A CA 1
ATOM 1424 C C . GLN A 1 187 ? -22.211 9.279 -12.795 1.00 93.38 187 GLN A C 1
ATOM 1426 O O . GLN A 1 187 ? -22.360 8.057 -12.833 1.00 93.38 187 GLN A O 1
ATOM 1431 N N . ALA A 1 188 ? -21.676 9.919 -11.762 1.00 94.62 188 ALA A N 1
ATOM 1432 C CA . ALA A 1 188 ? -21.251 9.275 -10.534 1.00 94.62 188 ALA A CA 1
ATOM 1433 C C . ALA A 1 188 ? -21.490 10.182 -9.320 1.00 94.62 188 ALA A C 1
ATOM 1435 O O . ALA A 1 188 ? -21.755 11.381 -9.447 1.00 94.62 188 ALA A O 1
ATOM 1436 N N . THR A 1 189 ? -21.369 9.605 -8.133 1.00 96.62 189 THR A N 1
ATOM 1437 C CA . THR A 1 189 ? -21.202 10.337 -6.876 1.00 96.62 189 THR A CA 1
ATOM 1438 C C . THR A 1 189 ? -19.828 9.989 -6.330 1.00 96.62 189 THR A C 1
ATOM 1440 O O . THR A 1 189 ? -19.544 8.810 -6.171 1.00 96.62 189 THR A O 1
ATOM 1443 N N . LEU A 1 190 ? -18.986 10.977 -6.049 1.00 95.94 190 LEU A N 1
ATOM 1444 C CA . LEU A 1 190 ? -17.657 10.794 -5.452 1.00 95.94 190 LEU A CA 1
ATOM 1445 C C . LEU A 1 190 ? -17.499 11.722 -4.244 1.00 95.94 190 LEU A C 1
ATOM 1447 O O . LEU A 1 190 ? -18.395 12.513 -3.951 1.00 95.94 190 LEU A O 1
ATOM 1451 N N . ASP A 1 191 ? -16.364 11.661 -3.551 1.00 95.88 191 ASP A N 1
ATOM 1452 C CA . ASP A 1 191 ? -15.987 12.761 -2.665 1.00 95.88 191 ASP A CA 1
ATOM 1453 C C . ASP A 1 191 ? -15.729 14.047 -3.474 1.00 95.88 191 ASP A C 1
ATOM 1455 O O . ASP A 1 191 ? -15.250 14.011 -4.606 1.00 95.88 191 ASP A O 1
ATOM 1459 N N . SER A 1 192 ? -16.030 15.197 -2.875 1.00 92.62 192 SER A N 1
ATOM 1460 C CA . SER A 1 192 ? -15.810 16.525 -3.452 1.00 92.62 192 SER A CA 1
ATOM 1461 C C . SER A 1 192 ? -14.346 16.853 -3.765 1.00 92.62 192 SER A C 1
ATOM 1463 O O . SER A 1 192 ? -14.085 17.811 -4.491 1.00 92.62 192 SER A O 1
ATOM 1465 N N . GLY A 1 193 ? -13.383 16.125 -3.186 1.00 89.81 193 GLY A N 1
ATOM 1466 C CA . GLY A 1 193 ? -11.958 16.397 -3.368 1.00 89.81 193 GLY A CA 1
ATOM 1467 C C . GLY A 1 193 ? -11.556 17.775 -2.840 1.00 89.81 193 GLY A C 1
ATOM 1468 O O . GLY A 1 193 ? -10.662 18.423 -3.382 1.00 89.81 193 GLY A O 1
ATOM 1469 N N . ASN A 1 194 ? -12.238 18.279 -1.810 1.00 90.56 194 ASN A N 1
ATOM 1470 C CA . ASN A 1 194 ? -11.910 19.578 -1.239 1.00 90.56 194 ASN A CA 1
ATOM 1471 C C . ASN A 1 194 ? -10.495 19.542 -0.642 1.00 90.56 194 ASN A C 1
ATOM 1473 O O . ASN A 1 194 ? -10.233 18.807 0.306 1.00 90.56 194 ASN A O 1
ATOM 1477 N N . SER A 1 195 ? -9.593 20.384 -1.148 1.00 88.75 195 SER A N 1
ATOM 1478 C CA . SER A 1 195 ? -8.197 20.430 -0.698 1.00 88.75 195 SER A CA 1
ATOM 1479 C C . SER A 1 195 ? -8.033 20.725 0.797 1.00 88.75 195 SER A C 1
ATOM 1481 O O . SER A 1 195 ? -7.018 20.351 1.374 1.00 88.75 195 SER A O 1
ATOM 1483 N N . ALA A 1 196 ? -9.025 21.344 1.448 1.00 88.75 196 ALA A N 1
ATOM 1484 C CA . ALA A 1 196 ? -9.025 21.561 2.896 1.00 88.75 196 ALA A CA 1
ATOM 1485 C C . ALA A 1 196 ? -9.260 20.277 3.716 1.00 88.75 196 ALA A C 1
ATOM 1487 O O . ALA A 1 196 ? -8.969 20.260 4.914 1.00 88.75 196 ALA A O 1
ATOM 1488 N N . THR A 1 197 ? -9.805 19.226 3.095 1.00 92.88 197 THR A N 1
ATOM 1489 C CA . THR A 1 197 ? -10.126 17.947 3.745 1.00 92.88 197 THR A CA 1
ATOM 1490 C C . THR A 1 197 ? -9.281 16.773 3.258 1.00 92.88 197 THR A C 1
ATOM 1492 O O . THR A 1 197 ? -9.378 15.684 3.818 1.00 92.88 197 THR A O 1
ATOM 1495 N N . VAL A 1 198 ? -8.444 16.985 2.241 1.00 92.81 198 VAL A N 1
ATOM 1496 C CA . VAL A 1 198 ? -7.564 15.959 1.675 1.00 92.81 198 VAL A CA 1
ATOM 1497 C C . VAL A 1 198 ? -6.406 15.670 2.641 1.00 92.81 198 VAL A C 1
ATOM 1499 O O . VAL A 1 198 ? -5.666 16.595 2.991 1.00 92.81 198 VAL A O 1
ATOM 1502 N N . PRO A 1 199 ? -6.197 14.409 3.060 1.00 93.50 199 PRO A N 1
ATOM 1503 C CA . PRO A 1 199 ? -4.979 14.033 3.767 1.00 93.50 199 PRO A CA 1
ATOM 1504 C C . PRO A 1 199 ? -3.776 14.175 2.827 1.00 93.50 199 PRO A C 1
ATOM 1506 O O . PRO A 1 199 ? -3.855 13.811 1.655 1.00 93.50 199 PRO A O 1
ATOM 1509 N N . ASN A 1 200 ? -2.657 14.692 3.334 1.00 93.00 200 ASN A N 1
ATOM 1510 C CA . ASN A 1 200 ? -1.490 15.038 2.513 1.00 93.00 200 ASN A CA 1
ATOM 1511 C C . ASN A 1 200 ? -0.177 14.381 2.966 1.00 93.00 200 ASN A C 1
ATOM 1513 O O . ASN A 1 200 ? 0.872 14.696 2.415 1.00 93.00 200 ASN A O 1
ATOM 1517 N N . ASN A 1 201 ? -0.211 13.523 3.987 1.00 95.38 201 ASN A N 1
ATOM 1518 C CA . ASN A 1 201 ? 0.963 12.809 4.474 1.00 95.38 201 ASN A CA 1
ATOM 1519 C C . ASN A 1 201 ? 0.582 11.535 5.232 1.00 95.38 201 ASN A C 1
ATOM 1521 O O . ASN A 1 201 ? -0.558 11.361 5.684 1.00 95.38 201 ASN A O 1
ATOM 1525 N N . THR A 1 202 ? 1.571 10.662 5.399 1.00 97.25 202 THR A N 1
ATOM 1526 C CA . THR A 1 202 ? 1.440 9.364 6.057 1.00 97.25 202 THR A CA 1
ATOM 1527 C C . THR A 1 202 ? 0.965 9.497 7.499 1.00 97.25 202 THR A C 1
ATOM 1529 O O . THR A 1 202 ? 0.047 8.788 7.902 1.00 97.25 202 THR A O 1
ATOM 1532 N N . MET A 1 203 ? 1.511 10.424 8.288 1.00 96.19 203 MET A N 1
ATOM 1533 C CA . MET A 1 203 ? 1.155 10.527 9.706 1.00 96.19 203 MET A CA 1
ATOM 1534 C C . MET A 1 203 ? -0.274 11.029 9.926 1.00 96.19 203 MET A C 1
ATOM 1536 O O . MET A 1 203 ? -0.964 10.503 10.794 1.00 96.19 203 MET A O 1
ATOM 1540 N N . THR A 1 204 ? -0.771 11.960 9.113 1.00 95.69 204 THR A N 1
ATOM 1541 C CA . THR A 1 204 ? -2.185 12.364 9.123 1.00 95.69 204 THR A CA 1
ATOM 1542 C C . THR A 1 204 ? -3.100 11.166 8.838 1.00 95.69 204 THR A C 1
ATOM 1544 O O . THR A 1 204 ? -4.103 10.969 9.533 1.00 95.69 204 THR A O 1
ATOM 1547 N N . ALA A 1 205 ? -2.738 10.315 7.871 1.00 97.06 205 ALA A N 1
ATOM 1548 C CA . ALA A 1 205 ? -3.477 9.087 7.593 1.00 97.06 205 ALA A CA 1
ATOM 1549 C C . ALA A 1 205 ? -3.415 8.093 8.765 1.00 97.06 205 ALA A C 1
ATOM 1551 O O . ALA A 1 205 ? -4.452 7.588 9.189 1.00 97.06 205 ALA A O 1
ATOM 1552 N N . MET A 1 206 ? -2.235 7.863 9.351 1.00 97.25 206 MET A N 1
ATOM 1553 C CA . MET A 1 206 ? -2.059 6.893 10.439 1.00 97.25 206 MET A CA 1
ATOM 1554 C C . MET A 1 206 ? -2.705 7.340 11.755 1.00 97.25 206 MET A C 1
ATOM 1556 O O . MET A 1 206 ? -3.251 6.501 12.467 1.00 97.25 206 MET A O 1
ATOM 1560 N N . ARG A 1 207 ? -2.737 8.644 12.069 1.00 97.25 207 ARG A N 1
ATOM 1561 C CA . ARG A 1 207 ? -3.502 9.166 13.219 1.00 97.25 207 ARG A CA 1
ATOM 1562 C C . ARG A 1 207 ? -5.005 8.973 13.026 1.00 97.25 207 ARG A C 1
ATOM 1564 O O . ARG A 1 207 ? -5.697 8.577 13.962 1.00 97.25 207 ARG A O 1
ATOM 1571 N N . THR A 1 208 ? -5.496 9.181 11.802 1.00 97.25 208 THR A N 1
ATOM 1572 C CA . THR A 1 208 ? -6.898 8.911 11.442 1.00 97.25 208 THR A CA 1
ATOM 1573 C C . THR A 1 208 ? -7.210 7.413 11.538 1.00 97.25 208 THR A C 1
ATOM 1575 O O . THR A 1 208 ? -8.224 7.035 12.121 1.00 97.25 208 THR A O 1
ATOM 1578 N N . LEU A 1 209 ? -6.322 6.545 11.042 1.00 98.00 209 LEU A N 1
ATOM 1579 C CA . LEU A 1 209 ? -6.467 5.090 11.142 1.00 98.00 209 LEU A CA 1
ATOM 1580 C C . LEU A 1 209 ? -6.378 4.594 12.594 1.00 98.00 209 LEU A C 1
ATOM 1582 O O . LEU A 1 209 ? -7.050 3.633 12.965 1.00 98.00 209 LEU A O 1
ATOM 1586 N N . TRP A 1 210 ? -5.587 5.246 13.446 1.00 97.81 210 TRP A N 1
ATOM 1587 C CA . TRP A 1 210 ? -5.539 4.928 14.872 1.00 97.81 210 TRP A CA 1
ATOM 1588 C C . TRP A 1 210 ? -6.849 5.296 15.566 1.00 97.81 210 TRP A C 1
ATOM 1590 O O . TRP A 1 210 ? -7.390 4.472 16.298 1.00 97.81 210 TRP A O 1
ATOM 1600 N N . ALA A 1 211 ? -7.418 6.467 15.266 1.00 96.81 211 ALA A N 1
ATOM 1601 C CA . ALA A 1 211 ? -8.749 6.845 15.741 1.00 96.81 211 ALA A CA 1
ATOM 1602 C C . ALA A 1 211 ? -9.833 5.865 15.261 1.00 96.81 211 ALA A C 1
ATOM 1604 O O . ALA A 1 211 ? -10.654 5.412 16.058 1.00 96.81 211 ALA A O 1
ATOM 1605 N N . PHE A 1 212 ? -9.785 5.467 13.985 1.00 97.06 212 PHE A N 1
ATOM 1606 C CA . PHE A 1 212 ? -10.623 4.398 13.440 1.00 97.06 212 PHE A CA 1
ATOM 1607 C C . PHE A 1 212 ? -10.475 3.106 14.246 1.00 97.06 212 PHE A C 1
ATOM 1609 O O . PHE A 1 212 ? -11.471 2.520 14.654 1.00 97.06 212 PHE A O 1
ATOM 1616 N N . SER A 1 213 ? -9.238 2.683 14.506 1.00 97.25 213 SER A N 1
ATOM 1617 C CA . SER A 1 213 ? -8.935 1.428 15.198 1.00 97.25 213 SER A CA 1
ATOM 1618 C C . SER A 1 213 ? -9.431 1.452 16.641 1.00 97.25 213 SER A C 1
ATOM 1620 O O . SER A 1 213 ? -10.016 0.477 17.100 1.00 97.25 213 SER A O 1
ATOM 1622 N N . GLN A 1 214 ? -9.271 2.579 17.337 1.00 95.56 214 GLN A N 1
ATOM 1623 C CA . GLN A 1 214 ? -9.801 2.773 18.685 1.00 95.56 214 GLN A CA 1
ATOM 1624 C C . GLN A 1 214 ? -11.322 2.608 18.726 1.00 95.56 214 GLN A C 1
ATOM 1626 O O . GLN A 1 214 ? -11.826 1.938 19.622 1.00 95.56 214 GLN A O 1
ATOM 1631 N N . VAL A 1 215 ? -12.056 3.147 17.750 1.00 94.00 215 VAL A N 1
ATOM 1632 C CA . VAL A 1 215 ? -13.512 2.957 17.672 1.00 94.00 215 VAL A CA 1
ATOM 1633 C C . VAL A 1 215 ? -13.850 1.518 17.278 1.00 94.00 215 VAL A C 1
ATOM 1635 O O . VAL A 1 215 ? -14.587 0.834 17.983 1.00 94.00 215 VAL A O 1
ATOM 1638 N N . TRP A 1 216 ? -13.290 1.023 16.175 1.00 95.00 216 TRP A N 1
ATOM 1639 C CA . TRP A 1 216 ? -13.674 -0.262 15.598 1.00 95.00 216 TRP A CA 1
ATOM 1640 C C . TRP A 1 216 ? -13.348 -1.438 16.529 1.00 95.00 216 TRP A C 1
ATOM 1642 O O . TRP A 1 216 ? -14.223 -2.251 16.813 1.00 95.00 216 TRP A O 1
ATOM 1652 N N . PHE A 1 217 ? -12.131 -1.515 17.080 1.00 93.19 217 PHE A N 1
ATOM 1653 C CA . PHE A 1 217 ? -11.735 -2.647 17.928 1.00 93.19 217 PHE A CA 1
ATOM 1654 C C . PHE A 1 217 ? -12.432 -2.678 19.290 1.00 93.19 217 PHE A C 1
ATOM 1656 O O . PHE A 1 217 ? -12.546 -3.763 19.866 1.00 93.19 217 PHE A O 1
ATOM 1663 N N . ASN A 1 218 ? -12.905 -1.531 19.785 1.00 89.94 218 ASN A N 1
ATOM 1664 C CA . ASN A 1 218 ? -13.621 -1.447 21.057 1.00 89.94 218 ASN A CA 1
ATOM 1665 C C . ASN A 1 218 ? -15.143 -1.563 20.910 1.00 89.94 218 ASN A C 1
ATOM 1667 O O . ASN A 1 218 ? -15.802 -2.001 21.853 1.00 89.94 218 ASN A O 1
ATOM 1671 N N . GLU A 1 219 ? -15.714 -1.160 19.772 1.00 88.44 219 GLU A N 1
ATOM 1672 C CA . GLU A 1 219 ? -17.167 -0.976 19.650 1.00 88.44 219 GLU A CA 1
ATOM 1673 C C . GLU A 1 219 ? -17.832 -1.824 18.565 1.00 88.44 219 GLU A C 1
ATOM 1675 O O . GLU A 1 219 ? -19.049 -1.999 18.620 1.00 88.44 219 GLU A O 1
ATOM 1680 N N . PHE A 1 220 ? -17.085 -2.390 17.609 1.00 90.06 220 PHE A N 1
ATOM 1681 C CA . PHE A 1 220 ? -17.678 -3.181 16.530 1.00 90.06 220 PHE A CA 1
ATOM 1682 C C . PHE A 1 220 ? -18.250 -4.515 17.060 1.00 90.06 220 PHE A C 1
ATOM 1684 O O . PHE A 1 220 ? -17.494 -5.424 17.416 1.00 90.06 220 PHE A O 1
ATOM 1691 N N . PRO A 1 221 ? -19.587 -4.685 17.094 1.00 83.81 221 PRO A N 1
ATOM 1692 C CA . PRO A 1 221 ? -20.234 -5.757 17.862 1.00 83.81 221 PRO A CA 1
ATOM 1693 C C . PRO A 1 221 ? -20.104 -7.151 17.229 1.00 83.81 221 PRO A C 1
ATOM 1695 O O . PRO A 1 221 ? -20.343 -8.171 17.893 1.00 83.81 221 PRO A O 1
ATOM 1698 N N . GLU A 1 222 ? -19.755 -7.199 15.943 1.00 87.44 222 GLU A N 1
ATOM 1699 C CA . GLU A 1 222 ? -19.617 -8.439 15.180 1.00 87.44 222 GLU A CA 1
ATOM 1700 C C . GLU A 1 222 ? -18.192 -9.011 15.244 1.00 87.44 222 GLU A C 1
ATOM 1702 O O . GLU A 1 222 ? -17.996 -10.185 14.929 1.00 87.44 222 GLU A O 1
ATOM 1707 N N . ARG A 1 223 ? -17.199 -8.254 15.746 1.00 87.31 223 ARG A N 1
ATOM 1708 C CA . ARG A 1 223 ? -15.885 -8.821 16.084 1.00 87.31 223 ARG A CA 1
ATOM 1709 C C . ARG A 1 223 ? -16.016 -9.642 17.363 1.00 87.31 223 ARG A C 1
ATOM 1711 O O . ARG A 1 223 ? -15.986 -9.119 18.474 1.00 87.31 223 ARG A O 1
ATOM 1718 N N . ARG A 1 224 ? -16.151 -10.957 17.200 1.00 80.44 224 ARG A N 1
ATOM 1719 C CA . ARG A 1 224 ? -16.281 -11.918 18.304 1.00 80.44 224 ARG A CA 1
ATOM 1720 C C . ARG A 1 224 ? -15.171 -12.957 18.245 1.00 80.44 224 ARG A C 1
ATOM 1722 O O . ARG A 1 224 ? -15.395 -14.087 17.823 1.00 80.44 224 ARG A O 1
ATOM 1729 N N . THR A 1 225 ? -13.988 -12.539 18.680 1.00 86.38 225 THR A N 1
ATOM 1730 C CA . THR A 1 225 ? -12.811 -13.397 18.861 1.00 86.38 225 THR A CA 1
ATOM 1731 C C . THR A 1 225 ? -12.285 -13.273 20.292 1.00 86.38 225 THR A C 1
ATOM 1733 O O . THR A 1 225 ? -12.420 -12.221 20.919 1.00 86.38 225 THR A O 1
ATOM 1736 N N . SER A 1 226 ? -11.722 -14.359 20.817 1.00 86.69 226 SER A N 1
ATOM 1737 C CA . SER A 1 226 ? -11.010 -14.418 22.092 1.00 86.69 226 SER A CA 1
ATOM 1738 C C . SER A 1 226 ? -9.595 -13.841 21.994 1.00 86.69 226 SER A C 1
ATOM 1740 O O . SER A 1 226 ? -9.013 -13.504 23.023 1.00 86.69 226 SER A O 1
ATOM 1742 N N . SER A 1 227 ? -9.061 -13.694 20.774 1.00 89.38 227 SER A N 1
ATOM 1743 C CA . SER A 1 227 ? -7.757 -13.088 20.528 1.00 89.38 227 SER A CA 1
ATOM 1744 C C . SER A 1 227 ? -7.846 -11.560 20.517 1.00 89.38 227 SER A C 1
ATOM 1746 O O . SER A 1 227 ? -8.596 -10.948 19.748 1.00 89.38 227 SER A O 1
ATOM 1748 N N . SER A 1 228 ? -7.044 -10.937 21.373 1.00 91.31 228 SER A N 1
ATOM 1749 C CA . SER A 1 228 ? -6.809 -9.495 21.416 1.00 91.31 228 SER A CA 1
ATOM 1750 C C . SER A 1 228 ? -5.776 -9.028 20.389 1.00 91.31 228 SER A C 1
ATOM 1752 O O . SER A 1 228 ? -5.710 -7.828 20.136 1.00 91.31 228 SER A O 1
ATOM 1754 N N . GLU A 1 229 ? -5.033 -9.949 19.763 1.00 93.75 229 GLU A N 1
ATOM 1755 C CA . GLU A 1 229 ? -3.967 -9.625 18.819 1.00 93.75 229 GLU A CA 1
ATOM 1756 C C . GLU A 1 229 ? -4.500 -8.928 17.561 1.00 93.75 229 GLU A C 1
ATOM 1758 O O . GLU A 1 229 ? -5.458 -9.367 16.908 1.00 93.75 229 GLU A O 1
ATOM 1763 N N . ILE A 1 230 ? -3.814 -7.846 17.207 1.00 95.44 230 ILE A N 1
ATOM 1764 C CA . ILE A 1 230 ? -4.058 -7.016 16.038 1.00 95.44 230 ILE A CA 1
ATOM 1765 C C . ILE A 1 230 ? -2.813 -7.073 15.163 1.00 95.44 230 ILE A C 1
ATOM 1767 O O . ILE A 1 230 ? -1.711 -6.703 15.568 1.00 95.44 230 ILE A O 1
ATOM 1771 N N . SER A 1 231 ? -2.996 -7.541 13.937 1.00 98.19 231 SER A N 1
ATOM 1772 C CA . SER A 1 231 ? -1.952 -7.534 12.914 1.00 98.19 231 SER A CA 1
ATOM 1773 C C . SER A 1 231 ? -2.311 -6.582 11.782 1.00 98.19 231 SER A C 1
ATOM 1775 O O . SER A 1 231 ? -3.463 -6.170 11.636 1.00 98.19 231 SER A O 1
ATOM 1777 N N . LEU A 1 232 ? -1.320 -6.221 10.979 1.00 98.69 232 LEU A N 1
ATOM 1778 C CA . LEU A 1 232 ? -1.498 -5.367 9.816 1.00 98.69 232 LEU A CA 1
ATOM 1779 C C . LEU A 1 232 ? -0.687 -5.912 8.655 1.00 98.69 232 LEU A C 1
ATOM 1781 O O . LEU A 1 232 ? 0.505 -6.172 8.791 1.00 98.69 232 LEU A O 1
ATOM 1785 N N . TRP A 1 233 ? -1.342 -6.019 7.509 1.00 98.44 233 TRP A N 1
ATOM 1786 C CA . TRP A 1 233 ? -0.704 -6.300 6.238 1.00 98.44 233 TRP A CA 1
ATOM 1787 C C . TRP A 1 233 ? -0.903 -5.131 5.298 1.00 98.44 233 TRP A C 1
ATOM 1789 O O . TRP A 1 233 ? -2.000 -4.583 5.196 1.00 98.44 233 TRP A O 1
ATOM 1799 N N . THR A 1 234 ? 0.154 -4.734 4.610 1.00 98.12 234 THR A N 1
ATOM 1800 C CA . THR A 1 234 ? 0.079 -3.651 3.636 1.00 98.12 234 THR A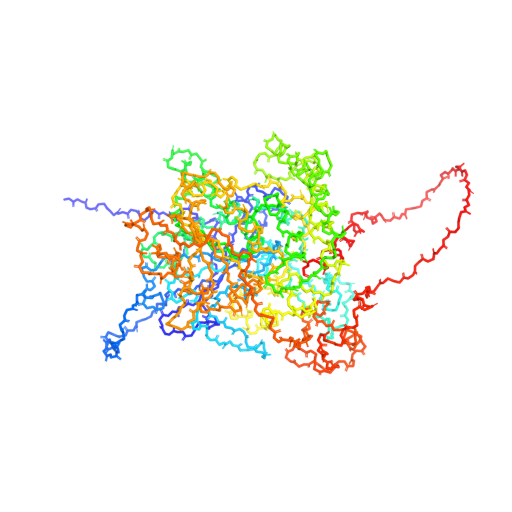 CA 1
ATOM 1801 C C . THR A 1 234 ? 0.866 -3.994 2.383 1.00 98.12 234 THR A C 1
ATOM 1803 O O . THR A 1 234 ? 1.689 -4.915 2.381 1.00 98.12 234 THR A O 1
ATOM 1806 N N . VAL A 1 235 ? 0.599 -3.246 1.312 1.00 97.50 235 VAL A N 1
ATOM 1807 C CA . VAL A 1 235 ? 1.289 -3.397 0.032 1.00 97.50 235 VAL A CA 1
ATOM 1808 C C . VAL A 1 235 ? 1.790 -2.060 -0.506 1.00 97.50 235 VAL A C 1
ATOM 1810 O O . VAL A 1 235 ? 1.169 -1.025 -0.251 1.00 97.50 235 VAL A O 1
ATOM 1813 N N . SER A 1 236 ? 2.871 -2.049 -1.291 1.00 97.12 236 SER A N 1
ATOM 1814 C CA . SER A 1 236 ? 3.303 -0.856 -2.038 1.00 97.12 236 SER A CA 1
ATOM 1815 C C . SER A 1 236 ? 3.634 0.330 -1.118 1.00 97.12 236 SER A C 1
ATOM 1817 O O . SER A 1 236 ? 4.418 0.187 -0.178 1.00 97.12 236 SER A O 1
ATOM 1819 N N . TYR A 1 237 ? 3.011 1.499 -1.319 1.00 97.94 237 TYR A N 1
ATOM 1820 C CA . TYR A 1 237 ? 3.079 2.649 -0.398 1.00 97.94 237 TYR A CA 1
ATOM 1821 C C . TYR A 1 237 ? 2.682 2.310 1.049 1.00 97.94 237 TYR A C 1
ATOM 1823 O O . TYR A 1 237 ? 3.050 3.004 1.997 1.00 97.94 237 TYR A O 1
ATOM 1831 N N . GLY A 1 238 ? 1.982 1.193 1.237 1.00 97.31 238 GLY A N 1
ATOM 1832 C CA . GLY A 1 238 ? 1.760 0.549 2.518 1.00 97.31 238 GLY A CA 1
ATOM 1833 C C . GLY A 1 238 ? 3.025 0.332 3.350 1.00 97.31 238 GLY A C 1
ATOM 1834 O O . GLY A 1 238 ? 2.917 0.266 4.574 1.00 97.31 238 GLY A O 1
ATOM 1835 N N . GLY A 1 239 ? 4.211 0.279 2.737 1.00 97.69 239 GLY A N 1
ATOM 1836 C CA . GLY A 1 239 ? 5.494 0.251 3.442 1.00 97.69 239 GLY A CA 1
ATOM 1837 C C . GLY A 1 239 ? 5.826 1.528 4.216 1.00 97.69 239 GLY A C 1
ATOM 1838 O O . GLY A 1 239 ? 6.556 1.452 5.199 1.00 97.69 239 GLY A O 1
ATOM 1839 N N . PHE A 1 240 ? 5.244 2.675 3.856 1.00 97.69 240 PHE A N 1
ATOM 1840 C CA . PHE A 1 240 ? 5.306 3.897 4.662 1.00 97.69 240 PHE A CA 1
ATOM 1841 C C . PHE A 1 240 ? 4.222 3.905 5.748 1.00 97.69 240 PHE A C 1
ATOM 1843 O O . PHE A 1 240 ? 4.473 4.338 6.877 1.00 97.69 240 PHE A O 1
ATOM 1850 N N . TYR A 1 241 ? 3.031 3.383 5.431 1.00 98.19 241 TYR A N 1
ATOM 1851 C CA . TYR A 1 241 ? 1.898 3.299 6.357 1.00 98.19 241 TYR A CA 1
ATOM 1852 C C . TYR A 1 241 ? 2.150 2.334 7.514 1.00 98.19 241 TYR A C 1
ATOM 1854 O O . TYR A 1 241 ? 2.052 2.732 8.669 1.00 98.19 241 TYR A O 1
ATOM 1862 N N . GLY A 1 242 ? 2.503 1.083 7.221 1.00 98.19 242 GLY A N 1
ATOM 1863 C CA . GLY A 1 242 ? 2.579 -0.006 8.196 1.00 98.19 242 GLY A CA 1
ATOM 1864 C C . GLY A 1 242 ? 3.507 0.282 9.380 1.00 98.19 242 GLY A C 1
ATOM 1865 O O . GLY A 1 242 ? 3.027 0.333 10.516 1.00 98.19 242 GLY A O 1
ATOM 1866 N N . PRO A 1 243 ? 4.807 0.549 9.144 1.00 98.19 243 PRO A N 1
ATOM 1867 C CA . PRO A 1 243 ? 5.745 0.900 10.207 1.00 98.19 243 PRO A CA 1
ATOM 1868 C C . PRO A 1 243 ? 5.322 2.160 10.970 1.00 98.19 243 PRO A C 1
ATOM 1870 O O . PRO A 1 243 ? 5.435 2.205 12.191 1.00 98.19 243 PRO A O 1
ATOM 1873 N N . SER A 1 244 ? 4.780 3.166 10.273 1.00 97.62 244 SER A N 1
ATOM 1874 C CA . SER A 1 244 ? 4.324 4.411 10.906 1.00 97.62 244 SER A CA 1
ATOM 1875 C C . SER A 1 244 ? 3.090 4.212 11.786 1.00 97.62 244 SER A C 1
ATOM 1877 O O . SER A 1 244 ? 2.995 4.819 12.851 1.00 97.62 244 SER A O 1
ATOM 1879 N N . PHE A 1 245 ? 2.156 3.352 11.374 1.00 98.31 245 PHE A N 1
ATOM 1880 C CA . PHE A 1 245 ? 0.995 2.986 12.174 1.00 98.31 245 PHE A CA 1
ATOM 1881 C C . PHE A 1 245 ? 1.417 2.271 13.452 1.00 98.31 245 PHE A C 1
ATOM 1883 O O . PHE A 1 245 ? 0.987 2.661 14.535 1.00 98.31 245 PHE A O 1
ATOM 1890 N N . PHE A 1 246 ? 2.276 1.255 13.333 1.00 98.31 246 PHE A N 1
ATOM 1891 C CA . PHE A 1 246 ? 2.713 0.465 14.482 1.00 98.31 246 PHE A CA 1
ATOM 1892 C C . PHE A 1 246 ? 3.511 1.313 15.466 1.00 98.31 246 PHE A C 1
ATOM 1894 O O . PHE A 1 246 ? 3.204 1.294 16.654 1.00 98.31 246 PHE A O 1
ATOM 1901 N N . GLU A 1 247 ? 4.470 2.108 14.981 1.00 97.38 247 GLU A N 1
ATOM 1902 C CA . GLU A 1 247 ? 5.207 3.047 15.828 1.00 97.38 247 GLU A CA 1
ATOM 1903 C C . GLU A 1 247 ? 4.246 3.990 16.563 1.00 97.38 247 GLU A C 1
ATOM 1905 O O . GLU A 1 247 ? 4.359 4.168 17.776 1.00 97.38 247 GLU A O 1
ATOM 1910 N N . TYR A 1 248 ? 3.280 4.578 15.850 1.00 97.31 248 TYR A N 1
ATOM 1911 C CA . TYR A 1 248 ? 2.333 5.505 16.459 1.00 97.31 248 TYR A CA 1
ATOM 1912 C C . TYR A 1 248 ? 1.459 4.823 17.517 1.00 97.31 248 TYR A C 1
ATOM 1914 O O . TYR A 1 248 ? 1.307 5.362 18.612 1.00 97.31 248 TYR A O 1
ATOM 1922 N N . VAL A 1 249 ? 0.930 3.630 17.231 1.00 98.19 249 VAL A N 1
ATOM 1923 C CA . VAL A 1 249 ? 0.158 2.834 18.196 1.00 98.19 249 VAL A CA 1
ATOM 1924 C C . VAL A 1 249 ? 1.011 2.501 19.420 1.00 98.19 249 VAL A C 1
ATOM 1926 O O . VAL A 1 249 ? 0.539 2.706 20.530 1.00 98.19 249 VAL A O 1
ATOM 1929 N N . GLN A 1 250 ? 2.260 2.059 19.246 1.00 97.69 250 GLN A N 1
ATOM 1930 C CA . GLN A 1 250 ? 3.173 1.761 20.356 1.00 97.69 250 GLN A CA 1
ATOM 1931 C C . GLN A 1 250 ? 3.414 2.996 21.226 1.00 97.69 250 GLN A C 1
ATOM 1933 O O . GLN A 1 250 ? 3.303 2.920 22.441 1.00 97.69 250 GLN A O 1
ATOM 1938 N N . LEU A 1 251 ? 3.663 4.160 20.619 1.00 96.06 251 LEU A N 1
ATOM 1939 C CA . LEU A 1 251 ? 3.808 5.416 21.360 1.00 96.06 251 LEU A CA 1
ATOM 1940 C C . LEU A 1 251 ? 2.530 5.797 22.124 1.00 96.06 251 LEU A C 1
ATOM 1942 O O . LEU A 1 251 ? 2.612 6.360 23.213 1.00 96.06 251 LEU A O 1
ATOM 1946 N N . GLN A 1 252 ? 1.344 5.527 21.570 1.00 97.25 252 GLN A N 1
ATOM 1947 C CA . GLN A 1 252 ? 0.085 5.760 22.282 1.00 97.25 252 GLN A CA 1
ATOM 1948 C C . GLN A 1 252 ? -0.150 4.732 23.395 1.00 97.25 252 GLN A C 1
ATOM 1950 O O . GLN A 1 252 ? -0.611 5.120 24.466 1.00 97.25 252 GLN A O 1
ATOM 1955 N N . ASN A 1 253 ? 0.194 3.462 23.178 1.00 97.56 253 ASN A N 1
ATOM 1956 C CA . ASN A 1 253 ? 0.128 2.416 24.196 1.00 97.56 253 ASN A CA 1
ATOM 1957 C C . ASN A 1 253 ? 1.029 2.767 25.389 1.00 97.56 253 ASN A C 1
ATOM 1959 O O . ASN A 1 253 ? 0.526 2.770 26.509 1.00 97.56 253 ASN A O 1
ATOM 1963 N N . ASP A 1 254 ? 2.279 3.190 25.150 1.00 96.62 254 ASP A N 1
ATOM 1964 C CA . ASP A 1 254 ? 3.205 3.654 26.197 1.00 96.62 254 ASP A CA 1
ATOM 1965 C C . ASP A 1 254 ? 2.554 4.754 27.058 1.00 96.62 254 ASP A C 1
ATOM 1967 O O . ASP A 1 254 ? 2.577 4.708 28.287 1.00 96.62 254 ASP A O 1
ATOM 1971 N N . LEU A 1 255 ? 1.901 5.741 26.426 1.00 96.75 255 LEU A N 1
ATOM 1972 C CA . LEU A 1 255 ? 1.202 6.811 27.147 1.00 96.75 255 LEU A CA 1
ATOM 1973 C C . LEU A 1 255 ? 0.020 6.293 27.979 1.00 96.75 255 LEU A C 1
ATOM 1975 O O . LEU A 1 255 ? -0.203 6.796 29.080 1.00 96.75 255 LEU A O 1
ATOM 1979 N N . ILE A 1 256 ? -0.746 5.332 27.461 1.00 95.88 256 ILE A N 1
ATOM 1980 C CA . ILE A 1 256 ? -1.908 4.750 28.151 1.00 95.88 256 ILE A CA 1
ATOM 1981 C C . ILE A 1 256 ? -1.453 3.946 29.375 1.00 95.88 256 ILE A C 1
ATOM 1983 O O . ILE A 1 256 ? -2.013 4.111 30.465 1.00 95.88 256 ILE A O 1
ATOM 1987 N N . GLU A 1 257 ? -0.428 3.112 29.208 1.00 95.44 257 GLU A N 1
ATOM 1988 C CA . GLU A 1 257 ? 0.147 2.271 30.261 1.00 95.44 257 GLU A CA 1
ATOM 1989 C C . GLU A 1 257 ? 0.812 3.108 31.360 1.00 95.44 257 GLU A C 1
ATOM 1991 O O . GLU A 1 257 ? 0.593 2.852 32.544 1.00 95.44 257 GLU A O 1
ATOM 1996 N N . ASP A 1 258 ? 1.503 4.189 30.985 1.00 95.31 258 ASP A N 1
ATOM 1997 C CA . ASP A 1 258 ? 2.094 5.158 31.916 1.00 95.31 258 ASP A CA 1
ATOM 1998 C C . ASP A 1 258 ? 1.059 6.081 32.593 1.00 95.31 258 ASP A C 1
ATOM 2000 O O . ASP A 1 258 ? 1.423 7.000 33.337 1.00 95.31 258 ASP A O 1
ATOM 2004 N N . HIS A 1 259 ? -0.240 5.893 32.330 1.00 90.00 259 HIS A N 1
ATOM 2005 C CA . HIS A 1 259 ? -1.329 6.758 32.803 1.00 90.00 259 HIS A CA 1
ATOM 2006 C C . HIS A 1 259 ? -1.142 8.242 32.434 1.00 90.00 259 HIS A C 1
ATOM 2008 O O . HIS A 1 259 ? -1.568 9.153 33.156 1.00 90.00 259 HIS A O 1
ATOM 2014 N N . ARG A 1 260 ? -0.497 8.497 31.295 1.00 92.38 260 ARG A N 1
ATOM 2015 C CA . ARG A 1 260 ? -0.377 9.814 30.668 1.00 92.38 260 ARG A CA 1
ATOM 2016 C C . ARG A 1 260 ? -1.551 10.035 29.717 1.00 92.38 260 ARG A C 1
ATOM 2018 O O . ARG A 1 260 ? -2.348 9.142 29.471 1.00 92.38 260 ARG A O 1
ATOM 2025 N N . ALA A 1 261 ? -1.701 11.259 29.214 1.00 89.62 261 ALA A N 1
ATOM 2026 C CA . ALA A 1 261 ? -2.778 11.585 28.284 1.00 89.62 261 ALA A CA 1
ATOM 2027 C C . ALA A 1 261 ? -2.437 11.081 26.863 1.00 89.62 261 ALA A C 1
ATOM 2029 O O . ALA A 1 261 ? -1.542 11.667 26.243 1.00 89.62 261 ALA A O 1
ATOM 2030 N N . PRO A 1 262 ? -3.116 10.041 26.337 1.00 88.50 262 PRO A N 1
ATOM 2031 C CA . PRO A 1 262 ? -3.052 9.708 24.915 1.00 88.50 262 PRO A CA 1
ATOM 2032 C C . PRO A 1 262 ? -3.734 10.784 24.058 1.00 88.50 262 PRO A C 1
ATOM 2034 O O . PRO A 1 262 ? -4.440 11.660 24.564 1.00 88.50 262 PRO A O 1
ATOM 2037 N N . ALA A 1 263 ? -3.555 10.699 22.739 1.00 86.00 263 ALA A N 1
ATOM 2038 C CA . ALA A 1 263 ? -4.130 11.638 21.777 1.00 86.00 263 ALA A CA 1
ATOM 2039 C C . ALA A 1 263 ? -5.670 11.602 21.728 1.00 86.00 263 ALA A C 1
ATOM 2041 O O . ALA A 1 263 ? -6.292 12.618 21.421 1.00 86.00 263 ALA A O 1
ATOM 2042 N N . LEU A 1 264 ? -6.289 10.467 22.072 1.00 88.88 264 LEU A N 1
ATOM 2043 C CA . LEU A 1 264 ? -7.735 10.330 22.241 1.00 88.88 264 LEU A CA 1
ATOM 2044 C C . LEU A 1 264 ? -8.074 9.977 23.687 1.00 88.88 264 LEU A C 1
ATOM 2046 O O . LEU A 1 264 ? -7.557 9.008 24.237 1.00 88.88 264 LEU A O 1
ATOM 2050 N N . ALA A 1 265 ? -8.985 10.736 24.296 1.00 85.38 265 ALA A N 1
ATOM 2051 C CA . ALA A 1 265 ? -9.495 10.411 25.623 1.00 85.38 265 ALA A CA 1
ATOM 2052 C C . ALA A 1 265 ? -10.167 9.026 25.623 1.00 85.38 265 ALA A C 1
ATOM 2054 O O . ALA A 1 265 ? -10.852 8.673 24.668 1.00 85.38 265 ALA A O 1
ATOM 2055 N N . ASN A 1 266 ? -9.989 8.270 26.711 1.00 85.75 266 ASN A N 1
ATOM 2056 C CA . ASN A 1 266 ? -10.486 6.896 26.881 1.00 85.75 266 ASN A CA 1
ATOM 2057 C C . ASN A 1 266 ? -9.924 5.862 25.888 1.00 85.75 266 ASN A C 1
ATOM 2059 O O . ASN A 1 266 ? -10.460 4.758 25.819 1.00 85.75 266 ASN A O 1
ATOM 2063 N N . ALA A 1 267 ? -8.858 6.185 25.147 1.00 92.94 267 ALA A N 1
ATOM 2064 C CA . ALA A 1 267 ? -8.176 5.200 24.319 1.00 92.94 267 ALA A CA 1
ATOM 2065 C C . ALA A 1 267 ? -7.677 4.010 25.153 1.00 92.94 267 ALA A C 1
ATOM 2067 O O . ALA A 1 267 ? -7.250 4.166 26.302 1.00 92.94 267 ALA A O 1
ATOM 2068 N N . THR A 1 268 ? -7.726 2.826 24.554 1.00 94.56 268 THR A N 1
ATOM 2069 C CA . THR A 1 268 ? -7.257 1.570 25.142 1.00 94.56 268 THR A CA 1
ATOM 2070 C C . THR A 1 268 ? -5.970 1.116 24.469 1.00 94.56 268 THR A C 1
ATOM 2072 O O . THR A 1 268 ? -5.701 1.470 23.317 1.00 94.56 268 THR A O 1
ATOM 2075 N N . VAL A 1 269 ? -5.194 0.294 25.176 1.00 96.62 269 VAL A N 1
ATOM 2076 C CA . VAL A 1 269 ? -4.051 -0.407 24.583 1.00 96.62 269 VAL A CA 1
ATOM 2077 C C . VAL A 1 269 ? -4.551 -1.289 23.436 1.00 96.62 269 VAL A C 1
ATOM 2079 O O . VAL A 1 269 ? -5.552 -1.994 23.583 1.00 96.62 269 VAL A O 1
ATOM 2082 N N . LEU A 1 270 ? -3.875 -1.220 22.288 1.00 96.44 270 LEU A N 1
ATOM 2083 C CA . LEU A 1 270 ? -4.093 -2.119 21.152 1.00 96.44 270 LEU A CA 1
ATOM 2084 C C . LEU A 1 270 ? -2.924 -3.104 21.080 1.00 96.44 270 LEU A C 1
ATOM 2086 O O . LEU A 1 270 ? -1.784 -2.686 20.882 1.00 96.44 270 LEU A O 1
ATOM 2090 N N . GLU A 1 271 ? -3.197 -4.397 21.252 1.00 96.38 271 GLU A N 1
ATOM 2091 C CA . GLU A 1 271 ? -2.171 -5.446 21.293 1.00 96.38 271 GLU A CA 1
ATOM 2092 C C . GLU A 1 271 ? -1.690 -5.797 19.880 1.00 96.38 271 GLU A C 1
ATOM 2094 O O . GLU A 1 271 ? -2.309 -6.586 19.170 1.00 96.38 271 GLU A O 1
ATOM 2099 N N . LEU A 1 272 ? -0.589 -5.180 19.451 1.00 97.88 272 LEU A N 1
ATOM 2100 C CA . LEU A 1 272 ? 0.013 -5.437 18.143 1.00 97.88 272 LEU A CA 1
ATOM 2101 C C . LEU A 1 272 ? 0.769 -6.772 18.130 1.00 97.88 272 LEU A C 1
ATOM 2103 O O . LEU A 1 272 ? 1.479 -7.083 19.083 1.00 97.88 272 LEU A O 1
ATOM 2107 N N . ALA A 1 273 ? 0.666 -7.527 17.033 1.00 96.69 273 ALA A N 1
ATOM 2108 C CA . ALA A 1 273 ? 1.307 -8.840 16.903 1.00 96.69 273 ALA A CA 1
ATOM 2109 C C . ALA A 1 273 ? 2.211 -8.979 15.668 1.00 96.69 273 ALA A C 1
ATOM 2111 O O . ALA A 1 273 ? 3.413 -9.202 15.818 1.00 96.69 273 ALA A O 1
ATOM 2112 N N . THR A 1 274 ? 1.652 -8.853 14.458 1.00 98.31 274 THR A N 1
ATOM 2113 C CA . THR A 1 274 ? 2.385 -9.082 13.198 1.00 98.31 274 THR A CA 1
ATOM 2114 C C . THR A 1 274 ? 2.247 -7.893 12.250 1.00 98.31 274 THR A C 1
ATOM 2116 O O . THR A 1 274 ? 1.144 -7.383 12.048 1.00 98.31 274 THR A O 1
ATOM 2119 N N . LEU A 1 275 ? 3.359 -7.486 11.634 1.00 98.81 275 LEU A N 1
ATOM 2120 C CA . LEU A 1 275 ? 3.410 -6.524 10.535 1.00 98.81 275 LEU A CA 1
ATOM 2121 C C . LEU A 1 275 ? 3.908 -7.221 9.260 1.00 98.81 275 LEU A C 1
ATOM 2123 O O . LEU A 1 275 ? 5.089 -7.543 9.131 1.00 98.81 275 LEU A O 1
ATOM 2127 N N . GLY A 1 276 ? 3.006 -7.449 8.309 1.00 98.69 276 GLY A N 1
ATOM 2128 C CA . GLY A 1 276 ? 3.332 -7.972 6.985 1.00 98.69 276 GLY A CA 1
ATOM 2129 C C . GLY A 1 276 ? 3.447 -6.856 5.949 1.00 98.69 276 GLY A C 1
ATOM 2130 O O . GLY A 1 276 ? 2.581 -5.987 5.858 1.00 98.69 276 GLY A O 1
ATOM 2131 N N . LEU A 1 277 ? 4.515 -6.880 5.159 1.00 98.69 277 LEU A N 1
ATOM 2132 C CA . LEU A 1 277 ? 4.839 -5.865 4.159 1.00 98.69 277 LEU A CA 1
ATOM 2133 C C . LEU A 1 277 ? 5.120 -6.561 2.823 1.00 98.69 277 LEU A C 1
ATOM 2135 O O . LEU A 1 277 ? 6.207 -7.107 2.617 1.00 98.69 277 LEU A O 1
ATOM 2139 N N . ALA A 1 278 ? 4.125 -6.563 1.936 1.00 98.00 278 ALA A N 1
ATOM 2140 C CA . ALA A 1 278 ? 4.227 -7.143 0.600 1.00 98.00 278 ALA A CA 1
ATOM 2141 C C . ALA A 1 278 ? 4.620 -6.066 -0.420 1.00 98.00 278 ALA A C 1
ATOM 2143 O O . ALA A 1 278 ? 4.018 -4.999 -0.430 1.00 98.00 278 ALA A O 1
ATOM 2144 N N . ASP A 1 279 ? 5.621 -6.317 -1.264 1.00 98.00 279 ASP A N 1
ATOM 2145 C CA . ASP A 1 279 ? 6.084 -5.403 -2.320 1.00 98.00 279 ASP A CA 1
ATOM 2146 C C . ASP A 1 279 ? 6.149 -3.945 -1.837 1.00 98.00 279 ASP A C 1
ATOM 2148 O O . ASP A 1 279 ? 5.588 -3.032 -2.440 1.00 98.00 279 ASP A O 1
ATOM 2152 N N . ALA A 1 280 ? 6.710 -3.745 -0.644 1.00 97.25 280 ALA A N 1
ATOM 2153 C CA . ALA A 1 280 ? 6.497 -2.536 0.133 1.00 97.25 280 ALA A CA 1
ATOM 2154 C C . ALA A 1 280 ? 7.610 -1.510 -0.101 1.00 97.25 280 ALA A C 1
ATOM 2156 O O . ALA A 1 280 ? 8.795 -1.789 0.062 1.00 97.25 280 ALA A O 1
ATOM 2157 N N . CYS A 1 281 ? 7.233 -0.276 -0.411 1.00 97.06 281 CYS A N 1
ATOM 2158 C CA . CYS A 1 281 ? 8.153 0.851 -0.417 1.00 97.06 281 CYS A CA 1
ATOM 2159 C C . CYS A 1 281 ? 8.236 1.418 1.009 1.00 97.06 281 CYS A C 1
ATOM 2161 O O . CYS A 1 281 ? 7.261 1.983 1.498 1.00 97.06 281 CYS A O 1
ATOM 2163 N N . ILE A 1 282 ? 9.372 1.222 1.690 1.00 97.31 282 ILE A N 1
ATOM 2164 C CA . ILE A 1 282 ? 9.520 1.521 3.133 1.00 97.31 282 ILE A CA 1
ATOM 2165 C C . ILE A 1 282 ? 10.407 2.746 3.382 1.00 97.31 282 ILE A C 1
ATOM 2167 O O . ILE A 1 282 ? 10.087 3.594 4.211 1.00 97.31 282 ILE A O 1
ATOM 2171 N N . ASP A 1 283 ? 11.538 2.846 2.681 1.00 97.44 283 ASP A N 1
ATOM 2172 C CA . ASP A 1 283 ? 12.500 3.935 2.854 1.00 97.44 283 ASP A CA 1
ATOM 2173 C C . ASP A 1 283 ? 13.173 4.259 1.515 1.00 97.44 283 ASP A C 1
ATOM 2175 O O . ASP A 1 283 ? 13.952 3.468 0.978 1.00 97.44 283 ASP A O 1
ATOM 2179 N N . ALA A 1 284 ? 12.887 5.449 0.980 1.00 96.00 284 ALA A N 1
ATOM 2180 C CA . ALA A 1 284 ? 13.396 5.875 -0.321 1.00 96.00 284 ALA A CA 1
ATOM 2181 C C . ALA A 1 284 ? 14.933 5.915 -0.388 1.00 96.00 284 ALA A C 1
ATOM 2183 O O . ALA A 1 284 ? 15.518 5.635 -1.433 1.00 96.00 284 ALA A O 1
ATOM 2184 N N . ARG A 1 285 ? 15.604 6.216 0.728 1.00 97.06 285 ARG A N 1
ATOM 2185 C CA . ARG A 1 285 ? 17.064 6.301 0.804 1.00 97.06 285 ARG A CA 1
ATOM 2186 C C . ARG A 1 285 ? 17.705 4.911 0.790 1.00 97.06 285 ARG A C 1
ATOM 2188 O O . ARG A 1 285 ? 18.611 4.654 0.002 1.00 97.06 285 ARG A O 1
ATOM 2195 N N . ALA A 1 286 ? 17.238 3.991 1.625 1.00 97.06 286 ALA A N 1
ATOM 2196 C CA . ALA A 1 286 ? 17.732 2.620 1.708 1.00 97.06 286 ALA A CA 1
ATOM 2197 C C . ALA A 1 286 ? 17.482 1.856 0.398 1.00 97.06 286 ALA A C 1
ATOM 2199 O O . ALA A 1 286 ? 18.338 1.087 -0.050 1.00 97.06 286 ALA A O 1
ATOM 2200 N N . MET A 1 287 ? 16.346 2.123 -0.254 1.00 97.44 287 MET A N 1
ATOM 2201 C CA . MET A 1 287 ? 15.968 1.477 -1.511 1.00 97.44 287 MET A CA 1
ATOM 2202 C C . MET A 1 287 ? 16.627 2.080 -2.753 1.00 97.44 287 MET A C 1
ATOM 2204 O O . MET A 1 287 ? 16.672 1.391 -3.768 1.00 97.44 287 MET A O 1
ATOM 2208 N N . ALA A 1 288 ? 17.157 3.312 -2.710 1.00 97.44 288 ALA A N 1
ATOM 2209 C CA . ALA A 1 288 ? 17.522 4.069 -3.917 1.00 97.44 288 ALA A CA 1
ATOM 2210 C C . ALA A 1 288 ? 18.414 3.298 -4.906 1.00 97.44 288 ALA A C 1
ATOM 2212 O O . ALA A 1 288 ? 18.149 3.292 -6.103 1.00 97.44 288 ALA A O 1
ATOM 2213 N N . LEU A 1 289 ? 19.450 2.604 -4.417 1.00 97.50 289 LEU A N 1
ATOM 2214 C CA . LEU A 1 289 ? 20.366 1.825 -5.266 1.00 97.50 289 LEU A CA 1
ATOM 2215 C C . LEU A 1 289 ? 19.771 0.499 -5.763 1.00 97.50 289 LEU A C 1
ATOM 2217 O O . LEU A 1 289 ? 20.343 -0.122 -6.659 1.00 97.50 289 LEU A O 1
ATOM 2221 N N . GLY A 1 290 ? 18.639 0.059 -5.211 1.00 97.19 290 GLY A N 1
ATOM 2222 C CA . GLY A 1 290 ? 17.870 -1.073 -5.725 1.00 97.19 290 GLY A CA 1
ATOM 2223 C C . GLY A 1 290 ? 17.346 -0.807 -7.135 1.00 97.19 290 GLY A C 1
ATOM 2224 O O . GLY A 1 290 ? 17.476 -1.674 -7.991 1.00 97.19 290 GLY A O 1
ATOM 2225 N N . TYR A 1 291 ? 16.876 0.415 -7.416 1.00 97.50 291 TYR A N 1
ATOM 2226 C CA . TYR A 1 291 ? 16.317 0.783 -8.723 1.00 97.50 291 TYR A CA 1
ATOM 2227 C C . TYR A 1 291 ? 17.302 0.635 -9.894 1.00 97.50 291 TYR A C 1
ATOM 2229 O O . TYR A 1 291 ? 16.994 -0.126 -10.810 1.00 97.50 291 TYR A O 1
ATOM 2237 N N . PRO A 1 292 ? 18.493 1.276 -9.906 1.00 97.06 292 PRO A N 1
ATOM 2238 C CA . PRO A 1 292 ? 19.438 1.084 -11.003 1.00 97.06 292 PRO A CA 1
ATOM 2239 C C . PRO A 1 292 ? 19.955 -0.357 -11.070 1.00 97.06 292 PRO A C 1
ATOM 2241 O O . PRO A 1 292 ? 20.108 -0.891 -12.166 1.00 97.06 292 PRO A O 1
ATOM 2244 N N . THR A 1 293 ? 20.161 -1.019 -9.924 1.00 95.50 293 THR A N 1
ATOM 2245 C CA . THR A 1 293 ? 20.605 -2.424 -9.896 1.00 95.50 293 THR A CA 1
ATOM 2246 C C . THR A 1 293 ? 19.589 -3.342 -10.574 1.00 95.50 293 THR A C 1
ATOM 2248 O O . THR A 1 293 ? 19.972 -4.145 -11.420 1.00 95.50 293 THR A O 1
ATOM 2251 N N . PHE A 1 294 ? 18.302 -3.204 -10.249 1.00 96.56 294 PHE A N 1
ATOM 2252 C CA . PHE A 1 294 ? 17.235 -3.996 -10.856 1.00 96.56 294 PHE A CA 1
ATOM 2253 C C . PHE A 1 294 ? 17.117 -3.718 -12.360 1.00 96.56 294 PHE A C 1
ATOM 2255 O O . PHE A 1 294 ? 17.039 -4.646 -13.164 1.00 96.56 294 PHE A O 1
ATOM 2262 N N . SER A 1 295 ? 17.134 -2.445 -12.760 1.00 95.50 295 SER A N 1
ATOM 2263 C CA . SER A 1 295 ? 16.995 -2.069 -14.170 1.00 95.50 295 SER A CA 1
ATOM 2264 C C . SER A 1 295 ? 18.150 -2.565 -15.040 1.00 95.50 295 SER A C 1
ATOM 2266 O O . SER A 1 295 ? 17.941 -2.855 -16.214 1.00 95.50 295 SER A O 1
ATOM 2268 N N . HIS A 1 296 ? 19.365 -2.655 -14.500 1.00 93.50 296 HIS A N 1
ATOM 2269 C CA . HIS A 1 296 ? 20.527 -3.102 -15.266 1.00 93.50 296 HIS A CA 1
ATOM 2270 C C . HIS A 1 296 ? 20.764 -4.617 -15.171 1.00 93.50 296 HIS A C 1
ATOM 2272 O O . HIS A 1 296 ? 21.171 -5.234 -16.149 1.00 93.50 296 HIS A O 1
ATOM 2278 N N . ASN A 1 297 ? 20.508 -5.231 -14.010 1.00 91.31 297 ASN A N 1
ATOM 2279 C CA . ASN A 1 297 ? 20.876 -6.620 -13.733 1.00 91.31 297 ASN A CA 1
ATOM 2280 C C . ASN A 1 297 ? 19.831 -7.346 -12.863 1.00 91.31 297 ASN A C 1
ATOM 2282 O O . ASN A 1 297 ? 20.141 -7.825 -11.767 1.00 91.31 297 ASN A O 1
ATOM 2286 N N . ASN A 1 298 ? 18.581 -7.406 -13.333 1.00 93.38 298 ASN A N 1
ATOM 2287 C CA . ASN A 1 298 ? 17.544 -8.223 -12.695 1.00 93.38 298 ASN A CA 1
ATOM 2288 C C . ASN A 1 298 ? 17.722 -9.723 -12.978 1.00 93.38 298 ASN A C 1
ATOM 2290 O O . ASN A 1 298 ? 18.401 -10.165 -13.904 1.00 93.38 298 ASN A O 1
ATOM 2294 N N . THR A 1 299 ? 17.003 -10.517 -12.193 1.00 93.62 299 THR A N 1
ATOM 2295 C CA . THR A 1 299 ? 17.022 -11.983 -12.202 1.00 93.62 299 THR A CA 1
ATOM 2296 C C . THR A 1 299 ? 16.357 -12.629 -13.413 1.00 93.62 299 THR A C 1
ATOM 2298 O O . THR A 1 299 ? 16.314 -13.852 -13.485 1.00 93.62 299 THR A O 1
ATOM 2301 N N . TYR A 1 300 ? 15.852 -11.839 -14.359 1.00 93.50 300 TYR A N 1
ATOM 2302 C CA . TYR A 1 300 ? 15.230 -12.307 -15.598 1.00 93.50 300 TYR A CA 1
ATOM 2303 C C . TYR A 1 300 ? 16.134 -12.107 -16.822 1.00 93.50 300 TYR A C 1
ATOM 2305 O O . TYR A 1 300 ? 15.723 -12.390 -17.948 1.00 93.50 300 TYR A O 1
ATOM 2313 N N . GLY A 1 301 ? 17.362 -11.611 -16.621 1.00 89.56 301 GLY A N 1
ATOM 2314 C CA . GLY A 1 301 ? 18.306 -11.339 -17.707 1.00 89.56 301 GLY A CA 1
ATOM 2315 C C . GLY A 1 301 ? 17.861 -10.199 -18.627 1.00 89.56 301 GLY A C 1
ATOM 2316 O O . GLY A 1 301 ? 18.311 -10.125 -19.769 1.00 89.56 301 GLY A O 1
ATOM 2317 N N . LEU A 1 302 ? 16.955 -9.335 -18.157 1.00 89.19 302 LEU A N 1
ATOM 2318 C CA . LEU A 1 302 ? 16.501 -8.165 -18.898 1.00 89.19 302 LEU A CA 1
ATOM 2319 C C . LEU A 1 302 ? 17.393 -6.975 -18.556 1.00 89.19 302 LEU A C 1
ATOM 2321 O O . LEU A 1 302 ? 17.374 -6.491 -17.430 1.00 89.19 302 LEU A O 1
ATOM 2325 N N . GLU A 1 303 ? 18.123 -6.462 -19.537 1.00 88.12 303 GLU A N 1
ATOM 2326 C CA . GLU A 1 303 ? 18.819 -5.185 -19.403 1.00 88.12 303 GLU A CA 1
ATOM 2327 C C . GLU A 1 303 ? 17.866 -4.066 -19.846 1.00 88.12 303 GLU A C 1
ATOM 2329 O O . GLU A 1 303 ? 17.658 -3.842 -21.038 1.00 88.12 303 GLU A O 1
ATOM 2334 N N . VAL A 1 304 ? 17.215 -3.415 -18.877 1.00 87.12 304 VAL A N 1
ATOM 2335 C CA . VAL A 1 304 ? 16.323 -2.270 -19.120 1.00 87.12 304 VAL A CA 1
ATOM 2336 C C . VAL A 1 304 ? 17.134 -0.984 -19.263 1.00 87.12 304 VAL A C 1
ATOM 2338 O O . VAL A 1 304 ? 16.861 -0.174 -20.145 1.00 87.12 304 VAL A O 1
ATOM 2341 N N . TYR A 1 305 ? 18.143 -0.801 -18.406 1.00 82.25 305 TYR A N 1
ATOM 2342 C CA . TYR A 1 305 ? 19.102 0.296 -18.521 1.00 82.25 305 TYR A CA 1
ATOM 2343 C C . TYR A 1 305 ? 20.336 -0.127 -19.311 1.00 82.25 305 TYR A C 1
ATOM 2345 O O . TYR A 1 305 ? 21.012 -1.060 -18.868 1.00 82.25 305 TYR A O 1
ATOM 2353 N N . PRO A 1 306 ? 20.730 0.620 -20.363 1.00 87.00 306 PRO A N 1
ATOM 2354 C CA . PRO A 1 306 ? 22.111 0.574 -20.811 1.00 87.00 306 PRO A CA 1
ATOM 2355 C C . PRO A 1 306 ? 23.026 1.070 -19.682 1.00 87.00 306 PRO A C 1
ATOM 2357 O O . PRO A 1 306 ? 22.631 1.906 -18.862 1.00 87.00 306 PRO A O 1
ATOM 2360 N N . LEU A 1 307 ? 24.270 0.587 -19.672 1.00 91.94 307 LEU A N 1
ATOM 2361 C CA . LEU A 1 307 ? 25.261 0.903 -18.635 1.00 91.94 307 LEU A CA 1
ATOM 2362 C C . LEU A 1 307 ? 25.412 2.414 -18.360 1.00 91.94 307 LEU A C 1
ATOM 2364 O O . LEU A 1 307 ? 25.558 2.809 -17.210 1.00 91.94 307 LEU A O 1
ATOM 2368 N N . GLU A 1 308 ? 25.311 3.263 -19.384 1.00 93.25 308 GLU A N 1
ATOM 2369 C CA . GLU A 1 308 ? 25.399 4.726 -19.242 1.00 93.25 308 GLU A CA 1
ATOM 2370 C C . GLU A 1 308 ? 24.291 5.306 -18.343 1.00 93.25 308 GLU A C 1
ATOM 2372 O O . GLU A 1 308 ? 24.578 6.097 -17.447 1.00 93.25 308 GLU A O 1
ATOM 2377 N N . ILE A 1 309 ? 23.035 4.874 -18.526 1.00 93.75 309 ILE A N 1
ATOM 2378 C CA . ILE A 1 309 ? 21.911 5.320 -17.683 1.00 93.75 309 ILE A CA 1
ATOM 2379 C C . ILE A 1 309 ? 22.088 4.794 -16.257 1.00 93.75 309 ILE A C 1
ATOM 2381 O O . ILE A 1 309 ? 21.833 5.513 -15.294 1.00 93.75 309 ILE A O 1
ATOM 2385 N N . TYR A 1 310 ? 22.558 3.553 -16.109 1.00 95.69 310 TYR A N 1
ATOM 2386 C CA . TYR A 1 310 ? 22.873 2.990 -14.799 1.00 95.69 310 TYR A CA 1
ATOM 2387 C C . TYR A 1 310 ? 23.913 3.840 -14.051 1.00 95.69 310 TYR A C 1
ATOM 2389 O O . TYR A 1 310 ? 23.688 4.205 -12.895 1.00 95.69 310 TYR A O 1
ATOM 2397 N N . GLU A 1 311 ? 25.029 4.178 -14.700 1.00 96.69 311 GLU A N 1
ATOM 2398 C CA . GLU A 1 311 ? 26.109 4.964 -14.098 1.00 96.69 311 GLU A CA 1
ATOM 2399 C C . GLU A 1 311 ? 25.652 6.382 -13.733 1.00 96.69 311 GLU A C 1
ATOM 2401 O O . GLU A 1 311 ? 25.953 6.848 -12.631 1.00 96.69 311 GLU A O 1
ATOM 2406 N N . ASP A 1 312 ? 24.874 7.039 -14.599 1.00 96.44 312 ASP A N 1
ATOM 2407 C CA . ASP A 1 312 ? 24.330 8.376 -14.336 1.00 96.44 312 ASP A CA 1
ATOM 2408 C C . ASP A 1 312 ? 23.341 8.381 -13.159 1.00 96.44 312 ASP A C 1
ATOM 2410 O O . ASP A 1 312 ? 23.456 9.199 -12.242 1.00 96.44 312 ASP A O 1
ATOM 2414 N N . VAL A 1 313 ? 22.413 7.418 -13.112 1.00 97.25 313 VAL A N 1
ATOM 2415 C CA . VAL A 1 313 ? 21.473 7.284 -11.988 1.00 97.25 313 VAL A CA 1
ATOM 2416 C C . VAL A 1 313 ? 22.233 7.037 -10.683 1.00 97.25 313 VAL A C 1
ATOM 2418 O O . VAL A 1 313 ? 21.946 7.681 -9.674 1.00 97.25 313 VAL A O 1
ATOM 2421 N N . VAL A 1 314 ? 23.243 6.161 -10.677 1.00 98.12 314 VAL A N 1
ATOM 2422 C CA . VAL A 1 314 ? 24.067 5.905 -9.482 1.00 98.12 314 VAL A CA 1
ATOM 2423 C C . VAL A 1 314 ? 24.842 7.157 -9.054 1.00 98.12 314 VAL A C 1
ATOM 2425 O O . VAL A 1 314 ? 24.891 7.464 -7.856 1.00 98.12 314 VAL A O 1
ATOM 2428 N N . ALA A 1 315 ? 25.415 7.909 -9.995 1.00 98.19 315 ALA A N 1
ATOM 2429 C CA . ALA A 1 315 ? 26.134 9.147 -9.698 1.00 98.19 315 ALA A CA 1
ATOM 2430 C C . ALA A 1 315 ? 25.207 10.202 -9.071 1.00 98.19 315 ALA A C 1
ATOM 2432 O O . ALA A 1 315 ? 25.555 10.808 -8.056 1.00 98.19 315 ALA A O 1
ATOM 2433 N N . ASN A 1 316 ? 23.995 10.366 -9.606 1.00 98.38 316 ASN A N 1
ATOM 2434 C CA . ASN A 1 316 ? 22.998 11.293 -9.068 1.00 98.38 316 ASN A CA 1
ATOM 2435 C C . ASN A 1 316 ? 22.388 10.824 -7.738 1.00 98.38 316 ASN A C 1
ATOM 2437 O O . ASN A 1 316 ? 22.013 11.651 -6.911 1.00 98.38 316 ASN A O 1
ATOM 2441 N N . ILE A 1 317 ? 22.324 9.519 -7.463 1.00 98.62 317 ILE A N 1
ATOM 2442 C CA . ILE A 1 317 ? 21.950 9.028 -6.127 1.00 98.62 317 ILE A CA 1
ATOM 2443 C C . ILE A 1 317 ? 23.021 9.402 -5.094 1.00 98.62 317 ILE A C 1
ATOM 2445 O O . ILE A 1 317 ? 22.694 9.869 -4.001 1.00 98.62 317 ILE A O 1
ATOM 2449 N N . THR A 1 318 ? 24.291 9.183 -5.440 1.00 98.44 318 THR A N 1
ATOM 2450 C CA . THR A 1 318 ? 25.423 9.192 -4.497 1.00 98.44 318 THR A CA 1
ATOM 2451 C C . THR A 1 318 ? 26.171 10.519 -4.394 1.00 98.44 318 THR A C 1
ATOM 2453 O O . THR A 1 318 ? 27.044 10.651 -3.535 1.00 98.44 318 THR A O 1
ATOM 2456 N N . ASN A 1 319 ? 25.835 11.512 -5.221 1.00 98.31 319 ASN A N 1
ATOM 2457 C CA . ASN A 1 319 ? 26.405 12.850 -5.114 1.00 98.31 319 ASN A CA 1
ATOM 2458 C C . ASN A 1 319 ? 26.189 13.422 -3.698 1.00 98.31 319 ASN A C 1
ATOM 2460 O O . ASN A 1 319 ? 25.066 13.494 -3.198 1.00 98.31 319 ASN A O 1
ATOM 2464 N N . SER A 1 320 ? 27.282 13.829 -3.051 1.00 96.88 320 SER A N 1
ATOM 2465 C CA . SER A 1 320 ? 27.305 14.200 -1.634 1.00 96.88 320 SER A CA 1
ATOM 2466 C C . SER A 1 320 ? 26.654 15.544 -1.307 1.00 96.88 320 SER A C 1
ATOM 2468 O O . SER A 1 320 ? 26.400 15.810 -0.138 1.00 96.88 320 SER A O 1
ATOM 2470 N N . GLU A 1 321 ? 26.433 16.404 -2.301 1.00 94.56 321 GLU A N 1
ATOM 2471 C CA . GLU A 1 321 ? 25.897 17.756 -2.094 1.00 94.56 321 GLU A CA 1
ATOM 2472 C C . GLU A 1 321 ? 24.483 17.903 -2.648 1.00 94.56 321 GLU A C 1
ATOM 2474 O O . GLU A 1 321 ? 23.630 18.516 -2.012 1.00 94.56 321 GLU A O 1
ATOM 2479 N N . SER A 1 322 ? 24.230 17.338 -3.829 1.00 96.62 322 SER A N 1
ATOM 2480 C CA . SER A 1 322 ? 22.971 17.508 -4.557 1.00 96.62 322 SER A CA 1
ATOM 2481 C C . SER A 1 322 ? 22.298 16.192 -4.926 1.00 96.62 322 SER A C 1
ATOM 2483 O O . SER A 1 322 ? 21.292 16.208 -5.630 1.00 96.62 322 SER A O 1
ATOM 2485 N N . GLY A 1 323 ? 22.869 15.058 -4.519 1.00 98.31 323 GLY A N 1
ATOM 2486 C CA . GLY A 1 323 ? 22.328 13.749 -4.849 1.00 98.31 323 GLY A CA 1
ATOM 2487 C C . GLY A 1 323 ? 21.126 13.363 -4.001 1.00 98.31 323 GLY A C 1
ATOM 2488 O O . GLY A 1 323 ? 20.844 13.975 -2.969 1.00 98.31 323 GLY A O 1
ATOM 2489 N N . CYS A 1 324 ? 20.439 12.299 -4.417 1.00 98.56 324 CYS A N 1
ATOM 2490 C CA . CYS A 1 324 ? 19.245 11.808 -3.729 1.00 98.56 324 CYS A CA 1
ATOM 2491 C C . CYS A 1 324 ? 19.486 11.582 -2.225 1.00 98.56 324 CYS A C 1
ATOM 2493 O O . CYS A 1 324 ? 18.687 12.016 -1.398 1.00 98.56 324 CYS A O 1
ATOM 2495 N N . TYR A 1 325 ? 20.619 10.976 -1.851 1.00 98.50 325 TYR A N 1
ATOM 2496 C CA . TYR A 1 325 ? 20.968 10.778 -0.441 1.00 98.50 325 TYR A CA 1
ATOM 2497 C C . TYR A 1 325 ? 21.108 12.088 0.329 1.00 98.50 325 TYR A C 1
ATOM 2499 O O . TYR A 1 325 ? 20.504 12.224 1.390 1.00 98.50 325 TYR A O 1
ATOM 2507 N N . ALA A 1 326 ? 21.836 13.061 -0.221 1.00 98.56 326 ALA A N 1
ATOM 2508 C CA . ALA A 1 326 ? 22.049 14.351 0.428 1.00 98.56 326 ALA A CA 1
ATOM 2509 C C . ALA A 1 326 ? 20.733 15.122 0.621 1.00 98.56 326 ALA A C 1
ATOM 2511 O O . ALA A 1 326 ? 20.486 15.669 1.696 1.00 98.56 326 ALA A O 1
ATOM 2512 N N . LEU A 1 327 ? 19.859 15.122 -0.392 1.00 98.62 327 LEU A N 1
ATOM 2513 C CA . LEU A 1 327 ? 18.571 15.813 -0.323 1.00 98.62 327 LEU A CA 1
ATOM 2514 C C . LEU A 1 327 ? 17.602 15.149 0.662 1.00 98.62 327 LEU A C 1
ATOM 2516 O O . LEU A 1 327 ? 16.910 15.853 1.400 1.00 98.62 327 LEU A O 1
ATOM 2520 N N . ILE A 1 328 ? 17.563 13.813 0.713 1.00 98.56 328 ILE A N 1
ATOM 2521 C CA . ILE A 1 328 ? 16.763 13.100 1.717 1.00 98.56 328 ILE A CA 1
ATOM 2522 C C . ILE A 1 328 ? 17.288 13.396 3.123 1.00 98.56 328 ILE A C 1
ATOM 2524 O O . ILE A 1 328 ? 16.496 13.721 4.007 1.00 98.56 328 ILE A O 1
ATOM 2528 N N . ASP A 1 329 ? 18.604 13.331 3.335 1.00 98.19 329 ASP A N 1
ATOM 2529 C CA . ASP A 1 329 ? 19.210 13.594 4.644 1.00 98.19 329 ASP A CA 1
ATOM 2530 C C . ASP A 1 329 ? 18.908 15.024 5.117 1.00 98.19 329 ASP A C 1
ATOM 2532 O O . ASP A 1 329 ? 18.533 15.232 6.271 1.00 98.19 329 ASP A O 1
ATOM 2536 N N . GLN A 1 330 ? 18.962 16.004 4.210 1.00 97.88 330 GLN A N 1
ATOM 2537 C CA . GLN A 1 330 ? 18.568 17.381 4.502 1.00 97.88 330 GLN A CA 1
ATOM 2538 C C . GLN A 1 330 ? 17.073 17.507 4.838 1.00 97.88 330 GLN A C 1
ATOM 2540 O O . GLN A 1 330 ? 16.722 18.170 5.815 1.00 97.88 330 GLN A O 1
ATOM 2545 N N . CYS A 1 331 ? 16.190 16.885 4.049 1.00 98.12 331 CYS A N 1
ATOM 2546 C CA . CYS A 1 331 ? 14.748 16.855 4.315 1.00 98.12 331 CYS A CA 1
ATOM 2547 C C . CYS A 1 331 ? 14.454 16.292 5.712 1.00 98.12 331 CYS A C 1
ATOM 2549 O O . CYS A 1 331 ? 13.727 16.917 6.484 1.00 98.12 331 CYS A O 1
ATOM 2551 N N . ARG A 1 332 ? 15.051 15.145 6.054 1.00 97.62 332 ARG A N 1
ATOM 2552 C CA . ARG A 1 332 ? 14.837 14.461 7.335 1.00 97.62 332 ARG A CA 1
ATOM 2553 C C . ARG A 1 332 ? 15.383 15.261 8.514 1.00 97.62 332 ARG A C 1
ATOM 2555 O O . ARG A 1 332 ? 14.672 15.410 9.501 1.00 97.62 332 ARG A O 1
ATOM 2562 N N . ALA A 1 333 ? 16.576 15.845 8.390 1.00 97.25 333 ALA A N 1
ATOM 2563 C CA . ALA A 1 333 ? 17.147 16.696 9.435 1.00 97.25 333 ALA A CA 1
ATOM 2564 C C . ALA A 1 333 ? 16.264 17.925 9.724 1.00 97.25 333 ALA A C 1
ATOM 2566 O O . ALA A 1 333 ? 15.990 18.248 10.878 1.00 97.25 333 ALA A O 1
ATOM 2567 N N . LEU A 1 334 ? 15.757 18.583 8.674 1.00 97.56 334 LEU A N 1
ATOM 2568 C CA . LEU A 1 334 ? 14.827 19.705 8.826 1.00 97.56 334 LEU A CA 1
ATOM 2569 C C . LEU A 1 334 ? 13.481 19.264 9.415 1.00 97.56 334 LEU A C 1
ATOM 2571 O O . LEU A 1 334 ? 12.893 19.995 10.212 1.00 97.56 334 LEU A O 1
ATOM 2575 N N . ALA A 1 335 ? 12.980 18.091 9.020 1.00 96.50 335 ALA A N 1
ATOM 2576 C CA . ALA A 1 335 ? 11.745 17.537 9.560 1.00 96.50 335 ALA A CA 1
ATOM 2577 C C . ALA A 1 335 ? 11.877 17.237 11.058 1.00 96.50 335 ALA A C 1
ATOM 2579 O O . ALA A 1 335 ? 11.000 17.621 11.823 1.00 96.50 335 ALA A O 1
ATOM 2580 N N . GLU A 1 336 ? 12.983 16.636 11.494 1.00 94.88 336 GLU A N 1
ATOM 2581 C CA . GLU A 1 336 ? 13.250 16.373 12.910 1.00 94.88 336 GLU A CA 1
ATOM 2582 C C . GLU A 1 336 ? 13.295 17.667 13.739 1.00 94.88 336 GLU A C 1
ATOM 2584 O O . GLU A 1 336 ? 12.704 17.735 14.816 1.00 94.88 336 GLU A O 1
ATOM 2589 N N . GLU A 1 337 ? 13.927 18.724 13.225 1.00 95.38 337 GLU A N 1
ATOM 2590 C CA . GLU A 1 337 ? 14.035 20.002 13.936 1.00 95.38 337 GLU A CA 1
ATOM 2591 C C . GLU A 1 337 ? 12.705 20.774 13.978 1.00 95.38 337 GLU A C 1
ATOM 2593 O O . GLU A 1 337 ? 12.348 21.364 15.000 1.00 95.38 337 GLU A O 1
ATOM 2598 N N . ALA A 1 338 ? 11.978 20.807 12.858 1.00 95.75 338 ALA A N 1
ATOM 2599 C CA . ALA A 1 338 ? 10.958 21.828 12.621 1.00 95.75 338 ALA A CA 1
ATOM 2600 C C . ALA A 1 338 ? 9.566 21.286 12.239 1.00 95.75 338 ALA A C 1
ATOM 2602 O O . ALA A 1 338 ? 8.641 22.084 12.048 1.00 95.75 338 ALA A O 1
ATOM 2603 N N . ASP A 1 339 ? 9.404 19.963 12.130 1.00 94.50 339 ASP A N 1
ATOM 2604 C CA . ASP A 1 339 ? 8.131 19.258 11.913 1.00 94.50 339 ASP A CA 1
ATOM 2605 C C . ASP A 1 339 ? 8.172 17.819 12.478 1.00 94.50 339 ASP A C 1
ATOM 2607 O O . ASP A 1 339 ? 7.735 16.871 11.829 1.00 94.50 339 ASP A O 1
ATOM 2611 N N . ALA A 1 340 ? 8.703 17.633 13.695 1.00 91.31 340 ALA A N 1
ATOM 2612 C CA . ALA A 1 340 ? 8.938 16.301 14.275 1.00 91.31 340 ALA A CA 1
ATOM 2613 C C . ALA A 1 340 ? 7.663 15.448 14.378 1.00 91.31 340 ALA A C 1
ATOM 2615 O O . ALA A 1 340 ? 7.690 14.228 14.241 1.00 91.31 340 ALA A O 1
ATOM 2616 N N . SER A 1 341 ? 6.517 16.095 14.606 1.00 89.38 341 SER A N 1
ATOM 2617 C CA . SER A 1 341 ? 5.227 15.408 14.622 1.00 89.38 341 SER A CA 1
ATOM 2618 C C . SER A 1 341 ? 4.737 15.025 13.228 1.00 89.38 341 SER A C 1
ATOM 2620 O O . SER A 1 341 ? 3.841 14.200 13.155 1.00 89.38 341 SER A O 1
ATOM 2622 N N . SER A 1 342 ? 5.305 15.564 12.143 1.00 93.00 342 SER A N 1
ATOM 2623 C CA . SER A 1 342 ? 4.851 15.396 10.756 1.00 93.00 342 SER A CA 1
ATOM 2624 C C . SER A 1 342 ? 3.401 15.846 10.568 1.00 93.00 342 SER A C 1
ATOM 2626 O O . SER A 1 342 ? 2.521 15.057 10.230 1.00 93.00 342 SER A O 1
ATOM 2628 N N . PHE A 1 343 ? 3.130 17.122 10.847 1.00 92.00 343 PHE A N 1
ATOM 2629 C CA . PHE A 1 343 ? 1.858 17.752 10.473 1.00 92.00 343 PHE A CA 1
ATOM 2630 C C . PHE A 1 343 ? 1.899 18.323 9.050 1.00 92.00 343 PHE A C 1
ATOM 2632 O O . PHE A 1 343 ? 0.858 18.688 8.512 1.00 92.00 343 PHE A O 1
ATOM 2639 N N . GLY A 1 344 ? 3.083 18.443 8.436 1.00 91.31 344 GLY A N 1
ATOM 2640 C CA . GLY A 1 344 ? 3.200 18.940 7.065 1.00 91.31 344 GLY A CA 1
ATOM 2641 C C . GLY A 1 344 ? 2.941 20.441 6.927 1.00 91.31 344 GLY A C 1
ATOM 2642 O O . GLY A 1 344 ? 2.670 20.926 5.831 1.00 91.31 344 GLY A O 1
ATOM 2643 N N . ILE A 1 345 ? 3.008 21.201 8.022 1.00 90.25 345 ILE A N 1
ATOM 2644 C CA . ILE A 1 345 ? 2.683 22.639 8.037 1.00 90.25 345 ILE A CA 1
ATOM 2645 C C . ILE A 1 345 ? 3.904 23.543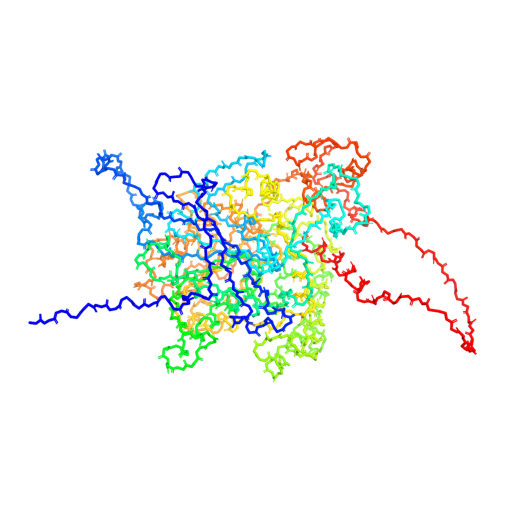 7.839 1.00 90.25 345 ILE A C 1
ATOM 2647 O O . ILE A 1 345 ? 3.745 24.733 7.570 1.00 90.25 345 ILE A O 1
ATOM 2651 N N . ASN A 1 346 ? 5.120 23.007 7.977 1.00 95.44 346 ASN A N 1
ATOM 2652 C CA . ASN A 1 346 ? 6.343 23.793 7.867 1.00 95.44 346 ASN A CA 1
ATOM 2653 C C . ASN A 1 346 ? 6.770 23.939 6.391 1.00 95.44 346 ASN A C 1
ATOM 2655 O O . ASN A 1 346 ? 7.216 22.957 5.789 1.00 95.44 346 ASN A O 1
ATOM 2659 N N . PRO A 1 347 ? 6.690 25.145 5.793 1.00 95.94 347 PRO A N 1
ATOM 2660 C CA . PRO A 1 347 ? 6.964 25.330 4.370 1.00 95.94 347 PRO A CA 1
ATOM 2661 C C . PRO A 1 347 ? 8.427 25.060 3.998 1.00 95.94 347 PRO A C 1
ATOM 2663 O O . PRO A 1 347 ? 8.688 24.610 2.887 1.00 95.94 347 PRO A O 1
ATOM 2666 N N . THR A 1 348 ? 9.374 25.293 4.912 1.00 97.31 348 THR A N 1
ATOM 2667 C CA . THR A 1 348 ? 10.801 25.026 4.676 1.00 97.31 348 THR A CA 1
ATOM 2668 C C . THR A 1 348 ? 11.062 23.528 4.583 1.00 97.31 348 THR A C 1
ATOM 2670 O O . THR A 1 348 ? 11.729 23.080 3.652 1.00 97.31 348 THR A O 1
ATOM 2673 N N . VAL A 1 349 ? 10.486 22.747 5.504 1.00 97.75 349 VAL A N 1
ATOM 2674 C CA . VAL A 1 349 ? 10.573 21.279 5.474 1.00 97.75 349 VAL A CA 1
ATOM 2675 C C . VAL A 1 349 ? 9.913 20.746 4.204 1.00 97.75 349 VAL A C 1
ATOM 2677 O O . VAL A 1 349 ? 10.520 19.974 3.469 1.00 97.75 349 VAL A O 1
ATOM 2680 N N . ASN A 1 350 ? 8.702 21.216 3.894 1.00 97.25 350 ASN A N 1
ATOM 2681 C CA . ASN A 1 350 ? 7.963 20.786 2.705 1.00 97.25 350 ASN A CA 1
ATOM 2682 C C . ASN A 1 350 ? 8.731 21.072 1.409 1.00 97.25 350 ASN A C 1
ATOM 2684 O O . ASN A 1 350 ? 8.768 20.220 0.529 1.00 97.25 350 ASN A O 1
ATOM 2688 N N . ALA A 1 351 ? 9.379 22.234 1.295 1.00 97.69 351 ALA A N 1
ATOM 2689 C CA . ALA A 1 351 ? 10.188 22.565 0.126 1.00 97.69 351 ALA A CA 1
ATOM 2690 C C . ALA A 1 351 ? 11.412 21.644 -0.014 1.00 97.69 351 ALA A C 1
ATOM 2692 O O . ALA A 1 351 ? 11.685 21.161 -1.112 1.00 97.69 351 ALA A O 1
ATOM 2693 N N . ALA A 1 352 ? 12.121 21.361 1.084 1.00 98.25 352 ALA A N 1
ATOM 2694 C CA . ALA A 1 352 ? 13.276 20.462 1.069 1.00 98.25 352 ALA A CA 1
ATOM 2695 C C . ALA A 1 352 ? 12.877 19.023 0.696 1.00 98.25 352 ALA A C 1
ATOM 2697 O O . ALA A 1 352 ? 13.490 18.406 -0.174 1.00 98.25 352 ALA A O 1
ATOM 2698 N N . CYS A 1 353 ? 11.805 18.507 1.297 1.00 98.31 353 CYS A N 1
ATOM 2699 C CA . CYS A 1 353 ? 11.304 17.163 1.017 1.00 98.31 353 CYS A CA 1
ATOM 2700 C C . CYS A 1 353 ? 10.680 17.039 -0.379 1.00 98.31 353 CYS A C 1
ATOM 2702 O O . CYS A 1 353 ? 10.841 16.010 -1.037 1.00 98.31 353 CYS A O 1
ATOM 2704 N N . GLY A 1 354 ? 10.019 18.090 -0.871 1.00 97.69 354 GLY A N 1
ATOM 2705 C CA . GLY A 1 354 ? 9.529 18.163 -2.246 1.00 97.69 354 GLY A CA 1
ATOM 2706 C C . GLY A 1 354 ? 10.670 18.138 -3.268 1.00 97.69 354 GLY A C 1
ATOM 2707 O O . GLY A 1 354 ? 10.597 17.398 -4.246 1.00 97.69 354 GLY A O 1
ATOM 2708 N N . ALA A 1 355 ? 11.767 18.863 -3.013 1.00 97.38 355 ALA A N 1
ATOM 2709 C CA . ALA A 1 355 ? 12.959 18.824 -3.865 1.00 97.38 355 ALA A CA 1
ATOM 2710 C C . ALA A 1 355 ? 13.617 17.434 -3.883 1.00 97.38 355 ALA A C 1
ATOM 2712 O O . ALA A 1 355 ? 13.959 16.930 -4.952 1.00 97.38 355 ALA A O 1
ATOM 2713 N N . ALA A 1 356 ? 13.733 16.783 -2.719 1.00 98.50 356 ALA A N 1
ATOM 2714 C CA . ALA A 1 356 ? 14.203 15.402 -2.633 1.00 98.50 356 ALA A CA 1
ATOM 2715 C C . ALA A 1 356 ? 13.293 14.446 -3.422 1.00 98.50 356 ALA A C 1
ATOM 2717 O O . ALA A 1 356 ? 13.783 13.595 -4.159 1.00 98.50 356 ALA A O 1
ATOM 2718 N N . THR A 1 357 ? 11.973 14.625 -3.333 1.00 98.25 357 THR A N 1
ATOM 2719 C CA . THR A 1 357 ? 10.997 13.794 -4.054 1.00 98.25 357 THR A CA 1
ATOM 2720 C C . THR A 1 357 ? 11.120 13.959 -5.564 1.00 98.25 357 THR A C 1
ATOM 2722 O O . THR A 1 357 ? 11.090 12.963 -6.284 1.00 98.25 357 THR A O 1
ATOM 2725 N N . GLN A 1 358 ? 11.326 15.189 -6.045 1.00 97.38 358 GLN A N 1
ATOM 2726 C CA . GLN A 1 358 ? 11.544 15.450 -7.465 1.00 97.38 358 GLN A CA 1
ATOM 2727 C C . GLN A 1 358 ? 12.723 14.646 -8.014 1.00 97.38 358 GLN A C 1
ATOM 2729 O O . GLN A 1 358 ? 12.553 13.890 -8.968 1.00 97.38 358 GLN A O 1
ATOM 2734 N N . LEU A 1 359 ? 13.884 14.743 -7.366 1.00 97.94 359 LEU A N 1
ATOM 2735 C CA . LEU A 1 359 ? 15.071 14.031 -7.824 1.00 97.94 359 LEU A CA 1
ATOM 2736 C C . LEU A 1 359 ? 14.932 12.514 -7.630 1.00 97.94 359 LEU A C 1
ATOM 2738 O O . LEU A 1 359 ? 15.077 11.739 -8.570 1.00 97.94 359 LEU A O 1
ATOM 2742 N N . CYS A 1 360 ? 14.658 12.068 -6.405 1.00 97.81 360 CYS A N 1
ATOM 2743 C CA . CYS A 1 360 ? 14.712 10.651 -6.051 1.00 97.81 360 CYS A CA 1
ATOM 2744 C C . CYS A 1 360 ? 13.630 9.817 -6.741 1.00 97.81 360 CYS A C 1
ATOM 2746 O O . CYS A 1 360 ? 13.912 8.710 -7.197 1.00 97.81 360 CYS A O 1
ATOM 2748 N N . TYR A 1 361 ? 12.403 10.335 -6.814 1.00 95.38 361 TYR A N 1
ATOM 2749 C CA . TYR A 1 361 ? 11.259 9.587 -7.327 1.00 95.38 361 TYR A CA 1
ATOM 2750 C C . TYR A 1 361 ? 11.009 9.892 -8.808 1.00 95.38 361 TYR A C 1
ATOM 2752 O O . TYR A 1 361 ? 11.104 9.004 -9.653 1.00 95.38 361 TYR A O 1
ATOM 2760 N N . PHE A 1 362 ? 10.739 11.153 -9.156 1.00 95.06 362 PHE A N 1
ATOM 2761 C CA . PHE A 1 362 ? 10.324 11.491 -10.523 1.00 95.06 362 PHE A CA 1
ATOM 2762 C C . PHE A 1 362 ? 11.472 11.441 -11.539 1.00 95.06 362 PHE A C 1
ATOM 2764 O O . PHE A 1 362 ? 11.257 11.050 -12.690 1.00 95.06 362 PHE A O 1
ATOM 2771 N N . ASP A 1 363 ? 12.691 11.800 -11.136 1.00 95.25 363 ASP A N 1
ATOM 2772 C CA . ASP A 1 363 ? 13.825 11.807 -12.059 1.00 95.25 363 ASP A CA 1
ATOM 2773 C C . ASP A 1 363 ? 14.545 10.453 -12.084 1.00 95.25 363 ASP A C 1
ATOM 2775 O O . ASP A 1 363 ? 14.678 9.864 -13.158 1.00 95.25 363 ASP A O 1
ATOM 2779 N N . LEU A 1 364 ? 14.971 9.942 -10.922 1.00 95.75 364 LEU A N 1
ATOM 2780 C CA . LEU A 1 364 ? 15.849 8.767 -10.825 1.00 95.75 364 LEU A CA 1
ATOM 2781 C C . LEU A 1 364 ? 15.105 7.430 -10.894 1.00 95.75 364 LEU A C 1
ATOM 2783 O O . LEU A 1 364 ? 15.465 6.578 -11.707 1.00 95.75 364 LEU A O 1
ATOM 2787 N N . GLN A 1 365 ? 14.060 7.233 -10.088 1.00 94.75 365 GLN A N 1
ATOM 2788 C CA . GLN A 1 365 ? 13.186 6.063 -10.239 1.00 94.75 365 GLN A CA 1
ATOM 2789 C C . GLN A 1 365 ? 12.384 6.157 -11.553 1.00 94.75 365 GLN A C 1
ATOM 2791 O O . GLN A 1 365 ? 12.233 5.180 -12.280 1.00 94.75 365 GLN A O 1
ATOM 2796 N N . GLY A 1 366 ? 11.965 7.361 -11.945 1.00 92.75 366 GLY A N 1
ATOM 2797 C CA . GLY A 1 366 ? 11.308 7.604 -13.232 1.00 92.75 366 GLY A CA 1
ATOM 2798 C C . GLY A 1 366 ? 12.159 7.430 -14.481 1.00 92.75 366 GLY A C 1
ATOM 2799 O O . GLY A 1 366 ? 11.609 7.414 -15.584 1.00 92.75 366 GLY A O 1
ATOM 2800 N N . ALA A 1 367 ? 13.477 7.271 -14.353 1.00 93.44 367 ALA A N 1
ATOM 2801 C CA . ALA A 1 367 ? 14.333 6.962 -15.494 1.00 93.44 367 ALA A CA 1
ATOM 2802 C C . ALA A 1 367 ? 13.951 5.625 -16.158 1.00 93.44 367 ALA A C 1
ATOM 2804 O O . ALA A 1 367 ? 14.136 5.479 -17.364 1.00 93.44 367 ALA A O 1
ATOM 2805 N N . TYR A 1 368 ? 13.338 4.694 -15.417 1.00 93.62 368 TYR A N 1
ATOM 2806 C CA . TYR A 1 368 ? 12.821 3.431 -15.949 1.00 93.62 368 TYR A CA 1
ATOM 2807 C C . TYR A 1 368 ? 11.778 3.650 -17.040 1.00 93.62 368 TYR A C 1
ATOM 2809 O O . TYR A 1 368 ? 12.003 3.254 -18.180 1.00 93.62 368 TYR A O 1
ATOM 2817 N N . SER A 1 369 ? 10.695 4.366 -16.737 1.00 90.56 369 SER A N 1
ATOM 2818 C CA . SER A 1 369 ? 9.608 4.607 -17.697 1.00 90.56 369 SER A CA 1
ATOM 2819 C C . SER A 1 369 ? 10.040 5.461 -18.895 1.00 90.56 369 SER A C 1
ATOM 2821 O O . SER A 1 369 ? 9.361 5.484 -19.915 1.00 90.56 369 SER A O 1
ATOM 2823 N N . LYS A 1 370 ? 11.175 6.168 -18.796 1.00 90.06 370 LYS A N 1
ATOM 2824 C CA . LYS A 1 370 ? 11.787 6.904 -19.917 1.00 90.06 370 LYS A CA 1
ATOM 2825 C C . LYS A 1 370 ? 12.649 6.007 -20.812 1.00 90.06 370 LYS A C 1
ATOM 2827 O O . LYS A 1 370 ? 12.858 6.341 -21.974 1.00 90.06 370 LYS A O 1
ATOM 2832 N N . ALA A 1 371 ? 13.175 4.907 -20.273 1.00 89.69 371 ALA A N 1
ATOM 2833 C CA . ALA A 1 371 ? 14.088 4.002 -20.965 1.00 89.69 371 ALA A CA 1
ATOM 2834 C C . ALA A 1 371 ? 13.381 2.808 -21.630 1.00 89.69 371 ALA A C 1
ATOM 2836 O O . ALA A 1 371 ? 13.984 2.142 -22.470 1.00 89.69 371 ALA A O 1
ATOM 2837 N N . THR A 1 372 ? 12.133 2.505 -21.257 1.00 88.69 372 THR A N 1
ATOM 2838 C CA . THR A 1 372 ? 11.427 1.304 -21.724 1.00 88.69 372 THR A CA 1
ATOM 2839 C C . THR A 1 372 ? 9.906 1.453 -21.718 1.00 88.69 372 THR A C 1
ATOM 2841 O O . THR A 1 372 ? 9.353 2.210 -20.929 1.00 88.69 372 THR A O 1
ATOM 2844 N N . ASP A 1 373 ? 9.231 0.641 -22.537 1.00 86.81 373 ASP A N 1
ATOM 2845 C CA . ASP A 1 373 ? 7.771 0.453 -22.531 1.00 86.81 373 ASP A CA 1
ATOM 2846 C C . ASP A 1 373 ? 7.330 -0.725 -21.637 1.00 86.81 373 ASP A C 1
ATOM 2848 O O . ASP A 1 373 ? 6.227 -1.260 -21.779 1.00 86.81 373 ASP A O 1
ATOM 2852 N N . ARG A 1 374 ? 8.200 -1.192 -20.735 1.00 90.44 374 ARG A N 1
ATOM 2853 C CA . ARG A 1 374 ? 7.869 -2.236 -19.753 1.00 90.44 374 ARG A CA 1
ATOM 2854 C C . ARG A 1 374 ? 7.106 -1.650 -18.571 1.00 90.44 374 ARG A C 1
ATOM 2856 O O . ARG A 1 374 ? 7.310 -0.498 -18.202 1.00 90.44 374 ARG A O 1
ATOM 2863 N N . SER A 1 375 ? 6.243 -2.455 -17.961 1.00 92.44 375 SER A N 1
ATOM 2864 C CA . SER A 1 375 ? 5.520 -2.057 -16.752 1.00 92.44 375 SER A CA 1
ATOM 2865 C C . SER A 1 375 ? 6.482 -1.899 -15.573 1.00 92.44 375 SER A C 1
ATOM 2867 O O . SER A 1 375 ? 7.454 -2.648 -15.441 1.00 92.44 375 SER A O 1
ATOM 2869 N N . THR A 1 376 ? 6.222 -0.914 -14.712 1.00 94.62 376 THR A N 1
ATOM 2870 C CA . THR A 1 376 ? 6.907 -0.760 -13.420 1.00 94.62 376 THR A CA 1
ATOM 2871 C C . THR A 1 376 ? 6.420 -1.791 -12.398 1.00 94.62 376 THR A C 1
ATOM 2873 O O . THR A 1 376 ? 7.149 -2.126 -11.470 1.00 94.62 376 THR A O 1
ATOM 2876 N N . TYR A 1 377 ? 5.220 -2.340 -12.585 1.00 95.19 377 TYR A N 1
ATOM 2877 C CA . TYR A 1 377 ? 4.625 -3.334 -11.691 1.00 95.19 377 TYR A CA 1
ATOM 2878 C C . TYR A 1 377 ? 5.011 -4.775 -12.046 1.00 95.19 377 TYR A C 1
ATOM 2880 O O . TYR A 1 377 ? 4.982 -5.656 -11.194 1.00 95.19 377 TYR A O 1
ATOM 2888 N N . ASP A 1 378 ? 5.394 -5.038 -13.293 1.00 95.19 378 ASP A N 1
ATOM 2889 C CA . ASP A 1 378 ? 5.991 -6.308 -13.711 1.00 95.19 378 ASP A CA 1
ATOM 2890 C C . ASP A 1 378 ? 6.905 -6.041 -14.910 1.00 95.19 378 ASP A C 1
ATOM 2892 O O . ASP A 1 378 ? 6.441 -5.770 -16.020 1.00 95.19 378 ASP A O 1
ATOM 2896 N N . VAL A 1 379 ? 8.218 -6.155 -14.697 1.00 93.75 379 VAL A N 1
ATOM 2897 C CA . VAL A 1 379 ? 9.234 -5.920 -15.736 1.00 93.75 379 VAL A CA 1
ATOM 2898 C C . VAL A 1 379 ? 9.052 -6.813 -16.969 1.00 93.75 379 VAL A C 1
ATOM 2900 O O . VAL A 1 379 ? 9.537 -6.493 -18.053 1.00 93.75 379 VAL A O 1
ATOM 2903 N N . THR A 1 380 ? 8.349 -7.938 -16.848 1.00 91.94 380 THR A N 1
ATOM 2904 C CA . THR A 1 380 ? 8.095 -8.879 -17.946 1.00 91.94 380 THR A CA 1
ATOM 2905 C C . THR A 1 380 ? 6.894 -8.482 -18.812 1.00 91.94 380 THR A C 1
ATOM 2907 O O . THR A 1 380 ? 6.767 -8.987 -19.929 1.00 91.94 380 THR A O 1
ATOM 2910 N N . LEU A 1 381 ? 6.066 -7.535 -18.360 1.00 90.94 381 LEU A N 1
ATOM 2911 C CA . LEU A 1 381 ? 4.882 -7.040 -19.063 1.00 90.94 381 LEU A CA 1
ATOM 2912 C C . LEU A 1 381 ? 5.138 -5.698 -19.766 1.00 90.94 381 LEU A C 1
ATOM 2914 O O . LEU A 1 381 ? 6.045 -4.945 -19.413 1.00 90.94 381 LEU A O 1
ATOM 2918 N N . SER A 1 382 ? 4.308 -5.381 -20.763 1.00 89.25 382 SER A N 1
ATOM 2919 C CA . SER A 1 382 ? 4.228 -4.027 -21.330 1.00 89.25 382 SER A CA 1
ATOM 2920 C C . SER A 1 382 ? 3.524 -3.079 -20.351 1.00 89.25 382 SER A C 1
ATOM 2922 O O . SER A 1 382 ? 2.651 -3.508 -19.600 1.00 89.25 382 SER A O 1
ATOM 2924 N N . ASN A 1 383 ? 3.865 -1.791 -20.391 1.00 88.44 383 ASN A N 1
ATOM 2925 C CA . ASN A 1 383 ? 3.290 -0.723 -19.569 1.00 88.44 383 ASN A CA 1
ATOM 2926 C C . ASN A 1 383 ? 1.766 -0.562 -19.689 1.00 88.44 383 ASN A C 1
ATOM 2928 O O . ASN A 1 383 ? 1.154 -0.054 -18.759 1.00 88.44 383 ASN A O 1
ATOM 2932 N N . ILE A 1 384 ? 1.147 -1.036 -20.775 1.00 88.19 384 ILE A N 1
ATOM 2933 C CA . ILE A 1 384 ? -0.317 -1.051 -20.920 1.00 88.19 384 ILE A CA 1
ATOM 2934 C C . ILE A 1 384 ? -0.959 -2.389 -20.526 1.00 88.19 384 ILE A C 1
ATOM 2936 O O . ILE A 1 384 ? -2.164 -2.582 -20.668 1.00 88.19 384 ILE A O 1
ATOM 2940 N N . THR A 1 385 ? -0.175 -3.375 -20.089 1.00 89.75 385 THR A N 1
ATOM 2941 C CA . THR A 1 385 ? -0.685 -4.695 -19.698 1.00 89.75 385 THR A CA 1
ATOM 2942 C C . THR A 1 385 ? -0.842 -4.763 -18.186 1.00 89.75 385 THR A C 1
ATOM 2944 O O . THR A 1 385 ? 0.142 -4.785 -17.452 1.00 89.75 385 THR A O 1
ATOM 2947 N N . ALA A 1 386 ? -2.091 -4.829 -17.725 1.00 87.25 386 ALA A N 1
ATOM 2948 C CA . ALA A 1 386 ? -2.414 -4.934 -16.308 1.00 87.25 386 ALA A CA 1
ATOM 2949 C C . ALA A 1 386 ? -2.520 -6.399 -15.860 1.00 87.25 386 ALA A C 1
ATOM 2951 O O . ALA A 1 386 ? -3.278 -7.188 -16.438 1.00 87.25 386 ALA A O 1
ATOM 2952 N N . TYR A 1 387 ? -1.795 -6.741 -14.796 1.00 88.50 387 TYR A N 1
ATOM 2953 C CA . TYR A 1 387 ? -1.944 -8.004 -14.084 1.00 88.50 387 TYR A CA 1
ATOM 2954 C C . TYR A 1 387 ? -1.789 -7.794 -12.561 1.00 88.50 387 TYR A C 1
ATOM 2956 O O . TYR A 1 387 ? -0.845 -7.115 -12.155 1.00 88.50 387 TYR A O 1
ATOM 2964 N N . PRO A 1 388 ? -2.645 -8.406 -11.715 1.00 89.38 388 PRO A N 1
ATOM 2965 C CA . PRO A 1 388 ? -3.868 -9.131 -12.073 1.00 89.38 388 PRO A CA 1
ATOM 2966 C C . PRO A 1 388 ? -4.862 -8.261 -12.843 1.00 89.38 388 PRO A C 1
ATOM 2968 O O . PRO A 1 388 ? -4.791 -7.034 -12.827 1.00 89.38 388 PRO A O 1
ATOM 2971 N N . ARG A 1 389 ? -5.773 -8.900 -13.578 1.00 90.62 389 ARG A N 1
ATOM 2972 C CA . ARG A 1 389 ? -6.711 -8.162 -14.428 1.00 90.62 389 ARG A CA 1
ATOM 2973 C C . ARG A 1 389 ? -7.689 -7.344 -13.567 1.00 90.62 389 ARG A C 1
ATOM 2975 O O . ARG A 1 389 ? -8.329 -7.929 -12.693 1.00 90.62 389 ARG A O 1
ATOM 2982 N N . PRO A 1 390 ? -7.858 -6.037 -13.836 1.00 91.25 390 PRO A N 1
ATOM 2983 C CA . PRO A 1 390 ? -8.533 -5.096 -12.947 1.00 91.25 390 PRO A CA 1
ATOM 2984 C C . PRO A 1 390 ? -10.074 -5.113 -13.057 1.00 91.25 390 PRO A C 1
ATOM 2986 O O . PRO A 1 390 ? -10.730 -4.075 -13.186 1.00 91.25 390 PRO A O 1
ATOM 2989 N N . TYR A 1 391 ? -10.691 -6.297 -13.008 1.00 94.69 391 TYR A N 1
ATOM 2990 C CA . TYR A 1 391 ? -12.150 -6.454 -13.119 1.00 94.69 391 TYR A CA 1
ATOM 2991 C C . TYR A 1 391 ? -12.930 -5.770 -11.979 1.00 94.69 391 TYR A C 1
ATOM 2993 O O . TYR A 1 391 ? -14.124 -5.487 -12.130 1.00 94.69 391 TYR A O 1
ATOM 3001 N N . GLN A 1 392 ? -12.266 -5.487 -10.855 1.00 93.69 392 GLN A N 1
ATOM 3002 C CA . GLN A 1 392 ? -12.840 -4.916 -9.639 1.00 93.69 392 GLN A CA 1
ATOM 3003 C C . GLN A 1 392 ? -13.446 -3.524 -9.835 1.00 93.69 392 GLN A C 1
ATOM 3005 O O . GLN A 1 392 ? -14.518 -3.253 -9.301 1.00 93.69 392 GLN A O 1
ATOM 3010 N N . SER A 1 393 ? -12.821 -2.655 -10.638 1.00 93.06 393 SER A N 1
ATOM 3011 C CA . SER A 1 393 ? -13.301 -1.276 -10.819 1.00 93.06 393 SER A CA 1
ATOM 3012 C C . SER A 1 393 ? -14.686 -1.235 -11.461 1.00 93.06 393 SER A C 1
ATOM 3014 O O . SER A 1 393 ? -15.527 -0.423 -11.077 1.00 93.06 393 SER A O 1
ATOM 3016 N N . ALA A 1 394 ? -14.936 -2.134 -12.412 1.00 95.50 394 ALA A N 1
ATOM 3017 C CA . ALA A 1 394 ? -16.242 -2.300 -13.035 1.00 95.50 394 ALA A CA 1
ATOM 3018 C C . ALA A 1 394 ? -17.241 -2.990 -12.092 1.00 95.50 394 ALA A C 1
ATOM 3020 O O . ALA A 1 394 ? -18.378 -2.538 -11.966 1.00 95.50 394 ALA A O 1
ATOM 3021 N N . PHE A 1 395 ? -16.806 -4.037 -11.383 1.00 97.50 395 PHE A N 1
ATOM 3022 C CA . PHE A 1 395 ? -17.646 -4.777 -10.438 1.00 97.50 395 PHE A CA 1
ATOM 3023 C C . PHE A 1 395 ? -18.181 -3.894 -9.307 1.00 97.50 395 PHE A C 1
ATOM 3025 O O . PHE A 1 395 ? -19.391 -3.803 -9.118 1.00 97.50 395 PHE A O 1
ATOM 3032 N N . TYR A 1 396 ? -17.314 -3.154 -8.615 1.00 97.44 396 TYR A N 1
ATOM 3033 C CA . TYR A 1 396 ? -17.718 -2.270 -7.516 1.00 97.44 396 TYR A CA 1
ATOM 3034 C C . TYR A 1 396 ? -18.530 -1.047 -7.966 1.00 97.44 396 TYR A C 1
ATOM 3036 O O . TYR A 1 396 ? -19.177 -0.393 -7.149 1.00 97.44 396 TYR A O 1
ATOM 3044 N N . ASN A 1 397 ? -18.532 -0.737 -9.265 1.00 96.12 397 ASN A N 1
ATOM 3045 C CA . ASN A 1 397 ? -19.387 0.299 -9.842 1.00 96.12 397 ASN A CA 1
ATOM 3046 C C . ASN A 1 397 ? -20.732 -0.223 -10.359 1.00 96.12 397 ASN A C 1
ATOM 3048 O O . ASN A 1 397 ? -21.535 0.554 -10.882 1.00 96.12 397 ASN A O 1
ATOM 3052 N N . GLN A 1 398 ? -21.022 -1.511 -10.180 1.00 96.00 398 GLN A N 1
ATOM 3053 C CA . GLN A 1 398 ? -22.357 -2.025 -10.416 1.00 96.00 398 GLN A CA 1
ATOM 3054 C C . GLN A 1 398 ? -23.315 -1.618 -9.306 1.00 96.00 398 GLN A C 1
ATOM 3056 O O . GLN A 1 398 ? -23.023 -1.728 -8.117 1.00 96.00 398 GLN A O 1
ATOM 3061 N N . ARG A 1 399 ? -24.520 -1.218 -9.713 1.00 95.19 399 ARG A N 1
ATOM 3062 C CA . ARG A 1 399 ? -25.557 -0.752 -8.790 1.00 95.19 399 ARG A CA 1
ATOM 3063 C C . ARG A 1 399 ? -25.902 -1.785 -7.716 1.00 95.19 399 ARG A C 1
ATOM 3065 O O . ARG A 1 399 ? -26.009 -1.421 -6.554 1.00 95.19 399 ARG A O 1
ATOM 3072 N N . TRP A 1 400 ? -26.074 -3.050 -8.099 1.00 96.94 400 TRP A N 1
ATOM 3073 C CA . TRP A 1 400 ? -26.445 -4.100 -7.147 1.00 96.94 400 TRP A CA 1
ATOM 3074 C C . TRP A 1 400 ? -25.326 -4.368 -6.128 1.00 96.94 400 TRP A C 1
ATOM 3076 O O . TRP A 1 400 ? -25.625 -4.613 -4.966 1.00 96.94 400 TRP A O 1
ATOM 3086 N N . VAL A 1 401 ? -24.054 -4.240 -6.535 1.00 97.81 401 VAL A N 1
ATOM 3087 C CA . VAL A 1 401 ? -22.897 -4.353 -5.632 1.00 97.81 401 VAL A CA 1
ATOM 3088 C C . VAL A 1 401 ? -22.894 -3.205 -4.630 1.00 97.81 401 VAL A C 1
ATOM 3090 O O . VAL A 1 401 ? -22.759 -3.434 -3.433 1.00 97.81 401 VAL A O 1
ATOM 3093 N N . GLN A 1 402 ? -23.105 -1.971 -5.094 1.00 97.56 402 GLN A N 1
ATOM 3094 C CA . GLN A 1 402 ? -23.157 -0.800 -4.216 1.00 97.56 402 GLN A CA 1
ATOM 3095 C C . GLN A 1 402 ? -24.319 -0.869 -3.216 1.00 97.56 402 GLN A C 1
ATOM 3097 O O . GLN A 1 402 ? -24.147 -0.557 -2.038 1.00 97.56 402 GLN A O 1
ATOM 3102 N N . GLU A 1 403 ? -25.494 -1.308 -3.677 1.00 96.12 403 GLU A N 1
ATOM 3103 C CA . GLU A 1 403 ? -26.674 -1.504 -2.832 1.00 96.12 403 GLU A CA 1
ATOM 3104 C C . GLU A 1 403 ? -26.441 -2.603 -1.780 1.00 96.12 403 GLU A C 1
ATOM 3106 O O . GLU A 1 403 ? -26.797 -2.405 -0.619 1.00 96.12 403 GLU A O 1
ATOM 3111 N N . GLU A 1 404 ? -25.807 -3.724 -2.144 1.00 96.25 404 GLU A N 1
ATOM 3112 C CA . GLU A 1 404 ? -25.514 -4.817 -1.205 1.00 96.25 404 GLU A CA 1
ATOM 3113 C C . GLU A 1 404 ? -24.396 -4.469 -0.207 1.00 96.25 404 GLU A C 1
ATOM 3115 O O . GLU A 1 404 ? -24.449 -4.910 0.938 1.00 96.25 404 GLU A O 1
ATOM 3120 N N . LEU A 1 405 ? -23.413 -3.651 -0.602 1.00 97.00 405 LEU A N 1
ATOM 3121 C CA . LEU A 1 405 ? -22.365 -3.154 0.300 1.00 97.00 405 LEU A CA 1
ATOM 3122 C C . LEU A 1 405 ? -22.814 -1.959 1.158 1.00 97.00 405 LEU A C 1
ATOM 3124 O O . LEU A 1 405 ? -22.115 -1.602 2.109 1.00 97.00 405 LEU A O 1
ATOM 3128 N N . GLY A 1 406 ? -23.955 -1.339 0.842 1.00 96.38 406 GLY A N 1
ATOM 3129 C CA . GLY A 1 406 ? -24.481 -0.180 1.566 1.00 96.38 406 GLY A CA 1
ATOM 3130 C C . GLY A 1 406 ? -23.687 1.111 1.353 1.00 96.38 406 GLY A C 1
ATOM 3131 O O . GLY A 1 406 ? -23.631 1.947 2.255 1.00 96.38 406 GLY A O 1
ATOM 3132 N N . VAL A 1 407 ? -23.055 1.280 0.189 1.00 97.19 407 VAL A N 1
ATOM 3133 C CA . VAL A 1 407 ? -22.184 2.431 -0.099 1.00 97.19 407 VAL A CA 1
ATOM 3134 C C . VAL A 1 407 ? -22.948 3.556 -0.821 1.00 97.19 407 VAL A C 1
ATOM 3136 O O . VAL A 1 407 ? -23.716 3.286 -1.746 1.00 97.19 407 VAL A O 1
ATOM 3139 N N . PRO A 1 408 ? -22.765 4.836 -0.437 1.00 96.44 408 PRO A N 1
ATOM 3140 C CA . PRO A 1 408 ? -23.499 5.968 -1.012 1.00 96.44 408 PRO A CA 1
ATOM 3141 C C . PRO A 1 408 ? -22.809 6.621 -2.225 1.00 96.44 408 PRO A C 1
ATOM 3143 O O . PRO A 1 408 ? -23.273 7.653 -2.716 1.00 96.44 408 PRO A O 1
ATOM 3146 N N . LEU A 1 409 ? -21.685 6.070 -2.685 1.00 97.38 409 LEU A N 1
ATOM 3147 C CA . LEU A 1 409 ? -20.813 6.645 -3.708 1.00 97.38 409 LEU A CA 1
ATOM 3148 C C . LEU A 1 409 ? -20.302 5.584 -4.687 1.00 97.38 409 LEU A C 1
ATOM 3150 O O . LEU A 1 409 ? -20.316 4.387 -4.405 1.00 97.38 409 LEU A O 1
ATOM 3154 N N . ASN A 1 410 ? -19.834 6.052 -5.839 1.00 97.12 410 ASN A N 1
ATOM 3155 C CA . ASN A 1 410 ? -19.140 5.245 -6.826 1.00 97.12 410 ASN A CA 1
ATOM 3156 C C . ASN A 1 410 ? -17.728 4.895 -6.366 1.00 97.12 410 ASN A C 1
ATOM 3158 O O . ASN A 1 410 ? -17.072 5.674 -5.680 1.00 97.12 410 ASN A O 1
ATOM 3162 N N . PHE A 1 411 ? -17.258 3.724 -6.787 1.00 96.62 411 PHE A N 1
ATOM 3163 C CA . PHE A 1 411 ? -15.933 3.237 -6.441 1.00 96.62 411 PHE A CA 1
ATOM 3164 C C . PHE A 1 411 ? -14.860 3.912 -7.297 1.00 96.62 411 PHE A C 1
ATOM 3166 O O . PHE A 1 411 ? -14.947 3.894 -8.530 1.00 96.62 411 PHE A O 1
ATOM 3173 N N . SER A 1 412 ? -13.811 4.416 -6.650 1.00 92.56 412 SER A N 1
ATOM 3174 C CA . SER A 1 412 ? -12.561 4.825 -7.293 1.00 92.56 412 SER A CA 1
ATOM 3175 C C . SER A 1 412 ? -11.401 3.992 -6.760 1.00 92.56 412 SER A C 1
ATOM 3177 O O . SER A 1 412 ? -11.100 4.060 -5.570 1.00 92.56 412 SER A O 1
ATOM 3179 N N . LEU A 1 413 ? -10.710 3.256 -7.635 1.00 92.31 413 LEU A N 1
ATOM 3180 C CA . LEU A 1 413 ? -9.552 2.458 -7.225 1.00 92.31 413 LEU A CA 1
ATOM 3181 C C . LEU A 1 413 ? -8.450 3.326 -6.601 1.00 92.31 413 LEU A C 1
ATOM 3183 O O . LEU A 1 413 ? -7.851 2.911 -5.618 1.00 92.31 413 LEU A O 1
ATOM 3187 N N . LEU A 1 414 ? -8.217 4.525 -7.145 1.00 92.44 414 LEU A N 1
ATOM 3188 C CA . LEU A 1 414 ? -7.202 5.475 -6.691 1.00 92.44 414 LEU A CA 1
ATOM 3189 C C . LEU A 1 414 ? -7.823 6.856 -6.439 1.00 92.44 414 LEU A C 1
ATOM 3191 O O . LEU A 1 414 ? -8.513 7.403 -7.301 1.00 92.44 414 LEU A O 1
ATOM 3195 N N . SER A 1 415 ? -7.501 7.462 -5.297 1.00 94.38 415 SER A N 1
ATOM 3196 C CA . SER A 1 415 ? -7.690 8.894 -5.057 1.00 94.38 415 SER A CA 1
ATOM 3197 C C . SER A 1 415 ? -6.501 9.680 -5.613 1.00 94.38 415 SER A C 1
ATOM 3199 O O . SER A 1 415 ? -5.471 9.849 -4.953 1.00 94.38 415 SER A O 1
ATOM 3201 N N . HIS A 1 416 ? -6.645 10.202 -6.833 1.00 90.62 416 HIS A N 1
ATOM 3202 C CA . HIS A 1 416 ? -5.592 10.996 -7.475 1.00 90.62 416 HIS A CA 1
ATOM 3203 C C . HIS A 1 416 ? -5.200 12.228 -6.653 1.00 90.62 416 HIS A C 1
ATOM 3205 O O . HIS A 1 416 ? -4.018 12.545 -6.548 1.00 90.62 416 HIS A O 1
ATOM 3211 N N . ILE A 1 417 ? -6.170 12.910 -6.038 1.00 92.31 417 ILE A N 1
ATOM 3212 C CA . ILE A 1 417 ? -5.895 14.117 -5.251 1.00 92.31 417 ILE A CA 1
ATOM 3213 C C . ILE A 1 417 ? -5.113 13.808 -3.971 1.00 92.31 417 ILE A C 1
ATOM 3215 O O . ILE A 1 417 ? -4.217 14.569 -3.611 1.00 92.31 417 ILE A O 1
ATOM 3219 N N . THR A 1 418 ? -5.400 12.673 -3.323 1.00 94.56 418 THR A N 1
ATOM 3220 C CA . THR A 1 418 ? -4.624 12.196 -2.173 1.00 94.56 418 THR A CA 1
ATOM 3221 C C . THR A 1 418 ? -3.202 11.876 -2.613 1.00 94.56 418 THR A C 1
ATOM 3223 O O . THR A 1 418 ? -2.256 12.369 -2.005 1.00 94.56 418 THR A O 1
ATOM 3226 N N . SER A 1 419 ? -3.041 11.128 -3.709 1.00 94.56 419 SER A N 1
ATOM 3227 C CA . SER A 1 419 ? -1.716 10.796 -4.235 1.00 94.56 419 SER A CA 1
ATOM 3228 C C . SER A 1 419 ? -0.890 12.059 -4.506 1.00 94.56 419 SER A C 1
ATOM 3230 O O . SER A 1 419 ? 0.204 12.224 -3.963 1.00 94.56 419 SER A O 1
ATOM 3232 N N . VAL A 1 420 ? -1.451 13.018 -5.250 1.00 93.75 420 VAL A N 1
ATOM 3233 C CA . VAL A 1 420 ? -0.798 14.302 -5.557 1.00 93.75 420 VAL A CA 1
ATOM 3234 C C . VAL A 1 420 ? -0.384 15.044 -4.286 1.00 93.75 420 VAL A C 1
ATOM 3236 O O . VAL A 1 420 ? 0.748 15.519 -4.201 1.00 93.75 420 VAL A O 1
ATOM 3239 N N . ALA A 1 421 ? -1.267 15.127 -3.288 1.00 94.75 421 ALA A N 1
ATOM 3240 C CA . ALA A 1 421 ? -0.988 15.848 -2.050 1.00 94.75 421 ALA A CA 1
ATOM 3241 C C . ALA A 1 421 ? 0.207 15.255 -1.282 1.00 94.75 421 ALA A C 1
ATOM 3243 O O . ALA A 1 421 ? 1.045 16.008 -0.787 1.00 94.75 421 ALA A O 1
ATOM 3244 N N . PHE A 1 422 ? 0.319 13.924 -1.235 1.00 97.00 422 PHE A N 1
ATOM 3245 C CA . PHE A 1 422 ? 1.418 13.218 -0.572 1.00 97.00 422 PHE A CA 1
ATOM 3246 C C . PHE A 1 422 ? 2.771 13.478 -1.244 1.00 97.00 422 PHE A C 1
ATOM 3248 O O . PHE A 1 422 ? 3.736 13.867 -0.577 1.00 97.00 422 PHE A O 1
ATOM 3255 N N . PHE A 1 423 ? 2.850 13.318 -2.569 1.00 95.56 423 PHE A N 1
ATOM 3256 C CA . PHE A 1 423 ? 4.101 13.543 -3.300 1.00 95.56 423 PHE A CA 1
ATOM 3257 C C . PHE A 1 423 ? 4.510 15.017 -3.317 1.00 95.56 423 PHE A C 1
ATOM 3259 O O . PHE A 1 423 ? 5.689 15.320 -3.149 1.00 95.56 423 PHE A O 1
ATOM 3266 N N . GLN A 1 424 ? 3.560 15.949 -3.451 1.00 93.19 424 GLN A N 1
ATOM 3267 C CA . GLN A 1 424 ? 3.861 17.385 -3.414 1.00 93.19 424 GLN A CA 1
ATOM 3268 C C . GLN A 1 424 ? 4.398 17.843 -2.056 1.00 93.19 424 GLN A C 1
ATOM 3270 O O . GLN A 1 424 ? 5.253 18.726 -2.000 1.00 93.19 424 GLN A O 1
ATOM 3275 N N . LEU A 1 425 ? 3.925 17.245 -0.959 1.00 94.69 425 LEU A N 1
ATOM 3276 C CA . LEU A 1 425 ? 4.466 17.509 0.373 1.00 94.69 425 LEU A CA 1
ATOM 3277 C C . LEU A 1 425 ? 5.857 16.872 0.582 1.00 94.69 425 LEU A C 1
ATOM 3279 O O . LEU A 1 425 ? 6.576 17.212 1.525 1.00 94.69 425 LEU A O 1
ATOM 3283 N N . GLY A 1 426 ? 6.232 15.930 -0.280 1.00 96.94 426 GLY A N 1
ATOM 3284 C CA . GLY A 1 426 ? 7.447 15.138 -0.177 1.00 96.94 426 GLY A CA 1
ATOM 3285 C C . GLY A 1 426 ? 7.392 14.048 0.889 1.00 96.94 426 GLY A C 1
ATOM 3286 O O . GLY A 1 426 ? 8.427 13.696 1.453 1.00 96.94 426 GLY A O 1
ATOM 3287 N N . ASP A 1 427 ? 6.196 13.527 1.182 1.00 97.25 427 ASP A N 1
ATOM 3288 C CA . ASP A 1 427 ? 5.955 12.480 2.185 1.00 97.25 427 ASP A CA 1
ATOM 3289 C C . ASP A 1 427 ? 6.901 11.261 2.084 1.00 97.25 427 ASP A C 1
ATOM 3291 O O . ASP A 1 427 ? 7.467 10.892 3.118 1.00 97.25 427 ASP A O 1
ATOM 3295 N N . PRO A 1 428 ? 7.204 10.705 0.888 1.00 95.06 428 PRO A N 1
ATOM 3296 C CA . PRO A 1 428 ? 8.066 9.520 0.771 1.00 95.06 428 PRO A CA 1
ATOM 3297 C C . PRO A 1 428 ? 9.510 9.734 1.261 1.00 95.06 428 PRO A C 1
ATOM 3299 O O . PRO A 1 428 ? 10.241 8.773 1.499 1.00 95.06 428 PRO A O 1
ATOM 3302 N N . MET A 1 429 ? 9.945 10.992 1.395 1.00 96.75 429 MET A N 1
ATOM 3303 C CA . MET A 1 429 ? 11.309 11.357 1.797 1.00 96.75 429 MET A CA 1
ATOM 3304 C C . MET A 1 429 ? 11.426 11.649 3.300 1.00 96.75 429 MET A C 1
ATOM 3306 O O . MET A 1 429 ? 12.531 11.653 3.844 1.00 96.75 429 MET A O 1
ATOM 3310 N N . ARG A 1 430 ? 10.300 11.883 3.990 1.00 94.44 430 ARG A N 1
ATOM 3311 C CA . ARG A 1 430 ? 10.270 12.403 5.372 1.00 94.44 430 ARG A CA 1
ATOM 3312 C C . ARG A 1 430 ? 10.610 11.364 6.432 1.00 94.44 430 ARG A C 1
ATOM 3314 O O . ARG A 1 430 ? 11.129 11.716 7.485 1.00 94.44 430 ARG A O 1
ATOM 3321 N N . ARG A 1 431 ? 10.272 10.100 6.185 1.00 89.44 431 ARG A N 1
ATOM 3322 C CA . ARG A 1 431 ? 10.333 9.016 7.178 1.00 89.44 431 ARG A CA 1
ATOM 3323 C C . ARG A 1 431 ? 11.503 8.096 6.882 1.00 89.44 431 ARG A C 1
ATOM 3325 O O . ARG A 1 431 ? 11.907 8.001 5.724 1.00 89.44 431 ARG A O 1
ATOM 3332 N N . SER A 1 432 ? 12.042 7.450 7.914 1.00 92.00 432 SER A N 1
ATOM 3333 C CA . SER A 1 432 ? 13.163 6.520 7.790 1.00 92.00 432 SER A CA 1
ATOM 3334 C C . SER A 1 432 ? 12.841 5.120 8.311 1.00 92.00 432 SER A C 1
ATOM 3336 O O . SER A 1 432 ? 11.803 4.897 8.934 1.00 92.00 432 SER A O 1
ATOM 3338 N N . VAL A 1 433 ? 13.770 4.185 8.102 1.00 95.12 433 VAL A N 1
ATOM 3339 C CA . VAL A 1 433 ? 13.702 2.813 8.635 1.00 95.12 433 VAL A CA 1
ATOM 3340 C C . VAL A 1 433 ? 13.575 2.718 10.166 1.00 95.12 433 VAL A C 1
ATOM 3342 O O . VAL A 1 433 ? 13.176 1.666 10.657 1.00 95.12 433 VAL A O 1
ATOM 3345 N N . HIS A 1 434 ? 13.829 3.796 10.921 1.00 94.56 434 HIS A N 1
ATOM 3346 C CA . HIS A 1 434 ? 13.763 3.801 12.391 1.00 94.56 434 HIS A CA 1
ATOM 3347 C C . HIS A 1 434 ? 12.402 3.373 12.948 1.00 94.56 434 HIS A C 1
ATOM 3349 O O . HIS A 1 434 ? 12.339 2.702 13.977 1.00 94.56 434 HIS A O 1
ATOM 3355 N N . SER A 1 435 ? 11.306 3.692 12.253 1.00 94.81 435 SER A N 1
ATOM 3356 C CA . SER A 1 435 ? 9.981 3.220 12.663 1.00 94.81 435 SER A CA 1
ATOM 3357 C C . SER A 1 435 ? 9.906 1.691 12.640 1.00 94.81 435 SER A C 1
ATOM 3359 O O . SER A 1 435 ? 9.329 1.098 13.542 1.00 94.81 435 SER A O 1
ATOM 3361 N N . LEU A 1 436 ? 10.528 1.038 11.652 1.00 97.25 436 LEU A N 1
ATOM 3362 C CA . LEU A 1 436 ? 10.561 -0.422 11.552 1.00 97.25 436 LEU A CA 1
ATOM 3363 C C . LEU A 1 436 ? 11.505 -1.059 12.586 1.00 97.25 436 LEU A C 1
ATOM 3365 O O . LEU A 1 436 ? 11.195 -2.122 13.117 1.00 97.25 436 LEU A O 1
ATOM 3369 N N . GLU A 1 437 ? 12.619 -0.401 12.913 1.00 97.50 437 GLU A N 1
ATOM 3370 C CA . GLU A 1 437 ? 13.530 -0.830 13.987 1.00 97.50 437 GLU A CA 1
ATOM 3371 C C . GLU A 1 437 ? 12.816 -0.834 15.342 1.00 97.50 437 GLU A C 1
ATOM 3373 O O . GLU A 1 437 ? 12.820 -1.848 16.037 1.00 97.50 437 GLU A O 1
ATOM 3378 N N . ARG A 1 438 ? 12.089 0.245 15.669 1.00 95.81 438 ARG A N 1
ATOM 3379 C CA . ARG A 1 438 ? 11.265 0.301 16.886 1.00 95.81 438 ARG A CA 1
ATOM 3380 C C . ARG A 1 438 ? 10.205 -0.800 16.907 1.00 95.81 438 ARG A C 1
ATOM 3382 O O . ARG A 1 438 ? 9.977 -1.397 17.959 1.00 95.81 438 ARG A O 1
ATOM 3389 N N . VAL A 1 439 ? 9.556 -1.068 15.772 1.00 97.44 439 VAL A N 1
ATOM 3390 C CA . VAL A 1 439 ? 8.570 -2.153 15.655 1.00 97.44 439 VAL A CA 1
ATOM 3391 C C . VAL A 1 439 ? 9.193 -3.493 16.050 1.00 97.44 439 VAL A C 1
ATOM 3393 O O . VAL A 1 439 ? 8.628 -4.193 16.889 1.00 97.44 439 VAL A O 1
ATOM 3396 N N . LEU A 1 440 ? 10.373 -3.810 15.512 1.00 96.75 440 LEU A N 1
ATOM 3397 C CA . LEU A 1 440 ? 11.112 -5.037 15.821 1.00 96.75 440 LEU A CA 1
ATOM 3398 C C . LEU A 1 440 ? 11.565 -5.109 17.285 1.00 96.75 440 LEU A C 1
ATOM 3400 O O . LEU A 1 440 ? 11.375 -6.142 17.926 1.00 96.75 440 LEU A O 1
ATOM 3404 N N . ASP A 1 441 ? 12.107 -4.021 17.838 1.00 95.81 441 ASP A N 1
ATOM 3405 C CA . ASP A 1 441 ? 12.584 -3.969 19.231 1.00 95.81 441 ASP A CA 1
ATOM 3406 C C . ASP A 1 441 ? 11.454 -4.137 20.264 1.00 95.81 441 ASP A C 1
ATOM 3408 O O . ASP A 1 441 ? 11.700 -4.527 21.404 1.00 95.81 441 ASP A O 1
ATOM 3412 N N . ASN A 1 442 ? 10.203 -3.899 19.862 1.00 95.12 442 ASN A N 1
ATOM 3413 C CA . ASN A 1 442 ? 9.009 -4.163 20.671 1.00 95.12 442 ASN A CA 1
ATOM 3414 C C . ASN A 1 442 ? 8.445 -5.585 20.477 1.00 95.12 442 ASN A C 1
ATOM 3416 O O . ASN A 1 442 ? 7.318 -5.865 20.881 1.00 95.12 442 ASN A O 1
ATOM 3420 N N . GLY A 1 443 ? 9.205 -6.493 19.858 1.00 93.69 443 GLY A N 1
ATOM 3421 C CA . GLY A 1 443 ? 8.852 -7.911 19.759 1.00 93.69 443 GLY A CA 1
ATOM 3422 C C . GLY A 1 443 ? 7.792 -8.241 18.704 1.00 93.69 443 GLY A C 1
ATOM 3423 O O . GLY A 1 443 ? 7.263 -9.351 18.710 1.00 93.69 443 GLY A O 1
ATOM 3424 N N . ILE A 1 444 ? 7.490 -7.313 17.792 1.00 96.50 444 ILE A N 1
ATOM 3425 C CA . ILE A 1 444 ? 6.551 -7.548 16.688 1.00 96.50 444 ILE A CA 1
ATOM 3426 C C . ILE A 1 444 ? 7.183 -8.478 15.654 1.00 96.50 444 ILE A C 1
ATOM 3428 O O . ILE A 1 444 ? 8.336 -8.287 15.267 1.00 96.50 444 ILE A O 1
ATOM 3432 N N . ASN A 1 445 ? 6.410 -9.452 15.168 1.00 96.75 445 ASN A N 1
ATOM 3433 C CA . ASN A 1 445 ? 6.821 -10.289 14.045 1.00 96.75 445 ASN A CA 1
ATOM 3434 C C . ASN A 1 445 ? 6.691 -9.505 12.729 1.00 96.75 445 ASN A C 1
ATOM 3436 O O . ASN A 1 445 ? 5.602 -9.036 12.397 1.00 96.75 445 ASN A O 1
ATOM 3440 N N . VAL A 1 446 ? 7.778 -9.363 11.974 1.00 98.56 446 VAL A N 1
ATOM 3441 C CA . VAL A 1 446 ? 7.832 -8.599 10.723 1.00 98.56 446 VAL A CA 1
ATOM 3442 C C . VAL A 1 446 ? 8.162 -9.521 9.556 1.00 98.56 446 VAL A C 1
ATOM 3444 O O . VAL A 1 446 ? 9.219 -10.156 9.513 1.00 98.56 446 VAL A O 1
ATOM 3447 N N . ALA A 1 447 ? 7.275 -9.538 8.563 1.00 98.69 447 ALA A N 1
ATOM 3448 C CA . ALA A 1 447 ? 7.454 -10.322 7.350 1.00 98.69 447 ALA A CA 1
ATOM 3449 C C . ALA A 1 447 ? 7.526 -9.423 6.116 1.00 98.69 447 ALA A C 1
ATOM 3451 O O . ALA A 1 447 ? 6.542 -8.791 5.737 1.00 98.69 447 ALA A O 1
ATOM 3452 N N . LEU A 1 448 ? 8.698 -9.381 5.484 1.00 98.88 448 LEU A N 1
ATOM 3453 C CA . LEU A 1 448 ? 8.930 -8.660 4.238 1.00 98.88 448 LEU A CA 1
ATOM 3454 C C . LEU A 1 448 ? 8.836 -9.641 3.062 1.00 98.88 448 LEU A C 1
ATOM 3456 O O . LEU A 1 448 ? 9.572 -10.627 3.034 1.00 98.88 448 LEU A O 1
ATOM 3460 N N . MET A 1 449 ? 7.959 -9.393 2.088 1.00 98.56 449 MET A N 1
ATOM 3461 C CA . MET A 1 449 ? 7.724 -10.303 0.955 1.00 98.56 449 MET A CA 1
ATOM 3462 C C . MET A 1 449 ? 7.729 -9.535 -0.356 1.00 98.56 449 MET A C 1
ATOM 3464 O O . MET A 1 449 ? 6.965 -8.592 -0.494 1.00 98.56 449 MET A O 1
ATOM 3468 N N . TYR A 1 450 ? 8.559 -9.939 -1.315 1.00 98.69 450 TYR A N 1
ATOM 3469 C CA . TYR A 1 450 ? 8.716 -9.207 -2.570 1.00 98.69 450 TYR A CA 1
ATOM 3470 C C . TYR A 1 450 ? 8.667 -10.127 -3.784 1.00 98.69 450 TYR A C 1
ATOM 3472 O O . TYR A 1 450 ? 9.454 -11.071 -3.874 1.00 98.69 450 TYR A O 1
ATOM 3480 N N . GLY A 1 451 ? 7.790 -9.825 -4.735 1.00 98.31 451 GLY A N 1
ATOM 3481 C CA . GLY A 1 451 ? 7.785 -10.398 -6.070 1.00 98.31 451 GLY A CA 1
ATOM 3482 C C . GLY A 1 451 ? 9.045 -10.010 -6.840 1.00 98.31 451 GLY A C 1
ATOM 3483 O O . GLY A 1 451 ? 9.437 -8.845 -6.905 1.00 98.31 451 GLY A O 1
ATOM 3484 N N . ASP A 1 452 ? 9.717 -10.994 -7.432 1.00 97.69 452 ASP A N 1
ATOM 3485 C CA . ASP A 1 452 ? 11.009 -10.776 -8.081 1.00 97.69 452 ASP A CA 1
ATOM 3486 C C . ASP A 1 452 ? 10.943 -10.090 -9.461 1.00 97.69 452 ASP A C 1
ATOM 3488 O O . ASP A 1 452 ? 11.994 -9.826 -10.049 1.00 97.69 452 ASP A O 1
ATOM 3492 N N . ARG A 1 453 ? 9.742 -9.761 -9.959 1.00 96.44 453 ARG A N 1
ATOM 3493 C CA . ARG A 1 453 ? 9.499 -8.973 -11.185 1.00 96.44 453 ARG A CA 1
ATOM 3494 C C . ARG A 1 453 ? 9.082 -7.529 -10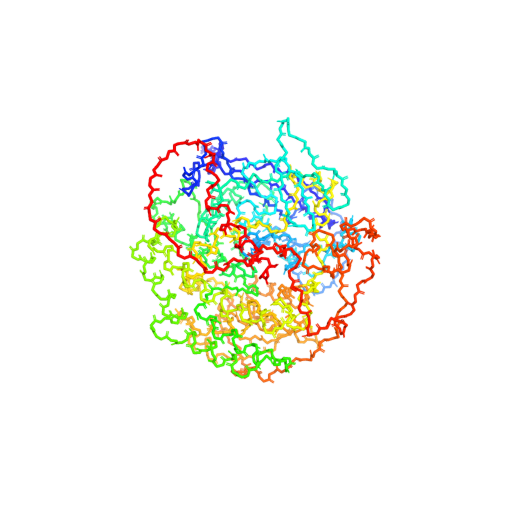.926 1.00 96.44 453 ARG A C 1
ATOM 3496 O O . ARG A 1 453 ? 9.022 -6.754 -11.881 1.00 96.44 453 ARG A O 1
ATOM 3503 N N . ASP A 1 454 ? 8.760 -7.182 -9.684 1.00 97.81 454 ASP A N 1
ATOM 3504 C CA . ASP A 1 454 ? 8.338 -5.831 -9.334 1.00 97.81 454 ASP A CA 1
ATOM 3505 C C . ASP A 1 454 ? 9.520 -4.861 -9.444 1.00 97.81 454 ASP A C 1
ATOM 3507 O O . ASP A 1 454 ? 10.550 -5.058 -8.797 1.00 97.81 454 ASP A O 1
ATOM 3511 N N . TYR A 1 455 ? 9.377 -3.811 -10.252 1.00 97.50 455 TYR A N 1
ATOM 3512 C CA . TYR A 1 455 ? 10.328 -2.702 -10.274 1.00 97.50 455 TYR A CA 1
ATOM 3513 C C . TYR A 1 455 ? 9.942 -1.625 -9.249 1.00 97.50 455 TYR A C 1
ATOM 3515 O O . TYR A 1 455 ? 10.821 -1.072 -8.573 1.00 97.50 455 TYR A O 1
ATOM 3523 N N . GLN A 1 456 ? 8.638 -1.358 -9.115 1.00 95.56 456 GLN A N 1
ATOM 3524 C CA . GLN A 1 456 ? 8.062 -0.250 -8.363 1.00 95.56 456 GLN A CA 1
ATOM 3525 C C . GLN A 1 456 ? 8.529 -0.234 -6.909 1.00 95.56 456 GLN A C 1
ATOM 3527 O O . GLN A 1 456 ? 8.992 0.804 -6.437 1.00 95.56 456 GLN A O 1
ATOM 3532 N N . CYS A 1 457 ? 8.465 -1.377 -6.226 1.00 97.31 457 CYS A N 1
ATOM 3533 C CA . CYS A 1 457 ? 9.022 -1.577 -4.893 1.00 97.31 457 CYS A CA 1
ATOM 3534 C C . CYS A 1 457 ? 9.896 -2.842 -4.892 1.00 97.31 457 CYS A C 1
ATOM 3536 O O . CYS A 1 457 ? 9.670 -3.779 -4.138 1.00 97.31 457 CYS A O 1
ATOM 3538 N N . ASN A 1 458 ? 10.909 -2.865 -5.762 1.00 97.62 458 ASN A N 1
ATOM 3539 C CA . ASN A 1 458 ? 11.709 -4.056 -6.053 1.00 97.62 458 ASN A CA 1
ATOM 3540 C C . ASN A 1 458 ? 12.378 -4.739 -4.844 1.00 97.62 458 ASN A C 1
ATOM 3542 O O . ASN A 1 458 ? 12.852 -4.105 -3.894 1.00 97.62 458 ASN A O 1
ATOM 3546 N N . TRP A 1 459 ? 12.540 -6.061 -4.965 1.00 98.12 459 TRP A N 1
ATOM 3547 C CA . TRP A 1 459 ? 13.144 -6.911 -3.935 1.00 98.12 459 TRP A CA 1
ATOM 3548 C C . TRP A 1 459 ? 14.614 -6.580 -3.621 1.00 98.12 459 TRP A C 1
ATOM 3550 O O . TRP A 1 459 ? 15.053 -6.844 -2.506 1.00 98.12 459 TRP A O 1
ATOM 3560 N N . TYR A 1 460 ? 15.376 -5.958 -4.534 1.00 97.81 460 TYR A N 1
ATOM 3561 C CA . TYR A 1 460 ? 16.743 -5.496 -4.232 1.00 97.81 460 TYR A CA 1
ATOM 3562 C C . TYR A 1 460 ? 16.719 -4.349 -3.215 1.00 97.81 460 TYR A C 1
ATOM 3564 O O . TYR A 1 460 ? 17.525 -4.316 -2.285 1.00 97.81 460 TYR A O 1
ATOM 3572 N N . GLY A 1 461 ? 15.793 -3.400 -3.377 1.00 97.75 461 GLY A N 1
ATOM 3573 C CA . GLY A 1 461 ? 15.536 -2.341 -2.405 1.00 97.75 461 GLY A CA 1
ATOM 3574 C C . GLY A 1 461 ? 15.027 -2.907 -1.079 1.00 97.75 461 GLY A C 1
ATOM 3575 O O . GLY A 1 461 ? 15.539 -2.538 -0.021 1.00 97.75 461 GLY A O 1
ATOM 3576 N N . GLY A 1 462 ? 14.089 -3.855 -1.137 1.00 98.00 462 GLY A N 1
ATOM 3577 C CA . GLY A 1 462 ? 13.582 -4.567 0.037 1.00 98.00 462 GLY A CA 1
ATOM 3578 C C . GLY A 1 462 ? 14.672 -5.311 0.817 1.00 98.00 462 GLY A C 1
ATOM 3579 O O . GLY A 1 462 ? 14.742 -5.202 2.044 1.00 98.00 462 GLY A O 1
ATOM 3580 N N . GLU A 1 463 ? 15.577 -6.015 0.126 1.00 98.19 463 GLU A N 1
ATOM 3581 C CA . GLU A 1 463 ? 16.692 -6.712 0.771 1.00 98.19 463 GLU A CA 1
ATOM 3582 C C . GLU A 1 463 ? 17.620 -5.702 1.447 1.00 98.19 463 GLU A C 1
ATOM 3584 O O . GLU A 1 463 ? 17.985 -5.892 2.610 1.00 98.19 463 GLU A O 1
ATOM 3589 N N . ARG A 1 464 ? 17.965 -4.611 0.747 1.00 97.62 464 ARG A N 1
ATOM 3590 C CA . ARG A 1 464 ? 18.795 -3.524 1.286 1.00 97.62 464 ARG A CA 1
ATOM 3591 C C . ARG A 1 464 ? 18.214 -2.948 2.568 1.00 97.62 464 ARG A C 1
ATOM 3593 O O . ARG A 1 464 ? 18.976 -2.760 3.511 1.00 97.62 464 ARG A O 1
ATOM 3600 N N . ILE A 1 465 ? 16.897 -2.731 2.624 1.00 97.94 465 ILE A N 1
ATOM 3601 C CA . ILE A 1 465 ? 16.215 -2.346 3.865 1.00 97.94 465 ILE A CA 1
ATOM 3602 C C . ILE A 1 465 ? 16.483 -3.401 4.935 1.00 97.94 465 ILE A C 1
ATOM 3604 O O . ILE A 1 465 ? 17.095 -3.069 5.945 1.00 97.94 465 ILE A O 1
ATOM 3608 N N . SER A 1 466 ? 16.116 -4.663 4.687 1.00 97.94 466 SER A N 1
ATOM 3609 C CA . SER A 1 466 ? 16.191 -5.737 5.689 1.00 97.94 466 SER A CA 1
ATOM 3610 C C . SER A 1 466 ? 17.574 -5.884 6.342 1.00 97.94 466 SER A C 1
ATOM 3612 O O . SER A 1 466 ? 17.665 -6.109 7.545 1.00 97.94 466 SER A O 1
ATOM 3614 N N . VAL A 1 467 ? 18.664 -5.715 5.580 1.00 97.00 467 VAL A N 1
ATOM 3615 C CA . VAL A 1 467 ? 20.039 -5.847 6.100 1.00 97.00 467 VAL A CA 1
ATOM 3616 C C . VAL A 1 467 ? 20.583 -4.560 6.718 1.00 97.00 467 VAL A C 1
ATOM 3618 O O . VAL A 1 467 ? 21.571 -4.617 7.453 1.00 97.00 467 VAL A O 1
ATOM 3621 N N . SER A 1 468 ? 19.967 -3.415 6.410 1.00 96.38 468 SER A N 1
ATOM 3622 C CA . SER A 1 468 ? 20.365 -2.100 6.927 1.00 96.38 468 SER A CA 1
ATOM 3623 C C . SER A 1 468 ? 19.810 -1.792 8.317 1.00 96.38 468 SER A C 1
ATOM 3625 O O . SER A 1 468 ? 20.386 -0.948 8.994 1.00 96.38 468 SER A O 1
ATOM 3627 N N . LEU A 1 469 ? 18.749 -2.490 8.740 1.00 97.38 469 LEU A N 1
ATOM 3628 C CA . LEU A 1 469 ? 18.094 -2.278 10.032 1.00 97.38 469 LEU A CA 1
ATOM 3629 C C . LEU A 1 469 ? 19.051 -2.513 11.211 1.00 97.38 469 LEU A C 1
ATOM 3631 O O . LEU A 1 469 ? 19.789 -3.508 11.246 1.00 97.38 469 LEU A O 1
ATOM 3635 N N . ASP A 1 470 ? 18.977 -1.630 12.203 1.00 96.31 470 ASP A N 1
ATOM 3636 C CA . ASP A 1 470 ? 19.696 -1.704 13.474 1.00 96.31 470 ASP A CA 1
ATOM 3637 C C . ASP A 1 470 ? 18.733 -1.961 14.644 1.00 96.31 470 ASP A C 1
ATOM 3639 O O . ASP A 1 470 ? 18.334 -1.063 15.376 1.00 96.31 470 ASP A O 1
ATOM 3643 N N . PHE A 1 471 ? 18.334 -3.224 14.788 1.00 94.94 471 PHE A N 1
ATOM 3644 C CA . PHE A 1 471 ? 17.522 -3.747 15.894 1.00 94.94 471 PHE A CA 1
ATOM 3645 C C . PHE A 1 471 ? 18.317 -4.792 16.692 1.00 94.94 471 PHE A C 1
ATOM 3647 O O . PHE A 1 471 ? 19.369 -5.261 16.233 1.00 94.94 471 PHE A O 1
ATOM 3654 N N . LEU A 1 472 ? 17.802 -5.213 17.854 1.00 92.62 472 LEU A N 1
ATOM 3655 C CA . LEU A 1 472 ? 18.508 -6.084 18.810 1.00 92.62 472 LEU A CA 1
ATOM 3656 C C . LEU A 1 472 ? 19.201 -7.316 18.181 1.00 92.62 472 LEU A C 1
ATOM 3658 O O . LEU A 1 472 ? 20.364 -7.590 18.483 1.00 92.62 472 LEU A O 1
ATOM 3662 N N . SER A 1 473 ? 18.522 -8.031 17.276 1.00 93.62 473 SER A N 1
ATOM 3663 C CA . SER A 1 473 ? 19.031 -9.259 16.629 1.00 93.62 473 SER A CA 1
ATOM 3664 C C . SER A 1 473 ? 19.519 -9.049 15.187 1.00 93.62 473 SER A C 1
ATOM 3666 O O . SER A 1 473 ? 19.717 -10.009 14.433 1.00 93.62 473 SER A O 1
ATOM 3668 N N . SER A 1 474 ? 19.772 -7.800 14.787 1.00 96.69 474 SER A N 1
ATOM 3669 C CA . SER A 1 474 ? 20.133 -7.444 13.408 1.00 96.69 474 SER A CA 1
ATOM 3670 C C . SER A 1 474 ? 21.401 -8.137 12.904 1.00 96.69 474 SER A C 1
ATOM 3672 O O . SER A 1 474 ? 21.484 -8.538 11.742 1.00 96.69 474 SER A O 1
ATOM 3674 N N . GLN A 1 475 ? 22.393 -8.348 13.773 1.00 97.25 475 GLN A N 1
ATOM 3675 C CA . GLN A 1 475 ? 23.637 -9.012 13.384 1.00 97.25 475 GLN A CA 1
ATOM 3676 C C . GLN A 1 475 ? 23.446 -10.502 13.085 1.00 97.25 475 GLN A C 1
ATOM 3678 O O . GLN A 1 475 ? 24.113 -11.039 12.197 1.00 97.25 475 GLN A O 1
ATOM 3683 N N . ALA A 1 476 ? 22.554 -11.168 13.815 1.00 97.38 476 ALA A N 1
ATOM 3684 C CA . ALA A 1 476 ? 22.211 -12.558 13.563 1.00 97.38 476 ALA A CA 1
ATOM 3685 C C . ALA A 1 476 ? 21.386 -12.683 12.273 1.00 97.38 476 ALA A C 1
ATOM 3687 O O . ALA A 1 476 ? 21.735 -13.500 11.423 1.00 97.38 476 ALA A O 1
ATOM 3688 N N . PHE A 1 477 ? 20.434 -11.773 12.032 1.00 98.12 477 PHE A N 1
ATOM 3689 C CA . PHE A 1 477 ? 19.724 -11.689 10.751 1.00 98.12 477 PHE A CA 1
ATOM 3690 C C . PHE A 1 477 ? 20.676 -11.478 9.561 1.00 98.12 477 PHE A C 1
ATOM 3692 O O . PHE A 1 477 ? 20.630 -12.232 8.593 1.00 98.12 477 PHE A O 1
ATOM 3699 N N . ARG A 1 478 ? 21.626 -10.533 9.646 1.00 97.69 478 ARG A N 1
ATOM 3700 C CA . ARG A 1 478 ? 22.665 -10.326 8.609 1.00 97.69 478 ARG A CA 1
ATOM 3701 C C . ARG A 1 478 ? 23.548 -11.559 8.371 1.00 97.69 478 ARG A C 1
ATOM 3703 O O . ARG A 1 478 ? 24.193 -11.669 7.325 1.00 97.69 478 ARG A O 1
ATOM 3710 N N . ASN A 1 479 ? 23.634 -12.460 9.349 1.00 97.81 479 ASN A N 1
ATOM 3711 C CA . ASN A 1 479 ? 24.400 -13.696 9.253 1.00 97.81 479 ASN A CA 1
ATOM 3712 C C . ASN A 1 479 ? 23.604 -14.883 8.699 1.00 97.81 479 ASN A C 1
ATOM 3714 O O . ASN A 1 479 ? 24.245 -15.832 8.237 1.00 97.81 479 ASN A O 1
ATOM 3718 N N . ALA A 1 480 ? 22.271 -14.813 8.708 1.00 98.31 480 ALA A N 1
ATOM 3719 C CA . ALA A 1 480 ? 21.393 -15.843 8.175 1.00 98.31 480 ALA A CA 1
ATOM 3720 C C . ALA A 1 480 ? 21.554 -15.994 6.651 1.00 98.31 480 ALA A C 1
ATOM 3722 O O . ALA A 1 480 ? 21.753 -15.024 5.904 1.00 98.31 480 ALA A O 1
ATOM 3723 N N . GLY A 1 481 ? 21.490 -17.242 6.192 1.00 98.44 481 GLY A N 1
ATOM 3724 C CA . GLY A 1 481 ? 21.505 -17.595 4.774 1.00 98.44 481 GLY A CA 1
ATOM 3725 C C . GLY A 1 481 ? 20.095 -17.694 4.200 1.00 98.44 481 GLY A C 1
ATOM 3726 O O . GLY A 1 481 ? 19.119 -17.741 4.942 1.00 98.44 481 GLY A O 1
ATOM 3727 N N . TYR A 1 482 ? 19.986 -17.748 2.876 1.00 98.75 482 TYR A N 1
ATOM 3728 C CA . TYR A 1 482 ? 18.720 -17.975 2.188 1.00 98.75 482 TYR A CA 1
ATOM 3729 C C . TYR A 1 482 ? 18.362 -19.462 2.139 1.00 98.75 482 TYR A C 1
ATOM 3731 O O . TYR A 1 482 ? 19.117 -20.263 1.587 1.00 98.75 482 TYR A O 1
ATOM 3739 N N . ALA A 1 483 ? 17.180 -19.801 2.646 1.00 98.56 483 ALA A N 1
ATOM 3740 C CA . ALA A 1 483 ? 16.570 -21.122 2.558 1.00 98.56 483 ALA A CA 1
ATOM 3741 C C . ALA A 1 483 ? 15.413 -21.131 1.537 1.00 98.56 483 ALA A C 1
ATOM 3743 O O . ALA A 1 483 ? 14.794 -20.090 1.300 1.00 98.56 483 ALA A O 1
ATOM 3744 N N . PRO A 1 484 ? 15.090 -22.281 0.919 1.00 98.31 484 PRO A N 1
ATOM 3745 C CA . PRO A 1 484 ? 13.942 -22.388 0.025 1.00 98.31 484 PRO A CA 1
ATOM 3746 C C . PRO A 1 484 ? 12.618 -22.271 0.788 1.00 98.31 484 PRO A C 1
ATOM 3748 O O . PRO A 1 484 ? 12.428 -22.909 1.823 1.00 98.31 484 PRO A O 1
ATOM 3751 N N . ILE A 1 485 ? 11.674 -21.511 0.231 1.00 98.62 485 ILE A N 1
ATOM 3752 C CA . ILE A 1 485 ? 10.289 -21.466 0.707 1.00 98.62 485 ILE A CA 1
ATOM 3753 C C . ILE A 1 485 ? 9.559 -22.683 0.143 1.00 98.62 485 ILE A C 1
ATOM 3755 O O . ILE A 1 485 ? 9.133 -22.699 -1.017 1.00 98.62 485 ILE A O 1
ATOM 3759 N N . ILE A 1 486 ? 9.388 -23.709 0.969 1.00 97.56 486 ILE A N 1
ATOM 3760 C CA . ILE A 1 486 ? 8.645 -24.912 0.603 1.00 97.56 486 ILE A CA 1
ATOM 3761 C C . ILE A 1 486 ? 7.156 -24.581 0.654 1.00 97.56 486 ILE A C 1
ATOM 3763 O O . ILE A 1 486 ? 6.601 -24.369 1.729 1.00 97.56 486 ILE A O 1
ATOM 3767 N N . THR A 1 487 ? 6.502 -24.500 -0.505 1.00 93.38 487 THR A N 1
ATOM 3768 C CA . THR A 1 487 ? 5.055 -24.217 -0.578 1.00 93.38 487 THR A CA 1
ATOM 3769 C C . THR A 1 487 ? 4.249 -25.510 -0.467 1.00 93.38 487 THR A C 1
ATOM 3771 O O . THR A 1 487 ? 3.270 -25.581 0.274 1.00 93.38 487 THR A O 1
ATOM 3774 N N . ASN A 1 488 ? 4.698 -26.553 -1.169 1.00 90.19 488 ASN A N 1
ATOM 3775 C CA . ASN A 1 488 ? 4.164 -27.909 -1.090 1.00 90.19 488 ASN A CA 1
ATOM 3776 C C . ASN A 1 488 ? 5.272 -28.932 -1.409 1.00 90.19 488 ASN A C 1
ATOM 3778 O O . ASN A 1 488 ? 6.426 -28.565 -1.621 1.00 90.19 488 ASN A O 1
ATOM 3782 N N . ALA A 1 489 ? 4.927 -30.223 -1.466 1.00 88.94 489 ALA A N 1
ATOM 3783 C CA . ALA A 1 489 ? 5.890 -31.312 -1.663 1.00 88.94 489 ALA A CA 1
ATOM 3784 C C . ALA A 1 489 ? 6.709 -31.228 -2.968 1.00 88.94 489 ALA A C 1
ATOM 3786 O O . ALA A 1 489 ? 7.742 -31.885 -3.082 1.00 88.94 489 ALA A O 1
ATOM 3787 N N . THR A 1 490 ? 6.246 -30.462 -3.959 1.00 91.50 490 THR A N 1
ATOM 3788 C CA . THR A 1 490 ? 6.845 -30.393 -5.300 1.00 91.50 490 THR A CA 1
ATOM 3789 C C . THR A 1 490 ? 7.257 -28.989 -5.732 1.00 91.50 490 THR A C 1
ATOM 3791 O O . THR A 1 490 ? 7.905 -28.857 -6.766 1.00 91.50 490 THR A O 1
ATOM 3794 N N . TYR A 1 491 ? 6.892 -27.948 -4.978 1.00 94.50 491 TYR A N 1
ATOM 3795 C CA . TYR A 1 491 ? 7.057 -26.560 -5.401 1.00 94.50 491 TYR A CA 1
ATOM 3796 C C . TYR A 1 491 ? 7.753 -25.702 -4.344 1.00 94.50 491 TYR A C 1
ATOM 3798 O O . TYR A 1 491 ? 7.363 -25.677 -3.170 1.00 94.50 491 TYR A O 1
ATOM 3806 N N . GLN A 1 492 ? 8.767 -24.968 -4.801 1.00 96.00 492 GLN A N 1
ATOM 3807 C CA . GLN A 1 492 ? 9.454 -23.930 -4.042 1.00 96.00 492 GLN A CA 1
ATOM 3808 C C . GLN A 1 492 ? 9.005 -22.572 -4.581 1.00 96.00 492 GLN A C 1
ATOM 3810 O O . GLN A 1 492 ? 9.240 -22.263 -5.746 1.00 96.00 492 GLN A O 1
ATOM 3815 N N . GLY A 1 493 ? 8.345 -21.783 -3.736 1.00 96.81 493 GLY A N 1
ATOM 3816 C CA . GLY A 1 493 ? 7.740 -20.509 -4.142 1.00 96.81 493 GLY A CA 1
ATOM 3817 C C . GLY A 1 493 ? 8.707 -19.326 -4.122 1.00 96.81 493 GLY A C 1
ATOM 3818 O O . GLY A 1 493 ? 8.352 -18.224 -4.531 1.00 96.81 493 GLY A O 1
ATOM 3819 N N . GLY A 1 494 ? 9.924 -19.533 -3.621 1.00 98.12 494 GLY A N 1
ATOM 3820 C CA . GLY A 1 494 ? 10.884 -18.460 -3.428 1.00 98.12 494 GLY A CA 1
ATOM 3821 C C . GLY A 1 494 ? 12.017 -18.833 -2.484 1.00 98.12 494 GLY A C 1
ATOM 3822 O O . GLY A 1 494 ? 12.239 -20.007 -2.171 1.00 98.12 494 GLY A O 1
ATOM 3823 N N . LEU A 1 495 ? 12.706 -17.804 -2.004 1.00 98.75 495 LEU A N 1
ATOM 3824 C CA . LEU A 1 495 ? 13.801 -17.896 -1.045 1.00 98.75 495 LEU A CA 1
ATOM 3825 C C . LEU A 1 495 ? 13.538 -16.959 0.127 1.00 98.75 495 LEU A C 1
ATOM 3827 O O . LEU A 1 495 ? 13.052 -15.848 -0.075 1.00 98.75 495 LEU A O 1
ATOM 3831 N N . VAL A 1 496 ? 13.912 -17.378 1.331 1.00 98.81 496 VAL A N 1
ATOM 3832 C CA . VAL A 1 496 ? 13.763 -16.575 2.544 1.00 98.81 496 VAL A CA 1
ATOM 3833 C C . VAL A 1 496 ? 15.052 -16.523 3.351 1.00 98.81 496 VAL A C 1
ATOM 3835 O O . VAL A 1 496 ? 15.716 -17.540 3.544 1.00 98.81 496 VAL A O 1
ATOM 3838 N N . ARG A 1 497 ? 15.396 -15.326 3.827 1.00 98.62 497 ARG A N 1
ATOM 3839 C CA . ARG A 1 497 ? 16.336 -15.102 4.927 1.00 98.62 497 ARG A CA 1
ATOM 3840 C C . ARG A 1 497 ? 15.516 -14.751 6.161 1.00 98.62 497 ARG A C 1
ATOM 3842 O O . ARG A 1 497 ? 14.731 -13.808 6.114 1.00 98.62 497 ARG A O 1
ATOM 3849 N N . GLU A 1 498 ? 15.711 -15.461 7.259 1.00 98.62 498 GLU A N 1
ATOM 3850 C CA . GLU A 1 498 ? 14.944 -15.250 8.484 1.00 98.62 498 GLU A CA 1
ATOM 3851 C C . GLU A 1 498 ? 15.812 -15.458 9.722 1.00 98.62 498 GLU A C 1
ATOM 3853 O O . GLU A 1 498 ? 16.652 -16.360 9.779 1.00 98.62 498 GLU A O 1
ATOM 3858 N N . HIS A 1 499 ? 15.599 -14.601 10.716 1.00 97.81 499 HIS A N 1
ATOM 3859 C CA . HIS A 1 499 ? 16.101 -14.807 12.063 1.00 97.81 499 HIS A CA 1
ATOM 3860 C C . HIS A 1 499 ? 15.166 -14.161 13.083 1.00 97.81 499 HIS A C 1
ATOM 3862 O O . HIS A 1 499 ? 14.875 -12.965 12.985 1.00 97.81 499 HIS A O 1
ATOM 3868 N N . GLY A 1 500 ? 14.748 -14.943 14.080 1.00 94.19 500 GLY A N 1
ATOM 3869 C CA . GLY A 1 500 ? 13.802 -14.497 15.099 1.00 94.19 500 GLY A CA 1
ATOM 3870 C C . GLY A 1 500 ? 12.549 -13.884 14.468 1.00 94.19 500 GLY A C 1
ATOM 3871 O O . GLY A 1 500 ? 11.892 -14.513 13.646 1.00 94.19 500 GLY A O 1
ATOM 3872 N N . ASN A 1 501 ? 12.258 -12.632 14.821 1.00 95.00 501 ASN A N 1
ATOM 3873 C CA . ASN A 1 501 ? 11.050 -11.916 14.403 1.00 95.00 501 ASN A CA 1
ATOM 3874 C C . ASN A 1 501 ? 11.157 -11.189 13.051 1.00 95.00 501 ASN A C 1
ATOM 3876 O O . ASN A 1 501 ? 10.235 -10.459 12.697 1.00 95.00 501 ASN A O 1
ATOM 3880 N N . LEU A 1 502 ? 12.265 -11.315 12.311 1.00 98.25 502 LEU A N 1
ATOM 3881 C CA . LEU A 1 502 ? 12.407 -10.688 10.995 1.00 98.25 502 LEU A CA 1
ATOM 3882 C C . LEU A 1 502 ? 12.627 -11.739 9.911 1.00 98.25 502 LEU A C 1
ATOM 3884 O O . LEU A 1 502 ? 13.575 -12.527 9.971 1.00 98.25 502 LEU A O 1
ATOM 3888 N N . SER A 1 503 ? 11.809 -11.665 8.864 1.00 98.69 503 SER A N 1
ATOM 3889 C CA . SER A 1 503 ? 11.991 -12.425 7.629 1.00 98.69 503 SER A CA 1
ATOM 3890 C C . SER A 1 503 ? 11.986 -11.521 6.394 1.00 98.69 503 SER A C 1
ATOM 3892 O O . SER A 1 503 ? 11.261 -10.527 6.320 1.00 98.69 503 SER A O 1
ATOM 3894 N N . PHE A 1 504 ? 12.804 -11.885 5.408 1.00 98.81 504 PHE A N 1
ATOM 3895 C CA . PHE A 1 504 ? 12.839 -11.295 4.075 1.00 98.81 504 PHE A CA 1
ATOM 3896 C C . PHE A 1 504 ? 12.704 -12.392 3.021 1.00 98.81 504 PHE A C 1
ATOM 3898 O O . PHE A 1 504 ? 13.566 -13.266 2.914 1.00 98.81 504 PHE A O 1
ATOM 3905 N N . SER A 1 505 ? 11.630 -12.326 2.239 1.00 98.81 505 SER A N 1
ATOM 3906 C CA . SER A 1 505 ? 11.270 -13.313 1.228 1.00 98.81 505 SER A CA 1
ATOM 3907 C C . SER A 1 505 ? 11.322 -12.716 -0.173 1.00 98.81 505 SER A C 1
ATOM 3909 O O . SER A 1 505 ? 10.656 -11.721 -0.460 1.00 98.81 505 SER A O 1
ATOM 3911 N N . ARG A 1 506 ? 12.055 -13.380 -1.066 1.00 98.56 506 ARG A N 1
ATOM 3912 C CA . ARG A 1 506 ? 11.974 -13.190 -2.515 1.00 98.56 506 ARG A CA 1
ATOM 3913 C C . ARG A 1 506 ? 11.015 -14.233 -3.085 1.00 98.56 506 ARG A C 1
ATOM 3915 O O . ARG A 1 506 ? 11.300 -15.426 -3.004 1.00 98.56 506 ARG A O 1
ATOM 3922 N N . ILE A 1 507 ? 9.917 -13.785 -3.678 1.00 98.50 507 ILE A N 1
ATOM 3923 C CA . ILE A 1 507 ? 8.860 -14.609 -4.265 1.00 98.50 507 ILE A CA 1
ATOM 3924 C C . ILE A 1 507 ? 9.104 -14.725 -5.766 1.00 98.50 507 ILE A C 1
ATOM 3926 O O . ILE A 1 507 ? 9.215 -13.720 -6.469 1.00 98.50 507 ILE A O 1
ATOM 3930 N N . PHE A 1 508 ? 9.223 -15.953 -6.260 1.00 98.00 508 PHE A N 1
ATOM 3931 C CA . PHE A 1 508 ? 9.533 -16.188 -7.665 1.00 98.00 508 PHE A CA 1
ATOM 3932 C C . PHE A 1 508 ? 8.327 -15.946 -8.569 1.00 98.00 508 PHE A C 1
ATOM 3934 O O . PHE A 1 508 ? 7.191 -16.252 -8.213 1.00 98.00 508 PHE A O 1
ATOM 3941 N N . GLN A 1 509 ? 8.598 -15.488 -9.794 1.00 96.50 509 GLN A N 1
ATOM 3942 C CA . GLN A 1 509 ? 7.604 -15.386 -10.866 1.00 96.50 509 GLN A CA 1
ATOM 3943 C C . GLN A 1 509 ? 6.417 -14.485 -10.487 1.00 96.50 509 GLN A C 1
ATOM 3945 O O . GLN A 1 509 ? 5.282 -14.762 -10.874 1.00 96.50 509 GLN A O 1
ATOM 3950 N N . ALA A 1 510 ? 6.683 -13.421 -9.725 1.00 97.12 510 ALA A N 1
ATOM 3951 C CA . ALA A 1 510 ? 5.666 -12.517 -9.204 1.00 97.12 510 ALA A CA 1
ATOM 3952 C C . ALA A 1 510 ? 6.045 -11.052 -9.436 1.00 97.12 510 ALA A C 1
ATOM 3954 O O . ALA A 1 510 ? 7.170 -10.654 -9.142 1.00 97.12 510 ALA A O 1
ATOM 3955 N N . GLY A 1 511 ? 5.111 -10.267 -9.973 1.00 96.19 511 GLY A N 1
ATOM 3956 C CA . GLY A 1 511 ? 5.194 -8.806 -9.998 1.00 96.19 511 GLY A CA 1
ATOM 3957 C C . GLY A 1 511 ? 4.639 -8.182 -8.719 1.00 96.19 511 GLY A C 1
ATOM 3958 O O . GLY A 1 511 ? 4.464 -8.861 -7.708 1.00 96.19 511 GLY A O 1
ATOM 3959 N N . HIS A 1 512 ? 4.337 -6.892 -8.797 1.00 96.69 512 HIS A N 1
ATOM 3960 C CA . HIS A 1 512 ? 3.740 -6.106 -7.727 1.00 96.69 512 HIS A CA 1
ATOM 3961 C C . HIS A 1 512 ? 2.365 -6.661 -7.341 1.00 96.69 512 HIS A C 1
ATOM 3963 O O . HIS A 1 512 ? 1.535 -6.941 -8.209 1.00 96.69 512 HIS A O 1
ATOM 3969 N N . GLY A 1 513 ? 2.108 -6.820 -6.043 1.00 94.12 513 GLY A N 1
ATOM 3970 C CA . GLY A 1 513 ? 0.942 -7.561 -5.571 1.00 94.12 513 GLY A CA 1
ATOM 3971 C C . GLY A 1 513 ? 1.147 -9.059 -5.769 1.00 94.12 513 GLY A C 1
ATOM 3972 O O . GLY A 1 513 ? 0.343 -9.725 -6.427 1.00 94.12 513 GLY A O 1
ATOM 3973 N N . ALA A 1 514 ? 2.231 -9.594 -5.199 1.00 96.56 514 ALA A N 1
ATOM 3974 C CA . ALA A 1 514 ? 2.679 -10.972 -5.392 1.00 96.56 514 ALA A CA 1
ATOM 3975 C C . ALA A 1 514 ? 1.587 -12.042 -5.183 1.00 96.56 514 ALA A C 1
ATOM 3977 O O . ALA A 1 514 ? 1.635 -13.099 -5.815 1.00 96.56 514 ALA A O 1
ATOM 3978 N N . ALA A 1 515 ? 0.563 -11.775 -4.361 1.00 95.00 515 ALA A N 1
ATOM 3979 C CA . ALA A 1 515 ? -0.573 -12.678 -4.145 1.00 95.00 515 ALA A CA 1
ATOM 3980 C C . ALA A 1 515 ? -1.362 -12.985 -5.427 1.00 95.00 515 ALA A C 1
ATOM 3982 O O . ALA A 1 515 ? -1.875 -14.091 -5.586 1.00 95.00 515 ALA A O 1
ATOM 3983 N N . GLY A 1 516 ? -1.429 -12.036 -6.361 1.00 93.06 516 GLY A N 1
ATOM 3984 C CA . GLY A 1 516 ? -2.087 -12.228 -7.650 1.00 93.06 516 GLY A CA 1
ATOM 3985 C C . GLY A 1 516 ? -1.328 -13.156 -8.606 1.00 93.06 516 GLY A C 1
ATOM 3986 O O . GLY A 1 516 ? -1.917 -13.719 -9.531 1.00 93.06 516 GLY A O 1
ATOM 3987 N N . TYR A 1 517 ? -0.024 -13.331 -8.381 1.00 94.94 517 TYR A N 1
ATOM 3988 C CA . TYR A 1 517 ? 0.856 -14.186 -9.180 1.00 94.94 517 TYR A CA 1
ATOM 3989 C C . TYR A 1 517 ? 1.061 -15.553 -8.524 1.00 94.94 517 TYR A C 1
ATOM 3991 O O . TYR A 1 517 ? 0.991 -16.583 -9.190 1.00 94.94 517 TYR A O 1
ATOM 3999 N N . GLN A 1 518 ? 1.294 -15.556 -7.210 1.00 96.50 518 GLN A N 1
ATOM 4000 C CA . GLN A 1 518 ? 1.636 -16.729 -6.407 1.00 96.50 518 GLN A CA 1
ATOM 4001 C C . GLN A 1 518 ? 0.677 -16.881 -5.212 1.00 96.50 518 GLN A C 1
ATOM 4003 O O . GLN A 1 518 ? 1.104 -16.792 -4.054 1.00 96.50 518 GLN A O 1
ATOM 4008 N N . PRO A 1 519 ? -0.631 -17.114 -5.448 1.00 96.06 519 PRO A N 1
ATOM 4009 C CA . PRO A 1 519 ? -1.638 -17.085 -4.389 1.00 96.06 519 PRO A CA 1
ATOM 4010 C C . PRO A 1 519 ? -1.411 -18.153 -3.315 1.00 96.06 519 PRO A C 1
ATOM 4012 O O . PRO A 1 519 ? -1.600 -17.868 -2.133 1.00 96.06 519 PRO A O 1
ATOM 4015 N N . GLU A 1 520 ? -0.978 -19.365 -3.686 1.00 96.62 520 GLU A N 1
ATOM 4016 C CA . GLU A 1 520 ? -0.689 -20.422 -2.709 1.00 96.62 520 GLU A CA 1
ATOM 4017 C C . GLU A 1 520 ? 0.513 -20.053 -1.831 1.00 96.62 520 GLU A C 1
ATOM 4019 O O . GLU A 1 520 ? 0.405 -20.095 -0.606 1.00 96.62 520 GLU A O 1
ATOM 4024 N N . THR A 1 521 ? 1.638 -19.649 -2.430 1.00 98.06 521 THR A N 1
ATOM 4025 C CA . THR A 1 521 ? 2.850 -19.266 -1.689 1.00 98.06 521 THR A CA 1
ATOM 4026 C C . THR A 1 521 ? 2.574 -18.110 -0.734 1.00 98.06 521 THR A C 1
ATOM 4028 O O . THR A 1 521 ? 2.908 -18.210 0.446 1.00 98.06 521 THR A O 1
ATOM 4031 N N . MET A 1 522 ? 1.899 -17.055 -1.198 1.00 97.81 522 MET A N 1
ATOM 4032 C CA . MET A 1 522 ? 1.569 -15.901 -0.357 1.00 97.81 522 MET A CA 1
ATOM 4033 C C . MET A 1 522 ? 0.598 -16.253 0.773 1.00 97.81 522 MET A C 1
ATOM 4035 O O . MET A 1 522 ? 0.770 -15.774 1.891 1.00 97.81 522 MET A O 1
ATOM 4039 N N . SER A 1 523 ? -0.372 -17.142 0.538 1.00 97.19 523 SER A N 1
ATOM 4040 C CA . SER A 1 523 ? -1.247 -17.650 1.605 1.00 97.19 523 SER A CA 1
ATOM 4041 C C . SER A 1 523 ? -0.471 -18.433 2.663 1.00 97.19 523 SER A C 1
ATOM 4043 O O . SER A 1 523 ? -0.704 -18.233 3.851 1.00 97.19 523 SER A O 1
ATOM 4045 N N . ARG A 1 524 ? 0.472 -19.296 2.261 1.00 96.94 524 ARG A N 1
ATOM 4046 C CA . ARG A 1 524 ? 1.293 -20.070 3.208 1.00 96.94 524 ARG A CA 1
ATOM 4047 C C . ARG A 1 524 ? 2.177 -19.170 4.060 1.00 96.94 524 ARG A C 1
ATOM 4049 O O . ARG A 1 524 ? 2.268 -19.382 5.264 1.00 96.94 524 ARG A O 1
ATOM 4056 N N . LEU A 1 525 ? 2.834 -18.190 3.445 1.00 98.38 525 LEU A N 1
ATOM 4057 C CA . LEU A 1 525 ? 3.696 -17.253 4.162 1.00 98.38 525 LEU A CA 1
ATOM 4058 C C . LEU A 1 525 ? 2.895 -16.344 5.097 1.00 98.38 525 LEU A C 1
ATOM 4060 O O . LEU A 1 525 ? 3.333 -16.101 6.217 1.00 98.38 525 LEU A O 1
ATOM 4064 N N . PHE A 1 526 ? 1.708 -15.899 4.674 1.00 97.88 526 PHE A N 1
ATOM 4065 C CA . PHE A 1 526 ? 0.780 -15.177 5.540 1.00 97.88 526 PHE A CA 1
ATOM 4066 C C . PHE A 1 526 ? 0.430 -15.988 6.788 1.00 97.88 526 PHE A C 1
ATOM 4068 O O . PHE A 1 526 ? 0.641 -15.507 7.900 1.00 97.88 526 PHE A O 1
ATOM 4075 N N . ASP A 1 527 ? -0.017 -17.237 6.619 1.00 95.75 527 ASP A N 1
ATOM 4076 C CA . ASP A 1 527 ? -0.349 -18.112 7.747 1.00 95.75 527 ASP A CA 1
ATOM 4077 C C . ASP A 1 527 ? 0.872 -18.311 8.664 1.00 95.75 527 ASP A C 1
ATOM 4079 O O . ASP A 1 527 ? 0.772 -18.177 9.884 1.00 95.75 527 ASP A O 1
ATOM 4083 N N . ARG A 1 528 ? 2.056 -18.566 8.091 1.00 97.50 528 ARG A N 1
ATOM 4084 C CA . ARG A 1 528 ? 3.300 -18.729 8.861 1.00 97.50 528 ARG A CA 1
ATOM 4085 C C . ARG A 1 528 ? 3.619 -17.494 9.699 1.00 97.50 528 ARG A C 1
ATOM 4087 O O . ARG A 1 528 ? 3.855 -17.635 10.897 1.00 97.50 528 ARG A O 1
ATOM 4094 N N . ALA A 1 529 ? 3.549 -16.297 9.116 1.00 97.69 529 ALA A N 1
ATOM 4095 C CA . ALA A 1 529 ? 3.780 -15.054 9.850 1.00 97.69 529 ALA A CA 1
ATOM 4096 C C . ALA A 1 529 ? 2.764 -14.869 10.981 1.00 97.69 529 ALA A C 1
ATOM 4098 O O . ALA A 1 529 ? 3.139 -14.598 12.122 1.00 97.69 529 ALA A O 1
ATOM 4099 N N . MET A 1 530 ? 1.480 -15.036 10.660 1.00 95.38 530 MET A N 1
ATOM 4100 C CA . MET A 1 530 ? 0.378 -14.796 11.587 1.00 95.38 530 MET A CA 1
ATOM 4101 C C . MET A 1 530 ? 0.412 -15.742 12.789 1.00 95.38 530 MET A C 1
ATOM 4103 O O . MET A 1 530 ? 0.018 -15.347 13.881 1.00 95.38 530 MET A O 1
ATOM 4107 N N . PHE A 1 531 ? 0.933 -16.959 12.612 1.00 94.44 531 PHE A N 1
ATOM 4108 C CA . PHE A 1 531 ? 1.055 -17.962 13.674 1.00 94.44 531 PHE A CA 1
ATOM 4109 C C . PHE A 1 531 ? 2.494 -18.192 14.151 1.00 94.44 531 PHE A C 1
ATOM 4111 O O . PHE A 1 531 ? 2.775 -19.229 14.756 1.00 94.44 531 PHE A O 1
ATOM 4118 N N . ARG A 1 532 ? 3.398 -17.230 13.901 1.00 94.69 532 ARG A N 1
ATOM 4119 C CA . ARG A 1 532 ? 4.805 -17.237 14.350 1.00 94.69 532 ARG A CA 1
ATOM 4120 C C . ARG A 1 532 ? 5.509 -18.570 14.061 1.00 94.69 532 ARG A C 1
ATOM 4122 O O . ARG A 1 532 ? 6.104 -19.187 14.949 1.00 94.69 532 ARG A O 1
ATOM 4129 N N . ARG A 1 533 ? 5.400 -19.031 12.817 1.00 96.88 533 ARG A N 1
ATOM 4130 C CA . ARG A 1 533 ? 6.128 -20.179 12.264 1.00 96.88 533 ARG A CA 1
ATOM 4131 C C . ARG A 1 533 ? 7.248 -19.698 11.353 1.00 96.88 533 ARG A C 1
ATOM 4133 O O . ARG A 1 533 ? 7.111 -18.637 10.752 1.00 96.88 533 ARG A O 1
ATOM 4140 N N . ASP A 1 534 ? 8.293 -20.507 11.200 1.00 98.12 534 ASP A N 1
ATOM 4141 C CA . ASP A 1 534 ? 9.342 -20.212 10.224 1.00 98.12 534 ASP A CA 1
ATOM 4142 C C . ASP A 1 534 ? 8.776 -20.101 8.803 1.00 98.12 534 ASP A C 1
ATOM 4144 O O . ASP A 1 534 ? 7.902 -20.866 8.381 1.00 98.12 534 ASP A O 1
ATOM 4148 N N . MET A 1 535 ? 9.307 -19.160 8.035 1.00 98.19 535 MET A N 1
ATOM 4149 C CA . MET A 1 535 ? 8.864 -18.873 6.676 1.00 98.19 535 MET A CA 1
ATOM 4150 C C . MET A 1 535 ? 9.301 -19.933 5.669 1.00 98.19 535 MET A C 1
ATOM 4152 O O . MET A 1 535 ? 8.632 -20.116 4.647 1.00 98.19 535 MET A O 1
ATOM 4156 N N . ALA A 1 536 ? 10.400 -20.645 5.935 1.00 98.25 536 ALA A N 1
ATOM 4157 C CA . ALA A 1 536 ? 10.957 -21.629 5.011 1.00 98.25 536 ALA A CA 1
ATOM 4158 C C . ALA A 1 536 ? 10.050 -22.866 4.878 1.00 98.25 536 ALA A C 1
ATOM 4160 O O . ALA A 1 536 ? 9.687 -23.265 3.768 1.00 98.25 536 ALA A O 1
ATOM 4161 N N . THR A 1 537 ? 9.641 -23.450 6.003 1.00 97.25 537 THR A N 1
ATOM 4162 C CA . THR A 1 537 ? 8.928 -24.736 6.071 1.00 97.25 537 THR A CA 1
ATOM 4163 C C . THR A 1 537 ? 7.558 -24.623 6.738 1.00 97.25 537 THR A C 1
ATOM 4165 O O . THR A 1 537 ? 6.603 -25.272 6.301 1.00 97.25 537 THR A O 1
ATOM 4168 N N . GLY A 1 538 ? 7.418 -23.742 7.729 1.00 96.31 538 GLY A N 1
ATOM 4169 C CA . GLY A 1 538 ? 6.236 -23.636 8.581 1.00 96.31 538 GLY A CA 1
ATOM 4170 C C . GLY A 1 538 ? 6.164 -24.699 9.682 1.00 96.31 538 GLY A C 1
ATOM 4171 O O . GLY A 1 538 ? 5.112 -24.856 10.301 1.00 96.31 538 GLY A O 1
ATOM 4172 N N . GLU A 1 539 ? 7.241 -25.453 9.910 1.00 95.81 539 GLU A N 1
ATOM 4173 C CA . GLU A 1 539 ? 7.294 -26.559 10.872 1.00 95.81 539 GLU A CA 1
ATOM 4174 C C . GLU A 1 539 ? 7.821 -26.122 12.248 1.00 95.81 539 GLU A C 1
ATOM 4176 O O . GLU A 1 539 ? 7.473 -26.727 13.265 1.00 95.81 539 GLU A O 1
ATOM 4181 N N . VAL A 1 540 ? 8.613 -25.051 12.312 1.00 96.56 540 VAL A N 1
ATOM 4182 C CA . VAL A 1 540 ? 9.249 -24.544 13.532 1.00 96.56 540 VAL A CA 1
ATOM 4183 C C . VAL A 1 540 ? 8.379 -23.469 14.179 1.00 96.56 540 VAL A C 1
ATOM 4185 O O . VAL A 1 540 ? 7.984 -22.503 13.537 1.00 96.56 540 VAL A O 1
ATOM 4188 N N . GLU A 1 541 ? 8.088 -23.619 15.474 1.00 95.06 541 GLU A N 1
ATOM 4189 C CA . GLU A 1 541 ? 7.425 -22.589 16.290 1.00 95.06 541 GLU A CA 1
ATOM 4190 C C . GLU A 1 541 ? 8.446 -21.557 16.759 1.00 95.06 541 GLU A C 1
ATOM 4192 O O . GLU A 1 541 ? 9.293 -21.866 17.600 1.00 95.06 541 GLU A O 1
ATOM 4197 N N . LEU A 1 542 ? 8.359 -20.326 16.254 1.00 93.25 542 LEU A N 1
ATOM 4198 C CA . LEU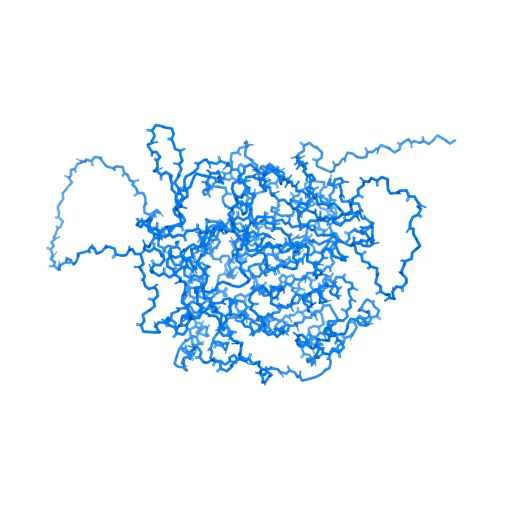 A 1 542 ? 9.295 -19.254 16.605 1.00 93.25 542 LEU A CA 1
ATOM 4199 C C . LEU A 1 542 ? 9.109 -18.798 18.056 1.00 93.25 542 LEU A C 1
ATOM 4201 O O . LEU A 1 542 ? 10.083 -18.484 18.728 1.00 93.25 542 LEU A O 1
ATOM 4205 N N . ALA A 1 543 ? 7.884 -18.883 18.589 1.00 87.38 543 ALA A N 1
ATOM 4206 C CA . ALA A 1 543 ? 7.591 -18.562 19.989 1.00 87.38 543 ALA A CA 1
ATOM 4207 C C . ALA A 1 543 ? 8.338 -19.450 21.007 1.00 87.38 543 ALA A C 1
ATOM 4209 O O . ALA A 1 543 ? 8.476 -19.070 22.164 1.00 87.38 543 ALA A O 1
ATOM 4210 N N . THR A 1 544 ? 8.807 -20.638 20.605 1.00 91.56 544 THR A N 1
ATOM 4211 C CA . THR A 1 544 ? 9.633 -21.520 21.453 1.00 91.56 544 THR A CA 1
ATOM 4212 C C . THR A 1 544 ? 11.072 -21.655 20.954 1.00 91.56 544 THR A C 1
ATOM 4214 O O . THR A 1 544 ? 11.868 -22.353 21.578 1.00 91.56 544 THR A O 1
ATOM 4217 N N . ASN A 1 545 ? 11.400 -21.036 19.819 1.00 92.75 545 ASN A N 1
ATOM 4218 C CA . ASN A 1 545 ? 12.702 -21.100 19.157 1.00 92.75 545 ASN A CA 1
ATOM 4219 C C . ASN A 1 545 ? 13.106 -19.689 18.706 1.00 92.75 545 ASN A C 1
ATOM 4221 O O . ASN A 1 545 ? 13.313 -19.445 17.521 1.00 92.75 545 ASN A O 1
ATOM 4225 N N . GLU A 1 546 ? 13.196 -18.762 19.660 1.00 87.62 546 GLU A N 1
ATOM 4226 C CA . GLU A 1 546 ? 13.420 -17.330 19.398 1.00 87.62 546 GLU A CA 1
ATOM 4227 C C . GLU A 1 546 ? 14.733 -17.055 18.636 1.00 87.62 546 GLU A C 1
ATOM 4229 O O . GLU A 1 546 ? 14.815 -16.104 17.863 1.00 87.62 546 GLU A O 1
ATOM 4234 N N . ASP A 1 547 ? 15.729 -17.937 18.779 1.00 92.31 547 ASP A N 1
ATOM 4235 C CA . ASP A 1 547 ? 17.024 -17.861 18.089 1.00 92.31 547 ASP A CA 1
ATOM 4236 C C . ASP A 1 547 ? 17.048 -18.568 16.716 1.00 92.31 547 ASP A C 1
ATOM 4238 O O . ASP A 1 547 ? 18.122 -18.732 16.126 1.00 92.31 547 ASP A O 1
ATOM 4242 N N . TYR A 1 548 ? 15.900 -19.020 16.191 1.00 97.50 548 TYR A N 1
ATOM 4243 C CA . TYR A 1 548 ? 15.821 -19.667 14.876 1.00 97.50 548 TYR A CA 1
ATOM 4244 C C . TYR A 1 548 ? 16.498 -18.811 13.797 1.00 97.50 548 TYR A C 1
ATOM 4246 O O . TYR A 1 548 ? 16.385 -17.584 13.782 1.00 97.50 548 TYR A O 1
ATOM 4254 N N . THR A 1 549 ? 17.233 -19.458 12.894 1.00 98.31 549 THR A N 1
ATOM 4255 C CA . THR A 1 549 ? 17.944 -18.801 11.796 1.00 98.31 549 THR A CA 1
ATOM 4256 C C . THR A 1 549 ? 17.923 -19.706 10.573 1.00 98.31 549 THR A C 1
ATOM 4258 O O . THR A 1 549 ? 18.111 -20.919 10.692 1.00 98.31 549 THR A O 1
ATOM 4261 N N . THR A 1 550 ? 17.714 -19.132 9.392 1.00 98.56 550 THR A N 1
ATOM 4262 C CA . THR A 1 550 ? 17.806 -19.885 8.138 1.00 98.56 550 THR A CA 1
ATOM 4263 C C . THR A 1 550 ? 19.260 -20.108 7.722 1.00 98.56 550 THR A C 1
ATOM 4265 O O . THR A 1 550 ? 20.133 -19.250 7.891 1.00 98.56 550 THR A O 1
ATOM 4268 N N . GLU A 1 551 ? 19.525 -21.264 7.114 1.00 97.94 551 GLU A N 1
ATOM 4269 C CA . GLU A 1 551 ? 20.840 -21.637 6.589 1.00 97.94 551 GLU A CA 1
ATOM 4270 C C . GLU A 1 551 ? 20.825 -21.704 5.056 1.00 97.94 551 GLU A C 1
ATOM 4272 O O . GLU A 1 551 ? 19.852 -22.145 4.449 1.00 97.94 551 GLU A O 1
ATOM 4277 N N . GLY A 1 552 ? 21.927 -21.290 4.424 1.00 97.75 552 GLY A N 1
ATOM 4278 C CA . GLY A 1 552 ? 22.087 -21.322 2.970 1.00 97.75 552 GLY A CA 1
ATOM 4279 C C . GLY A 1 552 ? 23.033 -20.239 2.438 1.00 97.75 552 GLY A C 1
ATOM 4280 O O . GLY A 1 552 ? 23.790 -19.640 3.212 1.00 97.75 552 GLY A O 1
ATOM 4281 N N . PRO A 1 553 ? 23.032 -19.977 1.119 1.00 97.56 553 PRO A N 1
ATOM 4282 C CA . PRO A 1 553 ? 23.823 -18.908 0.514 1.00 97.56 553 PRO A CA 1
ATOM 4283 C C . PRO A 1 553 ? 23.469 -17.540 1.100 1.00 97.56 553 PRO A C 1
ATOM 4285 O O . PRO A 1 553 ? 22.307 -17.248 1.361 1.00 97.56 553 PRO A O 1
ATOM 4288 N N . ARG A 1 554 ? 24.462 -16.665 1.282 1.00 95.44 554 ARG A N 1
ATOM 4289 C CA . ARG A 1 554 ? 24.210 -15.302 1.786 1.00 95.44 554 ARG A CA 1
ATOM 4290 C C . ARG A 1 554 ? 23.697 -14.342 0.719 1.00 95.44 554 ARG A C 1
ATOM 4292 O O . ARG A 1 554 ? 23.145 -13.310 1.072 1.00 95.44 554 ARG A O 1
ATOM 4299 N N . ILE A 1 555 ? 23.918 -14.654 -0.551 1.00 94.00 555 ILE A N 1
ATOM 4300 C CA . ILE A 1 555 ? 23.571 -13.823 -1.704 1.00 94.00 555 ILE A CA 1
ATOM 4301 C C . ILE A 1 555 ? 22.863 -14.731 -2.705 1.00 94.00 555 ILE A C 1
ATOM 4303 O O . ILE A 1 555 ? 23.279 -15.876 -2.868 1.00 94.00 555 ILE A O 1
ATOM 4307 N N . VAL A 1 556 ? 21.802 -14.218 -3.331 1.00 96.12 556 VAL A N 1
ATOM 4308 C CA . VAL A 1 556 ? 20.945 -14.970 -4.268 1.00 96.12 556 VAL A CA 1
ATOM 4309 C C . VAL A 1 556 ? 20.628 -14.182 -5.545 1.00 96.12 556 VAL A C 1
ATOM 4311 O O . VAL A 1 556 ? 19.656 -14.475 -6.240 1.00 96.12 556 VAL A O 1
ATOM 4314 N N . TYR A 1 557 ? 21.437 -13.166 -5.868 1.00 94.50 557 TYR A N 1
ATOM 4315 C CA . TYR A 1 557 ? 21.301 -12.379 -7.105 1.00 94.50 557 TYR A CA 1
ATOM 4316 C C . TYR A 1 557 ? 21.567 -13.209 -8.372 1.00 94.50 557 TYR A C 1
ATOM 4318 O O . TYR A 1 557 ? 21.112 -12.849 -9.451 1.00 94.50 557 TYR A O 1
ATOM 4326 N N . ASP A 1 558 ? 22.288 -14.322 -8.241 1.00 93.31 558 ASP A N 1
ATOM 4327 C CA . ASP A 1 558 ? 22.593 -15.291 -9.295 1.00 93.31 558 ASP A CA 1
ATOM 4328 C C . ASP A 1 558 ? 21.519 -16.381 -9.452 1.00 93.31 558 ASP A C 1
ATOM 4330 O O . ASP A 1 558 ? 21.580 -17.178 -10.389 1.00 93.31 558 ASP A O 1
ATOM 4334 N N . VAL A 1 559 ? 20.511 -16.412 -8.573 1.00 96.12 559 VAL A N 1
ATOM 4335 C CA . VAL A 1 559 ? 19.349 -17.293 -8.731 1.00 96.12 559 VAL A CA 1
ATOM 4336 C C . VAL A 1 559 ? 18.406 -16.671 -9.758 1.00 96.12 559 VAL A C 1
ATOM 4338 O O . VAL A 1 559 ? 17.593 -15.798 -9.437 1.00 96.12 559 VAL A O 1
ATOM 4341 N N . LEU A 1 560 ? 18.556 -17.099 -11.009 1.00 95.06 560 LEU A N 1
ATOM 4342 C CA . LEU A 1 560 ? 17.789 -16.595 -12.145 1.00 95.06 560 LEU A CA 1
ATOM 4343 C C . LEU A 1 560 ? 16.395 -17.227 -12.230 1.00 95.06 560 LEU A C 1
ATOM 4345 O O . LEU A 1 560 ? 16.180 -18.368 -11.823 1.00 95.06 560 LEU A O 1
ATOM 4349 N N . SER A 1 561 ? 15.475 -16.465 -12.806 1.00 92.88 561 SER A N 1
ATOM 4350 C CA . SER A 1 561 ? 14.083 -16.816 -13.056 1.00 92.88 561 SER A CA 1
ATOM 4351 C C . SER A 1 561 ? 13.848 -16.898 -14.567 1.00 92.88 561 SER A C 1
ATOM 4353 O O . SER A 1 561 ? 14.360 -16.078 -15.330 1.00 92.88 561 SER A O 1
ATOM 4355 N N . GLU A 1 562 ? 13.075 -17.887 -15.019 1.00 91.62 562 GLU A N 1
ATOM 4356 C CA . GLU A 1 562 ? 12.699 -17.994 -16.434 1.00 91.62 562 GLU A CA 1
ATOM 4357 C C . GLU A 1 562 ? 11.754 -16.851 -16.827 1.00 91.62 562 GLU A C 1
ATOM 4359 O O . GLU A 1 562 ? 10.893 -16.450 -16.039 1.00 91.62 562 GLU A O 1
ATOM 4364 N N . LEU A 1 563 ? 11.916 -16.321 -18.043 1.00 89.88 563 LEU A N 1
ATOM 4365 C CA . LEU A 1 563 ? 11.000 -15.322 -18.589 1.00 89.88 563 LEU A CA 1
ATOM 4366 C C . LEU A 1 563 ? 9.642 -15.973 -18.897 1.00 89.88 563 LEU A C 1
ATOM 4368 O O . LEU A 1 563 ? 9.615 -16.981 -19.606 1.00 89.88 563 LEU A O 1
ATOM 4372 N N . PRO A 1 564 ? 8.524 -15.411 -18.405 1.00 88.75 564 PRO A N 1
ATOM 4373 C CA . PRO A 1 564 ? 7.195 -15.920 -18.716 1.00 88.75 564 PRO A CA 1
ATOM 4374 C C . PRO A 1 564 ? 6.801 -15.632 -20.168 1.00 88.75 564 PRO A C 1
ATOM 4376 O O . PRO A 1 564 ? 7.332 -14.721 -20.811 1.00 88.75 564 PRO A O 1
ATOM 4379 N N . ASP A 1 565 ? 5.798 -16.364 -20.653 1.00 85.12 565 ASP A N 1
ATOM 4380 C CA . ASP A 1 565 ? 5.180 -16.086 -21.947 1.00 85.12 565 ASP A CA 1
ATOM 4381 C C . ASP A 1 565 ? 4.531 -14.685 -21.966 1.00 85.12 565 ASP A C 1
ATOM 4383 O O . ASP A 1 565 ? 3.859 -14.304 -20.994 1.00 85.12 565 ASP A O 1
ATOM 4387 N N . PRO A 1 566 ? 4.675 -13.921 -23.071 1.00 80.25 566 PRO A N 1
ATOM 4388 C CA . PRO A 1 566 ? 4.043 -12.615 -23.212 1.00 80.25 566 PRO A CA 1
ATOM 4389 C C . PRO A 1 566 ? 2.526 -12.685 -23.029 1.00 80.25 566 PRO A C 1
ATOM 4391 O O . PRO A 1 566 ? 1.850 -13.526 -23.622 1.00 80.25 566 PRO A O 1
ATOM 4394 N N . GLN A 1 567 ? 1.986 -11.755 -22.245 1.00 83.56 567 GLN A N 1
ATOM 4395 C CA . GLN A 1 567 ? 0.546 -11.620 -22.043 1.00 83.56 567 GLN A CA 1
ATOM 4396 C C . GLN A 1 567 ? -0.081 -10.714 -23.111 1.00 83.56 567 GLN A C 1
ATOM 4398 O O . GLN A 1 567 ? 0.536 -9.757 -23.588 1.00 83.56 567 GLN A O 1
ATOM 4403 N N . GLU A 1 568 ? -1.329 -11.006 -23.480 1.00 81.75 568 GLU A N 1
ATOM 4404 C CA . GLU A 1 568 ? -2.137 -10.122 -24.325 1.00 81.75 568 GLU A CA 1
ATOM 4405 C C . GLU A 1 568 ? -2.588 -8.885 -23.543 1.00 81.75 568 GLU A C 1
ATOM 4407 O O . GLU A 1 568 ? -3.074 -8.990 -22.413 1.00 81.75 568 GLU A O 1
ATOM 4412 N N . ASN A 1 569 ? -2.486 -7.716 -24.179 1.00 87.31 569 ASN A N 1
ATOM 4413 C CA . ASN A 1 569 ? -3.087 -6.495 -23.664 1.00 87.31 569 ASN A CA 1
ATOM 4414 C C . ASN A 1 569 ? -4.623 -6.570 -23.761 1.00 87.31 569 ASN A C 1
ATOM 4416 O O . ASN A 1 569 ? -5.185 -6.979 -24.780 1.00 87.31 569 ASN A O 1
ATOM 4420 N N . VAL A 1 570 ? -5.298 -6.131 -22.698 1.00 92.00 570 VAL A N 1
ATOM 4421 C CA . VAL A 1 570 ? -6.758 -6.024 -22.618 1.00 92.00 570 VAL A CA 1
ATOM 4422 C C . VAL A 1 570 ? -7.110 -4.596 -22.217 1.00 92.00 570 VAL A C 1
ATOM 4424 O O . VAL A 1 570 ? -6.623 -4.107 -21.204 1.00 92.00 570 VAL A O 1
ATOM 4427 N N . CYS A 1 571 ? -7.973 -3.953 -23.002 1.00 93.88 571 CYS A N 1
ATOM 4428 C CA . CYS A 1 571 ? -8.412 -2.576 -22.788 1.00 93.88 571 CYS A CA 1
ATOM 4429 C C . CYS A 1 571 ? -9.646 -2.540 -21.879 1.00 93.88 571 CYS A C 1
ATOM 4431 O O . CYS A 1 571 ? -10.751 -2.913 -22.293 1.00 93.88 571 CYS A O 1
ATOM 4433 N N . PHE A 1 572 ? -9.447 -2.097 -20.638 1.00 94.25 572 PHE A N 1
ATOM 4434 C CA . PHE A 1 572 ? -10.484 -1.976 -19.618 1.00 94.25 572 PHE A CA 1
ATOM 4435 C C . PHE A 1 572 ? -11.047 -0.561 -19.621 1.00 94.25 572 PHE A C 1
ATOM 4437 O O . PHE A 1 572 ? -10.322 0.398 -19.382 1.00 94.25 572 PHE A O 1
ATOM 4444 N N . LEU A 1 573 ? -12.357 -0.419 -19.826 1.00 94.00 573 LEU A N 1
ATOM 4445 C CA . LEU A 1 573 ? -13.014 0.884 -19.939 1.00 94.00 573 LEU A CA 1
ATOM 4446 C C . LEU A 1 573 ? -12.748 1.773 -18.717 1.00 94.00 573 LEU A C 1
ATOM 4448 O O . LEU A 1 573 ? -12.402 2.931 -18.881 1.00 94.00 573 LEU A O 1
ATOM 4452 N N . HIS A 1 574 ? -12.849 1.232 -17.500 1.00 91.62 574 HIS A N 1
ATOM 4453 C CA . HIS A 1 574 ? -12.627 1.987 -16.257 1.00 91.62 574 HIS A CA 1
ATOM 4454 C C . HIS A 1 574 ? -11.164 2.405 -16.018 1.00 91.62 574 HIS A C 1
ATOM 4456 O O . HIS A 1 574 ? -10.897 3.150 -15.080 1.00 91.62 574 HIS A O 1
ATOM 4462 N N . GLN A 1 575 ? -10.230 1.922 -16.838 1.00 90.75 575 GLN A N 1
ATOM 4463 C CA . GLN A 1 575 ? -8.808 2.265 -16.810 1.00 90.75 575 GLN A CA 1
ATOM 4464 C C . GLN A 1 575 ? -8.293 2.449 -18.240 1.00 90.75 575 GLN A C 1
ATOM 4466 O O . GLN A 1 575 ? -7.199 2.003 -18.595 1.00 90.75 575 GLN A O 1
ATOM 4471 N N . ALA A 1 576 ? -9.107 3.069 -19.097 1.00 92.50 576 ALA A N 1
ATOM 4472 C CA . ALA A 1 576 ? -8.786 3.162 -20.511 1.00 92.50 576 ALA A CA 1
ATOM 4473 C C . ALA A 1 576 ? -7.423 3.832 -20.784 1.00 92.50 576 ALA A C 1
ATOM 4475 O O . ALA A 1 576 ? -6.676 3.302 -21.608 1.00 92.50 576 ALA A O 1
ATOM 4476 N N . PRO A 1 577 ? -7.022 4.911 -20.079 1.00 90.06 577 PRO A N 1
ATOM 4477 C CA . PRO A 1 577 ? -5.770 5.610 -20.373 1.00 90.06 577 PRO A CA 1
ATOM 4478 C C . PRO A 1 577 ? -4.517 4.767 -20.138 1.00 90.06 577 PRO A C 1
ATOM 4480 O O . PRO A 1 577 ? -3.502 5.009 -20.783 1.00 90.06 577 PRO A O 1
ATOM 4483 N N . THR A 1 578 ? -4.587 3.781 -19.242 1.00 88.19 578 THR A N 1
ATOM 4484 C CA . THR A 1 578 ? -3.441 2.949 -18.850 1.00 88.19 578 THR A CA 1
ATOM 4485 C C . THR A 1 578 ? -3.510 1.530 -19.403 1.00 88.19 578 THR A C 1
ATOM 4487 O O . THR A 1 578 ? -2.540 0.793 -19.294 1.00 88.19 578 THR A O 1
ATOM 4490 N N . THR A 1 579 ? -4.626 1.124 -20.017 1.00 91.56 579 THR A N 1
ATOM 4491 C CA . THR A 1 579 ? -4.804 -0.255 -20.510 1.00 91.56 579 THR A CA 1
ATOM 4492 C C . THR A 1 579 ? -5.167 -0.352 -21.988 1.00 91.56 579 THR A C 1
ATOM 4494 O O . THR A 1 579 ? -5.117 -1.440 -22.555 1.00 91.56 579 THR A O 1
ATOM 4497 N N . CYS A 1 580 ? -5.523 0.750 -22.647 1.00 91.94 580 CYS A N 1
ATOM 4498 C CA . CYS A 1 580 ? -5.957 0.733 -24.040 1.00 91.94 580 CYS A CA 1
ATOM 4499 C C . CYS A 1 580 ? -4.869 1.208 -24.999 1.00 91.94 580 CYS A C 1
ATOM 4501 O O . CYS A 1 580 ? -4.122 2.147 -24.735 1.00 91.94 580 CYS A O 1
ATOM 4503 N N . THR A 1 581 ? -4.837 0.596 -26.180 1.00 90.94 581 THR A N 1
ATOM 4504 C CA . THR A 1 581 ? -4.037 1.096 -27.302 1.00 90.94 581 THR A CA 1
ATOM 4505 C C . THR A 1 581 ? -4.605 2.414 -27.844 1.00 90.94 581 THR A C 1
ATOM 4507 O O . THR A 1 581 ? -5.783 2.730 -27.661 1.00 90.94 581 THR A O 1
ATOM 4510 N N . ARG A 1 582 ? -3.795 3.168 -28.602 1.00 88.38 582 ARG A N 1
ATOM 4511 C CA . ARG A 1 582 ? -4.249 4.398 -29.283 1.00 88.38 582 ARG A CA 1
ATOM 4512 C C . ARG A 1 582 ? -5.458 4.164 -30.195 1.00 88.38 582 ARG A C 1
ATOM 4514 O O . ARG A 1 582 ? -6.350 5.003 -30.239 1.00 88.38 582 ARG A O 1
ATOM 4521 N N . GLU A 1 583 ? -5.488 3.038 -30.908 1.00 91.81 583 GLU A N 1
ATOM 4522 C CA . GLU A 1 583 ? -6.601 2.676 -31.795 1.00 91.81 583 GLU A CA 1
ATOM 4523 C C . GLU A 1 583 ? -7.893 2.455 -30.997 1.00 91.81 583 GLU A C 1
ATOM 4525 O O . GLU A 1 583 ? -8.946 2.975 -31.357 1.00 91.81 583 GLU A O 1
ATOM 4530 N N . GLN A 1 584 ? -7.803 1.757 -29.863 1.00 93.88 584 GLN A N 1
ATOM 4531 C CA . GLN A 1 584 ? -8.941 1.537 -28.970 1.00 93.88 584 GLN A CA 1
ATOM 4532 C C . GLN A 1 584 ? -9.425 2.835 -28.316 1.00 93.88 584 GLN A C 1
ATOM 4534 O O . GLN A 1 584 ? -10.630 3.060 -28.241 1.00 93.88 584 GLN A O 1
ATOM 4539 N N . LEU A 1 585 ? -8.513 3.714 -27.886 1.00 93.62 585 LEU A N 1
ATOM 4540 C CA . LEU A 1 585 ? -8.867 5.033 -27.350 1.00 93.62 585 LEU A CA 1
ATOM 4541 C C . LEU A 1 585 ? -9.571 5.899 -28.402 1.00 93.62 585 LEU A C 1
ATOM 4543 O O . LEU A 1 585 ? -10.591 6.513 -28.100 1.00 93.62 585 LEU A O 1
ATOM 4547 N N . ALA A 1 586 ? -9.078 5.911 -29.644 1.00 93.56 586 ALA A N 1
ATOM 4548 C CA . ALA A 1 586 ? -9.728 6.623 -30.743 1.00 93.56 586 ALA A CA 1
ATOM 4549 C C . ALA A 1 586 ? -11.141 6.079 -31.012 1.00 93.56 586 ALA A C 1
ATOM 4551 O O . ALA A 1 586 ? -12.086 6.862 -31.095 1.00 93.56 586 ALA A O 1
ATOM 4552 N N . ALA A 1 587 ? -11.294 4.751 -31.042 1.00 95.12 587 ALA A N 1
ATOM 4553 C CA . ALA A 1 587 ? -12.585 4.096 -31.232 1.00 95.12 587 ALA A CA 1
ATOM 4554 C C . ALA A 1 587 ? -13.579 4.373 -30.083 1.00 95.12 587 ALA A C 1
ATOM 4556 O O . ALA A 1 587 ? -14.791 4.447 -30.289 1.00 95.12 587 ALA A O 1
ATOM 4557 N N . LEU A 1 588 ? -13.089 4.535 -28.848 1.00 95.06 588 LEU A N 1
ATOM 4558 C CA . LEU A 1 588 ? -13.913 4.945 -27.706 1.00 95.06 588 LEU A CA 1
ATOM 4559 C C . LEU A 1 588 ? -14.403 6.393 -27.845 1.00 95.06 588 LEU A C 1
ATOM 4561 O O . LEU A 1 588 ? -15.544 6.687 -27.490 1.00 95.06 588 LEU A O 1
ATOM 4565 N N . VAL A 1 589 ? -13.555 7.292 -28.353 1.00 93.06 589 VAL A N 1
ATOM 4566 C CA . VAL A 1 589 ? -13.880 8.717 -28.536 1.00 93.06 589 VAL A CA 1
ATOM 4567 C C . VAL A 1 589 ? -14.855 8.937 -29.692 1.00 93.06 589 VAL A C 1
ATOM 4569 O O . VAL A 1 589 ? -15.778 9.737 -29.557 1.00 93.06 589 VAL A O 1
ATOM 4572 N N . ASP A 1 590 ? -14.675 8.243 -30.817 1.00 93.44 590 ASP A N 1
ATOM 4573 C CA . ASP A 1 590 ? -15.546 8.389 -31.992 1.00 93.44 590 ASP A CA 1
ATOM 4574 C C . ASP A 1 590 ? -16.834 7.542 -31.925 1.00 93.44 590 ASP A C 1
ATOM 4576 O O . ASP A 1 590 ? -17.724 7.692 -32.766 1.00 93.44 590 ASP A O 1
ATOM 4580 N N . GLY A 1 591 ? -16.956 6.688 -30.902 1.00 93.06 591 GLY A N 1
ATOM 4581 C CA . GLY A 1 591 ? -18.120 5.840 -30.655 1.00 93.06 591 GLY A CA 1
ATOM 4582 C C . GLY A 1 591 ? -18.181 4.572 -31.512 1.00 93.06 591 GLY A C 1
ATOM 4583 O O . GLY A 1 591 ? -19.216 3.904 -31.516 1.00 93.06 591 GLY A O 1
ATOM 4584 N N . SER A 1 592 ? -17.111 4.226 -32.234 1.00 95.12 592 SER A N 1
ATOM 4585 C CA . SER A 1 592 ? -17.021 2.995 -33.030 1.00 95.12 592 SER A CA 1
ATOM 4586 C C . SER A 1 592 ? -16.628 1.756 -32.218 1.00 95.12 592 SER A C 1
ATOM 4588 O O . SER A 1 592 ? -16.833 0.636 -32.690 1.00 95.12 592 SER A O 1
ATOM 4590 N N . ALA A 1 593 ? -16.103 1.930 -30.999 1.00 96.12 593 ALA A N 1
ATOM 4591 C CA . ALA A 1 593 ? -15.697 0.821 -30.143 1.00 96.12 593 ALA A CA 1
ATOM 4592 C C . ALA A 1 593 ? -16.881 -0.068 -29.733 1.00 96.12 593 ALA A C 1
ATOM 4594 O O . ALA A 1 593 ? -17.917 0.404 -29.255 1.00 96.12 593 ALA A O 1
ATOM 4595 N N . VAL A 1 594 ? -16.688 -1.384 -29.819 1.00 96.12 594 VAL A N 1
ATOM 4596 C CA . VAL A 1 594 ? -17.614 -2.361 -29.240 1.00 96.12 594 VAL A CA 1
ATOM 4597 C C . VAL A 1 594 ? -17.125 -2.712 -27.841 1.00 96.12 594 VAL A C 1
ATOM 4599 O O . VAL A 1 594 ? -16.060 -3.307 -27.675 1.00 96.12 594 VAL A O 1
ATOM 4602 N N . VAL A 1 595 ? -17.926 -2.366 -26.834 1.00 95.38 595 VAL A N 1
ATOM 4603 C CA . VAL A 1 595 ? -17.643 -2.654 -25.423 1.00 95.38 595 VAL A CA 1
ATOM 4604 C C . VAL A 1 595 ? -18.566 -3.759 -24.922 1.00 95.38 595 VAL A C 1
ATOM 4606 O O . VAL A 1 595 ? -19.785 -3.685 -25.091 1.00 95.38 595 VAL A O 1
ATOM 4609 N N . ARG A 1 596 ? -17.995 -4.774 -24.275 1.00 94.81 596 ARG A N 1
ATOM 4610 C CA . ARG A 1 596 ? -18.727 -5.837 -23.577 1.00 94.81 596 ARG A CA 1
ATOM 4611 C C . ARG A 1 596 ? -18.087 -6.063 -22.218 1.00 94.81 596 ARG A C 1
ATOM 4613 O O . ARG A 1 596 ? -16.869 -6.119 -22.144 1.00 94.81 596 ARG A O 1
ATOM 4620 N N . ASP A 1 597 ? -18.905 -6.165 -21.173 1.00 94.19 597 ASP A N 1
ATOM 4621 C CA . ASP A 1 597 ? -18.444 -6.405 -19.799 1.00 94.19 597 ASP A CA 1
ATOM 4622 C C . ASP A 1 597 ? -17.320 -5.433 -19.394 1.00 94.19 597 ASP A C 1
ATOM 4624 O O . ASP A 1 597 ? -16.325 -5.802 -18.786 1.00 94.19 597 ASP A O 1
ATOM 4628 N N . PHE A 1 598 ? -17.481 -4.160 -19.786 1.00 95.12 598 PHE A N 1
ATOM 4629 C CA . PHE A 1 598 ? -16.523 -3.071 -19.545 1.00 95.12 598 PHE A CA 1
ATOM 4630 C C . PHE A 1 598 ? -15.145 -3.249 -20.209 1.00 95.12 598 PHE A C 1
ATOM 4632 O O . PHE A 1 598 ? -14.193 -2.560 -19.846 1.00 95.12 598 PHE A O 1
ATOM 4639 N N . ILE A 1 599 ? -15.044 -4.112 -21.220 1.00 95.50 599 ILE A N 1
ATOM 4640 C CA . ILE A 1 599 ? -13.835 -4.370 -22.007 1.00 95.50 599 ILE A CA 1
ATOM 4641 C C . ILE A 1 599 ? -14.087 -3.989 -23.467 1.00 95.50 599 ILE A C 1
ATOM 4643 O O . ILE A 1 599 ? -15.135 -4.317 -24.032 1.00 95.50 599 ILE A O 1
ATOM 4647 N N . VAL A 1 600 ? -13.123 -3.320 -24.103 1.00 95.44 600 VAL A N 1
ATOM 4648 C CA . VAL A 1 600 ? -13.166 -3.069 -25.552 1.00 95.44 600 VAL A CA 1
ATOM 4649 C C . VAL A 1 600 ? -12.809 -4.359 -26.288 1.00 95.44 600 VAL A C 1
ATOM 4651 O O . VAL A 1 600 ? -11.680 -4.840 -26.208 1.00 95.44 600 VAL A O 1
ATOM 4654 N N . ILE A 1 601 ? -13.781 -4.925 -27.005 1.00 94.62 601 ILE A N 1
ATOM 4655 C CA . ILE A 1 601 ? -13.600 -6.152 -27.795 1.00 94.62 601 ILE A CA 1
ATOM 4656 C C . ILE A 1 601 ? -13.310 -5.864 -29.272 1.00 94.62 601 ILE A C 1
ATOM 4658 O O . ILE A 1 601 ? -12.697 -6.697 -29.940 1.00 94.62 601 ILE A O 1
ATOM 4662 N N . GLU A 1 602 ? -13.718 -4.693 -29.771 1.00 93.00 602 GLU A N 1
ATOM 4663 C CA . GLU A 1 602 ? -13.360 -4.188 -31.100 1.00 93.00 602 GLU A CA 1
ATOM 4664 C C . GLU A 1 602 ? -13.067 -2.679 -31.016 1.00 93.00 602 GLU A C 1
ATOM 4666 O O . GLU A 1 602 ? -13.916 -1.948 -30.495 1.00 93.00 602 GLU A O 1
ATOM 4671 N N . PRO A 1 603 ? -11.901 -2.205 -31.501 1.00 91.94 603 PRO A N 1
ATOM 4672 C CA . PRO A 1 603 ? -10.804 -2.982 -32.092 1.00 91.94 603 PRO A CA 1
ATOM 4673 C C . PRO A 1 603 ? -10.107 -3.900 -31.067 1.00 91.94 603 PRO A C 1
ATOM 4675 O O . PRO A 1 603 ? -10.079 -3.623 -29.864 1.00 91.94 603 PRO A O 1
ATOM 4678 N N . ARG A 1 604 ? -9.594 -5.047 -31.539 1.00 85.94 604 ARG A N 1
ATOM 4679 C CA . ARG A 1 604 ? -8.936 -6.038 -30.671 1.00 85.94 604 ARG A CA 1
ATOM 4680 C C . ARG A 1 604 ? -7.600 -5.505 -30.164 1.00 85.94 604 ARG A C 1
ATOM 4682 O O . ARG A 1 604 ? -6.886 -4.832 -30.900 1.00 85.94 604 ARG A O 1
ATOM 4689 N N . GLY A 1 605 ? -7.252 -5.874 -28.932 1.00 73.12 605 GLY A N 1
ATOM 4690 C CA . GLY A 1 605 ? -5.908 -5.654 -28.403 1.00 73.12 605 GLY A CA 1
ATOM 4691 C C . GLY A 1 605 ? -4.849 -6.375 -29.242 1.00 73.12 605 GLY A C 1
ATOM 4692 O O . GLY A 1 605 ? -5.137 -7.361 -29.927 1.00 73.12 605 GLY A O 1
ATOM 4693 N N . VAL A 1 606 ? -3.618 -5.873 -29.187 1.00 70.56 606 VAL A N 1
ATOM 4694 C CA . VAL A 1 606 ? -2.454 -6.486 -29.836 1.00 70.56 606 VAL A CA 1
ATOM 4695 C C . VAL A 1 606 ? -1.542 -7.123 -28.788 1.00 70.56 606 VAL A C 1
ATOM 4697 O O . VAL A 1 606 ? -1.450 -6.652 -27.655 1.00 70.56 606 VAL A O 1
ATOM 4700 N N . LEU A 1 607 ? -0.850 -8.201 -29.166 1.00 62.62 607 LEU A N 1
ATOM 4701 C CA . LEU A 1 607 ? 0.249 -8.747 -28.367 1.00 62.62 607 LEU A CA 1
ATOM 4702 C C . LEU A 1 607 ? 1.355 -7.694 -28.232 1.00 62.62 607 LEU A C 1
ATOM 4704 O O . LEU A 1 607 ? 1.655 -6.989 -29.197 1.00 62.62 607 LEU A O 1
ATOM 4708 N N . ALA A 1 608 ? 2.011 -7.643 -27.071 1.00 52.31 608 ALA A N 1
ATOM 4709 C CA . ALA A 1 608 ? 3.089 -6.692 -26.793 1.00 52.31 608 ALA A CA 1
ATOM 4710 C C . ALA A 1 608 ? 4.228 -6.722 -27.837 1.00 52.31 608 ALA A C 1
ATOM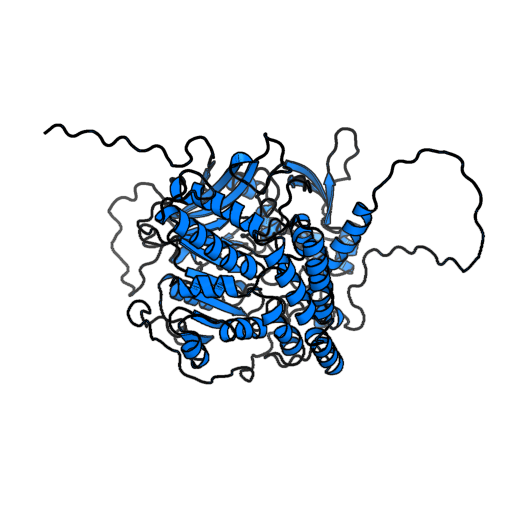 4712 O O . ALA A 1 608 ? 4.860 -5.703 -28.083 1.00 52.31 608 ALA A O 1
ATOM 4713 N N . SER A 1 609 ? 4.442 -7.847 -28.533 1.00 48.19 609 SER A N 1
ATOM 4714 C CA . SER A 1 609 ? 5.405 -7.967 -29.642 1.00 48.19 609 SER A CA 1
ATOM 4715 C C . SER A 1 609 ? 5.066 -7.128 -30.887 1.00 48.19 609 SER A C 1
ATOM 4717 O O . SER A 1 609 ? 5.866 -7.078 -31.817 1.00 48.19 609 SER A O 1
ATOM 4719 N N . GLY A 1 610 ? 3.872 -6.528 -30.943 1.00 41.72 610 GLY A N 1
ATOM 4720 C CA . GLY A 1 610 ? 3.433 -5.588 -31.978 1.00 41.72 610 GLY A CA 1
ATOM 4721 C C . GLY A 1 610 ? 3.400 -4.125 -31.524 1.00 41.72 610 GLY A C 1
ATOM 4722 O O . GLY A 1 610 ? 3.039 -3.264 -32.326 1.00 41.72 610 GLY A O 1
ATOM 4723 N N . LEU A 1 611 ? 3.757 -3.833 -30.268 1.00 47.03 611 LEU A N 1
ATOM 4724 C CA . LEU A 1 611 ? 3.950 -2.467 -29.789 1.00 47.03 611 LEU A CA 1
ATOM 4725 C C . LEU A 1 611 ? 5.355 -2.040 -30.216 1.00 47.03 611 LEU A C 1
ATOM 4727 O O . LEU A 1 611 ? 6.360 -2.513 -29.693 1.00 47.03 611 LEU A O 1
ATOM 4731 N N . ASP A 1 612 ? 5.409 -1.234 -31.269 1.00 38.50 612 ASP A N 1
ATOM 4732 C CA . ASP A 1 612 ? 6.641 -0.721 -31.852 1.00 38.50 612 ASP A CA 1
ATOM 4733 C C . ASP A 1 612 ? 7.463 0.035 -30.793 1.00 38.50 612 ASP A C 1
ATOM 4735 O O . ASP A 1 612 ? 7.089 1.131 -30.381 1.00 38.50 612 ASP A O 1
ATOM 4739 N N . SER A 1 613 ? 8.608 -0.527 -30.390 1.00 41.03 613 SER A N 1
ATOM 4740 C CA . SER A 1 613 ? 9.557 0.083 -29.445 1.00 41.03 613 SER A CA 1
ATOM 4741 C C . SER A 1 613 ? 10.188 1.384 -29.963 1.00 41.03 613 SER A C 1
ATOM 4743 O O . SER A 1 613 ? 11.032 1.976 -29.294 1.00 41.03 613 SER A O 1
ATOM 4745 N N . SER A 1 614 ? 9.858 1.804 -31.189 1.00 33.31 614 SER A N 1
ATOM 4746 C CA . SER A 1 614 ? 10.268 3.086 -31.767 1.00 33.31 614 SER A CA 1
ATOM 4747 C C . SER A 1 614 ? 9.219 4.195 -31.626 1.00 33.31 614 SER A C 1
ATOM 4749 O O . SER A 1 614 ? 9.483 5.333 -32.015 1.00 33.31 614 SER A O 1
ATOM 4751 N N . ASN A 1 615 ? 8.050 3.897 -31.046 1.00 31.80 615 ASN A N 1
ATOM 4752 C CA . ASN A 1 615 ? 6.978 4.862 -30.826 1.00 31.80 615 ASN A CA 1
ATOM 4753 C C . ASN A 1 615 ? 6.314 4.638 -29.457 1.00 31.80 615 ASN A C 1
ATOM 4755 O O . ASN A 1 615 ? 5.293 3.945 -29.388 1.00 31.80 615 ASN A O 1
ATOM 4759 N N . PRO A 1 616 ? 6.823 5.271 -28.381 1.00 33.44 616 PRO A N 1
ATOM 4760 C CA . PRO A 1 616 ? 6.162 5.227 -27.079 1.00 33.44 616 PRO A CA 1
ATOM 4761 C C . PRO A 1 616 ? 4.719 5.744 -27.204 1.00 33.44 616 PRO A C 1
ATOM 4763 O O . PRO A 1 616 ? 4.413 6.480 -28.159 1.00 33.44 616 PRO A O 1
ATOM 4766 N N . PRO A 1 617 ? 3.814 5.436 -26.257 1.00 32.03 617 PRO A N 1
ATOM 4767 C CA . PRO A 1 617 ? 2.547 6.143 -26.102 1.00 32.03 617 PRO A CA 1
ATOM 4768 C C . PRO A 1 617 ? 2.814 7.598 -25.668 1.00 32.03 617 PRO A C 1
ATOM 4770 O O . PRO A 1 617 ? 2.547 8.009 -24.550 1.00 32.03 617 PRO A O 1
ATOM 4773 N N . SER A 1 618 ? 3.371 8.407 -26.567 1.00 32.38 618 SER A N 1
ATOM 4774 C CA . SER A 1 618 ? 3.418 9.853 -26.449 1.00 32.38 618 SER A CA 1
ATOM 4775 C C . SER A 1 618 ? 2.019 10.431 -26.662 1.00 32.38 618 SER A C 1
ATOM 4777 O O . SER A 1 618 ? 1.351 10.144 -27.663 1.00 32.38 618 SER A O 1
ATOM 4779 N N . GLU A 1 619 ? 1.611 11.225 -25.674 1.00 34.03 619 GLU A N 1
ATOM 4780 C CA . GLU A 1 619 ? 0.748 12.401 -25.783 1.00 34.03 619 GLU A CA 1
ATOM 4781 C C . GLU A 1 619 ? -0.529 12.237 -26.619 1.00 34.03 619 GLU A C 1
ATOM 4783 O O . GLU A 1 619 ? -0.675 12.793 -27.710 1.00 34.03 619 GLU A O 1
ATOM 4788 N N . ALA A 1 620 ? -1.542 11.587 -26.047 1.00 26.42 620 ALA A N 1
ATOM 4789 C CA . ALA A 1 620 ? -2.910 11.955 -26.390 1.00 26.42 620 ALA A CA 1
ATOM 4790 C C . ALA A 1 620 ? -3.213 13.330 -25.761 1.00 26.42 620 ALA A C 1
ATOM 4792 O O . ALA A 1 620 ? -3.704 13.412 -24.641 1.00 26.42 620 ALA A O 1
ATOM 4793 N N . GLY A 1 621 ? -2.886 14.413 -26.480 1.00 26.66 621 GLY A N 1
ATOM 4794 C CA . GLY A 1 621 ? -3.431 15.745 -26.191 1.00 26.66 621 GLY A CA 1
ATOM 4795 C C . GLY A 1 621 ? -2.471 16.934 -26.138 1.00 26.66 621 GLY A C 1
ATOM 4796 O O . GLY A 1 621 ? -2.774 17.876 -25.416 1.00 26.66 621 GLY A O 1
ATOM 4797 N N . ASN A 1 622 ? -1.370 16.968 -26.896 1.00 26.84 622 ASN A N 1
ATOM 4798 C CA . ASN A 1 622 ? -0.600 18.210 -27.063 1.00 26.84 622 ASN A CA 1
ATOM 4799 C C . ASN A 1 622 ? -1.013 18.942 -28.352 1.00 26.84 622 ASN A C 1
ATOM 4801 O O . ASN A 1 622 ? -0.410 18.825 -29.420 1.00 26.84 622 ASN A O 1
ATOM 4805 N N . GLY A 1 623 ? -2.114 19.689 -28.258 1.00 23.30 623 GLY A N 1
ATOM 4806 C CA . GLY A 1 623 ? -2.525 20.637 -29.287 1.00 23.30 623 GLY A CA 1
ATOM 4807 C C . GLY A 1 623 ? -1.569 21.831 -29.328 1.00 23.30 623 GLY A C 1
ATOM 4808 O O . GLY A 1 623 ? -1.591 22.678 -28.442 1.00 23.30 623 GLY A O 1
ATOM 4809 N N . SER A 1 624 ? -0.749 21.878 -30.378 1.00 25.16 624 SER A N 1
ATOM 4810 C CA . SER A 1 624 ? 0.111 22.984 -30.824 1.00 25.16 624 SER A CA 1
ATOM 4811 C C . SER A 1 624 ? -0.352 24.384 -30.373 1.00 25.16 624 SER A C 1
ATOM 4813 O O . SER A 1 624 ? -1.391 24.872 -30.826 1.00 25.16 624 SER A O 1
ATOM 4815 N N . TYR A 1 625 ? 0.499 25.098 -29.632 1.00 26.23 625 TYR A N 1
ATOM 4816 C CA . TYR A 1 625 ? 0.492 26.562 -29.613 1.00 26.23 625 TYR A CA 1
ATOM 4817 C C . TYR A 1 625 ? 1.866 27.111 -30.006 1.00 26.23 625 TYR A C 1
ATOM 4819 O O . TYR A 1 625 ? 2.756 27.284 -29.184 1.00 26.23 625 TYR A O 1
ATOM 4827 N N . GLY A 1 626 ? 1.981 27.351 -31.315 1.00 24.09 626 GLY A N 1
ATOM 4828 C CA . GLY A 1 626 ? 2.690 28.442 -31.987 1.00 24.09 626 GLY A CA 1
ATOM 4829 C C . GLY A 1 626 ? 3.976 28.993 -31.374 1.00 24.09 626 GLY A C 1
ATOM 4830 O O . GLY A 1 626 ? 3.950 29.756 -30.410 1.00 24.09 626 GLY A O 1
ATOM 4831 N N . GLU A 1 627 ? 5.073 28.748 -32.091 1.00 26.56 627 GLU A N 1
ATOM 4832 C CA . GLU A 1 627 ? 6.273 29.582 -32.104 1.00 26.56 627 GLU A CA 1
ATOM 4833 C C . GLU A 1 627 ? 5.926 31.079 -32.065 1.00 26.56 627 GLU A C 1
ATOM 4835 O O . GLU A 1 627 ? 5.145 31.582 -32.883 1.00 26.56 627 GLU A O 1
ATOM 4840 N N . ARG A 1 628 ? 6.587 31.834 -31.183 1.00 26.36 628 ARG A N 1
ATOM 4841 C CA . ARG A 1 628 ? 6.762 33.267 -31.411 1.00 26.36 628 ARG A CA 1
ATOM 4842 C C . ARG A 1 628 ? 8.192 33.703 -31.164 1.00 26.36 628 ARG A C 1
ATOM 4844 O O . ARG A 1 628 ? 8.750 33.551 -30.083 1.00 26.36 628 ARG A O 1
ATOM 4851 N N . ALA A 1 629 ? 8.731 34.245 -32.246 1.00 23.53 629 ALA A N 1
ATOM 4852 C CA . ALA A 1 629 ? 10.041 34.821 -32.402 1.00 23.53 629 ALA A CA 1
ATOM 4853 C C . ALA A 1 629 ? 10.334 35.952 -31.408 1.00 23.53 629 ALA A C 1
ATOM 4855 O O . ALA A 1 629 ? 9.461 36.717 -30.998 1.00 23.53 629 ALA A O 1
ATOM 4856 N N . SER A 1 630 ? 11.628 36.057 -31.124 1.00 26.20 630 SER A N 1
ATOM 4857 C CA . SER A 1 630 ? 12.349 37.198 -30.574 1.00 26.20 630 SER A CA 1
ATOM 4858 C C . SER A 1 630 ? 11.832 38.557 -31.058 1.00 26.20 630 SER A C 1
ATOM 4860 O O . SER A 1 630 ? 11.789 38.818 -32.262 1.00 26.20 630 SER A O 1
ATOM 4862 N N . GLY A 1 631 ? 11.552 39.450 -30.113 1.00 21.92 631 GLY A N 1
ATOM 4863 C CA . GLY A 1 631 ? 11.324 40.868 -30.364 1.00 21.92 631 GLY A CA 1
ATOM 4864 C C . GLY A 1 631 ? 11.335 41.646 -29.054 1.00 21.92 631 GLY A C 1
ATOM 4865 O O . GLY A 1 631 ? 10.463 41.457 -28.213 1.00 21.92 631 GLY A O 1
ATOM 4866 N N . GLU A 1 632 ? 12.352 42.486 -28.886 1.00 24.48 632 GLU A N 1
ATOM 4867 C CA . GLU A 1 632 ? 12.475 43.496 -27.833 1.00 24.48 632 GLU A CA 1
ATOM 4868 C C . GLU A 1 632 ? 11.229 44.396 -27.777 1.00 24.48 632 GLU A C 1
ATOM 4870 O O . GLU A 1 632 ? 10.683 44.734 -28.828 1.00 24.48 632 GLU A O 1
ATOM 4875 N N . THR A 1 633 ? 10.810 44.854 -26.589 1.00 22.81 633 THR A N 1
ATOM 4876 C CA . THR A 1 633 ? 10.685 46.299 -26.292 1.00 22.81 633 THR A CA 1
ATOM 4877 C C . THR A 1 633 ? 10.223 46.621 -24.865 1.00 22.81 633 THR A C 1
ATOM 4879 O O . THR A 1 633 ? 9.551 45.858 -24.180 1.00 22.81 633 THR A O 1
ATOM 4882 N N . GLU A 1 634 ? 10.672 47.812 -24.485 1.00 21.80 634 GLU A N 1
ATOM 4883 C CA . GLU A 1 634 ? 10.510 48.660 -23.309 1.00 21.80 634 GLU A CA 1
ATOM 4884 C C . GLU A 1 634 ? 9.123 48.781 -22.647 1.00 21.80 634 GLU A C 1
ATOM 4886 O O . GLU A 1 634 ? 8.058 48.590 -23.228 1.00 21.80 634 GLU A O 1
ATOM 4891 N N . SER A 1 635 ? 9.184 49.223 -21.389 1.00 24.53 635 SER A N 1
ATOM 4892 C CA . SER A 1 635 ? 8.091 49.626 -20.505 1.00 24.53 635 SER A CA 1
ATOM 4893 C C . SER A 1 635 ? 7.338 50.883 -20.960 1.00 24.53 635 SER A C 1
ATOM 4895 O O . SER A 1 635 ? 8.002 51.895 -21.157 1.00 24.53 635 SER A O 1
ATOM 4897 N N . VAL A 1 636 ? 5.993 50.896 -20.913 1.00 22.83 636 VAL A N 1
ATOM 4898 C CA . VAL A 1 636 ? 5.162 52.061 -20.505 1.00 22.83 636 VAL A CA 1
ATOM 4899 C C . VAL A 1 636 ? 3.748 51.612 -20.059 1.00 22.83 636 VAL A C 1
ATOM 4901 O O . VAL A 1 636 ? 3.055 50.942 -20.811 1.00 22.83 636 VAL A O 1
ATOM 4904 N N . GLY A 1 637 ? 3.297 52.083 -18.884 1.00 20.58 637 GLY A N 1
ATOM 4905 C CA . GLY A 1 637 ? 1.967 52.705 -18.687 1.00 20.58 637 GLY A CA 1
ATOM 4906 C C . GLY A 1 637 ? 0.705 51.850 -18.482 1.00 20.58 637 GLY A C 1
ATOM 4907 O O . GLY A 1 637 ? 0.304 51.061 -19.323 1.00 20.58 637 GLY A O 1
ATOM 4908 N N . ALA A 1 638 ? 0.010 52.127 -17.377 1.00 23.48 638 ALA A N 1
ATOM 4909 C CA . ALA A 1 638 ? -1.225 51.501 -16.908 1.00 23.48 638 ALA A CA 1
ATOM 4910 C C . ALA A 1 638 ? -2.519 51.968 -17.614 1.00 23.48 638 ALA A C 1
ATOM 4912 O O . ALA A 1 638 ? -2.637 53.142 -17.955 1.00 23.48 638 ALA A O 1
ATOM 4913 N N . ALA A 1 639 ? -3.538 51.094 -17.671 1.00 21.16 639 ALA A N 1
ATOM 4914 C CA . ALA A 1 639 ? -4.965 51.433 -17.525 1.00 21.16 639 ALA A CA 1
ATOM 4915 C C . ALA A 1 639 ? -5.826 50.165 -17.320 1.00 21.16 639 ALA A C 1
ATOM 4917 O O . ALA A 1 639 ? -5.512 49.091 -17.820 1.00 21.16 639 ALA A O 1
ATOM 4918 N N . ALA A 1 640 ? -6.894 50.314 -16.537 1.00 24.45 640 ALA A N 1
ATOM 4919 C CA . ALA A 1 640 ? -7.713 49.271 -15.923 1.00 24.45 640 ALA A CA 1
ATOM 4920 C C . ALA A 1 640 ? -8.680 48.517 -16.863 1.00 24.45 640 ALA A C 1
ATOM 4922 O O . ALA A 1 640 ? -9.238 49.093 -17.793 1.00 24.45 640 ALA A O 1
ATOM 4923 N N . GLY A 1 641 ? -8.977 47.261 -16.509 1.00 20.72 641 GLY A N 1
ATOM 4924 C CA . GLY A 1 641 ? -10.100 46.469 -17.022 1.00 20.72 641 GLY A CA 1
ATOM 4925 C C . GLY A 1 641 ? -10.150 45.102 -16.335 1.00 20.72 641 GLY A C 1
ATOM 4926 O O . GLY A 1 641 ? -9.230 44.305 -16.477 1.00 20.72 641 GLY A O 1
ATOM 4927 N N . GLY A 1 642 ? -11.173 44.860 -15.511 1.00 27.14 642 GLY A N 1
ATOM 4928 C CA . GLY A 1 642 ? -11.279 43.675 -14.659 1.00 27.14 642 GLY A CA 1
ATOM 4929 C C . GLY A 1 642 ? -11.385 42.368 -15.445 1.00 27.14 642 GLY A C 1
ATOM 4930 O O . GLY A 1 642 ? -12.206 42.246 -16.346 1.00 27.14 642 GLY A O 1
ATOM 4931 N N . THR A 1 643 ? -10.581 41.377 -15.051 1.00 21.62 643 THR A N 1
ATOM 4932 C CA . THR A 1 643 ? -10.750 39.978 -15.461 1.00 21.62 643 THR A CA 1
ATOM 4933 C C . THR A 1 643 ? -10.449 39.077 -14.267 1.00 21.62 643 THR A C 1
ATOM 4935 O O . THR A 1 643 ? -9.498 39.306 -13.517 1.00 21.62 643 THR A O 1
ATOM 4938 N N . ILE A 1 644 ? -11.329 38.103 -14.058 1.00 23.36 644 ILE A N 1
ATOM 4939 C CA . ILE A 1 644 ? -11.324 37.129 -12.968 1.00 23.36 644 ILE A CA 1
ATOM 4940 C C . ILE A 1 644 ? -10.009 36.341 -13.008 1.00 23.36 644 ILE A C 1
ATOM 4942 O O . ILE A 1 644 ? -9.655 35.758 -14.029 1.00 23.36 644 ILE A O 1
ATOM 4946 N N . ARG A 1 645 ? -9.269 36.355 -11.893 1.00 21.14 645 ARG A N 1
ATOM 4947 C CA . ARG A 1 645 ? -8.031 35.589 -11.714 1.00 21.14 645 ARG A CA 1
ATOM 4948 C C . ARG A 1 645 ? -8.365 34.100 -11.611 1.00 21.14 645 ARG A C 1
ATOM 4950 O O . ARG A 1 645 ? -8.739 33.635 -10.539 1.00 21.14 645 ARG A O 1
ATOM 4957 N N . THR A 1 646 ? -8.167 33.349 -12.685 1.00 23.83 646 THR A N 1
ATOM 4958 C CA . THR A 1 646 ? -7.838 31.924 -12.581 1.00 23.83 646 THR A CA 1
ATOM 4959 C C . THR A 1 646 ? -6.422 31.828 -12.017 1.00 23.83 646 THR A C 1
ATOM 4961 O O . THR A 1 646 ? -5.469 32.342 -12.604 1.00 23.83 646 THR A O 1
ATOM 4964 N N . THR A 1 647 ? -6.294 31.282 -10.813 1.00 24.34 647 THR A N 1
ATOM 4965 C CA . THR A 1 647 ? -5.029 31.195 -10.084 1.00 24.34 647 THR A CA 1
ATOM 4966 C C . THR A 1 647 ? -4.101 30.162 -10.724 1.00 24.34 647 THR A C 1
ATOM 4968 O O . THR A 1 647 ? -4.516 29.086 -11.147 1.00 24.34 647 THR A O 1
ATOM 4971 N N . THR A 1 648 ? -2.810 30.485 -10.744 1.00 25.78 648 THR A N 1
ATOM 4972 C CA . THR A 1 648 ? -1.675 29.660 -11.195 1.00 25.78 648 THR A CA 1
ATOM 4973 C C . THR A 1 648 ? -1.588 28.270 -10.545 1.00 25.78 648 THR A C 1
ATOM 4975 O O . THR A 1 648 ? -0.890 27.403 -11.061 1.00 25.78 648 THR A O 1
ATOM 4978 N N . ALA A 1 649 ? -2.339 28.020 -9.468 1.00 26.75 649 ALA A N 1
ATOM 4979 C CA . ALA A 1 649 ? -2.462 26.711 -8.828 1.00 26.75 649 ALA A CA 1
ATOM 4980 C C . ALA A 1 649 ? -3.163 25.661 -9.713 1.00 26.75 649 ALA A C 1
ATOM 4982 O O . ALA A 1 649 ? -2.806 24.490 -9.655 1.00 26.75 649 ALA A O 1
ATOM 4983 N N . ALA A 1 650 ? -4.108 26.067 -10.572 1.00 24.70 650 ALA A N 1
ATOM 4984 C CA . ALA A 1 650 ? -4.828 25.132 -11.442 1.00 24.70 650 ALA A CA 1
ATOM 4985 C C . ALA A 1 650 ? -3.939 24.567 -12.567 1.00 24.70 650 ALA A C 1
ATOM 4987 O O . ALA A 1 650 ? -4.070 23.403 -12.924 1.00 24.70 650 ALA A O 1
ATOM 4988 N N . LEU A 1 651 ? -2.989 25.359 -13.084 1.00 23.64 651 LEU A N 1
ATOM 4989 C CA . LEU A 1 651 ? -2.057 24.909 -14.128 1.00 23.64 651 LEU A CA 1
ATOM 4990 C C . LEU A 1 651 ? -0.972 23.968 -13.574 1.00 23.64 651 LEU A C 1
ATOM 4992 O O . LEU A 1 651 ? -0.596 23.007 -14.237 1.00 23.64 651 LEU A O 1
ATOM 4996 N N . ALA A 1 652 ? -0.500 24.220 -12.347 1.00 25.30 652 ALA A N 1
ATOM 4997 C CA . ALA A 1 652 ? 0.451 23.341 -11.665 1.00 25.30 652 ALA A CA 1
ATOM 4998 C C . ALA A 1 652 ? -0.175 21.979 -11.308 1.00 25.30 652 ALA A C 1
ATOM 5000 O O . ALA A 1 652 ? 0.494 20.955 -11.398 1.00 25.30 652 ALA A O 1
ATOM 5001 N N . LEU A 1 653 ? -1.471 21.956 -10.971 1.00 27.66 653 LEU A N 1
ATOM 5002 C CA . LEU A 1 653 ? -2.213 20.725 -10.689 1.00 27.66 653 LEU A CA 1
ATOM 5003 C C . LEU A 1 653 ? -2.332 19.824 -11.934 1.00 27.66 653 LEU A C 1
ATOM 5005 O O . LEU A 1 653 ? -2.144 18.619 -11.828 1.00 27.66 653 LEU A O 1
ATOM 5009 N N . VAL A 1 654 ? -2.572 20.402 -13.117 1.00 25.59 654 VAL A N 1
ATOM 5010 C CA . VAL A 1 654 ? -2.721 19.647 -14.380 1.00 25.59 654 VAL A CA 1
ATOM 5011 C C . VAL A 1 654 ? -1.403 19.009 -14.834 1.00 25.59 654 VAL A C 1
ATOM 5013 O O . VAL A 1 654 ? -1.399 17.847 -15.230 1.00 25.59 654 VAL A O 1
ATOM 5016 N N . ILE A 1 655 ? -0.274 19.719 -14.719 1.00 25.70 655 ILE A N 1
ATOM 5017 C CA . ILE A 1 655 ? 1.049 19.177 -15.089 1.00 25.70 655 ILE A CA 1
ATOM 5018 C C . ILE A 1 655 ? 1.457 18.031 -14.146 1.00 25.70 655 ILE A C 1
ATOM 5020 O O . ILE A 1 655 ? 1.998 17.026 -14.597 1.00 25.70 655 ILE A O 1
ATOM 5024 N N . VAL A 1 656 ? 1.147 18.137 -12.850 1.00 29.34 656 VAL A N 1
ATOM 5025 C CA . VAL A 1 656 ? 1.453 17.080 -11.870 1.00 29.34 656 VAL A CA 1
ATOM 5026 C C . VAL A 1 656 ? 0.554 15.853 -12.055 1.00 29.34 656 VAL A C 1
ATOM 5028 O O . VAL A 1 656 ? 1.050 14.734 -11.954 1.00 29.34 656 VAL A O 1
ATOM 5031 N N . ILE A 1 657 ? -0.725 16.028 -12.409 1.00 30.09 657 ILE A N 1
ATOM 5032 C CA . ILE A 1 657 ? -1.615 14.908 -12.764 1.00 30.09 657 ILE A CA 1
ATOM 5033 C C . ILE A 1 657 ? -1.073 14.147 -13.985 1.00 30.09 657 ILE A C 1
ATOM 5035 O O . ILE A 1 657 ? -1.048 12.920 -13.960 1.00 30.09 657 ILE A O 1
ATOM 5039 N N . MET A 1 658 ? -0.582 14.849 -15.013 1.00 25.81 658 MET A N 1
ATOM 5040 C CA . MET A 1 658 ? -0.020 14.216 -16.216 1.00 25.81 658 MET A CA 1
ATOM 5041 C C . MET A 1 658 ? 1.284 13.458 -15.947 1.00 25.81 658 MET A C 1
ATOM 5043 O O . MET A 1 658 ? 1.475 12.376 -16.493 1.00 25.81 658 MET A O 1
ATOM 5047 N N . VAL A 1 659 ? 2.168 13.986 -15.091 1.00 28.38 659 VAL A N 1
ATOM 5048 C CA . VAL A 1 659 ? 3.384 13.259 -14.694 1.00 28.38 659 VAL A CA 1
ATOM 5049 C C . VAL A 1 659 ? 3.004 12.041 -13.857 1.00 28.38 659 VAL A C 1
ATOM 5051 O O . VAL A 1 659 ? 3.445 10.950 -14.178 1.00 28.38 659 VAL A O 1
ATOM 5054 N N . MET A 1 660 ? 2.128 12.170 -12.857 1.00 31.11 660 MET A N 1
ATOM 5055 C CA . MET A 1 660 ? 1.744 11.047 -11.990 1.00 31.11 660 MET A CA 1
ATOM 5056 C C . MET A 1 660 ? 0.973 9.938 -12.718 1.00 31.11 660 MET A C 1
ATOM 5058 O O . MET A 1 660 ? 1.141 8.780 -12.362 1.00 31.11 660 MET A O 1
ATOM 5062 N N . GLN A 1 661 ? 0.207 10.245 -13.769 1.00 30.94 661 GLN A N 1
ATOM 5063 C CA . GLN A 1 661 ? -0.429 9.231 -14.628 1.00 30.94 661 GLN A CA 1
ATOM 5064 C C . GLN A 1 661 ? 0.572 8.366 -15.415 1.00 30.94 661 GLN A C 1
ATOM 5066 O O . GLN A 1 661 ? 0.204 7.293 -15.874 1.00 30.94 661 GLN A O 1
ATOM 5071 N N . ALA A 1 662 ? 1.829 8.797 -15.567 1.00 27.69 662 ALA A N 1
ATOM 5072 C CA . ALA A 1 662 ? 2.890 7.963 -16.139 1.00 27.69 662 ALA A CA 1
ATOM 5073 C C . ALA A 1 662 ? 3.568 7.045 -15.096 1.00 27.69 662 ALA A C 1
ATOM 5075 O O . ALA A 1 662 ? 4.367 6.186 -15.469 1.00 27.69 662 ALA A O 1
ATOM 5076 N N . PHE A 1 663 ? 3.273 7.237 -13.803 1.00 30.39 663 PHE A N 1
ATOM 5077 C CA . PHE A 1 663 ? 3.842 6.485 -12.675 1.00 30.39 663 PHE A CA 1
ATOM 5078 C C . PHE A 1 663 ? 2.824 5.594 -11.938 1.00 30.39 663 PHE A C 1
ATOM 5080 O O . PHE A 1 663 ? 3.246 4.817 -11.082 1.00 30.39 663 PHE A O 1
ATOM 5087 N N . PHE A 1 664 ? 1.525 5.708 -12.249 1.00 31.44 664 PHE A N 1
ATOM 5088 C CA . PHE A 1 664 ? 0.421 4.981 -11.609 1.00 31.44 664 PHE A CA 1
ATOM 5089 C C . PHE A 1 664 ? -0.477 4.265 -12.613 1.00 31.44 664 PHE A C 1
ATOM 5091 O O . PHE A 1 664 ? -0.930 4.936 -13.569 1.00 31.44 664 PHE A O 1
#